Protein AF-0000000080285415 (afdb_homodimer)

Secondary structure (DSSP, 8-state):
----TTS--HHHHHHHHTT-SS--HHHHHHHHHHHHH-TTTHHHHHHHHHHHHHHHHHHHHHS---EEEEES--S--SS-HHHHHHHH-TT-EEEEE---HHHHHHHHHHH--STTEEEE---TT-HHHHHH-HHHHTT--TTS--EEEEES-GGG--S-TTHHHHHHHHHHHHSPTT-EEEEEEEEE-SSTTHHHHHHHHHHHHHSTT-----EEHHHHHHTTTT-EEPTT-SEEGGGSS-SS---S---TGGGSEEEEEEE--/----TTS--HHHHHHHHTT-SS--HHHHHHHHHHHHH-TTTHHHHHHHHHHHHHHHHHHHHHS---EEEEES--S--SS-HHHHHHHH-TT-EEEEE---HHHHHHHHHHH--STTEEEE---TT-HHHHHH-HHHHTT--TTS--EEEEES-GGG--S-TTHHHHHHHHHHHHSPTT-EEEEEEEEE-SSTTHHHHHHHHHHHHHSTT-----EEHHHHHHTTTT-EEPTT-SEEGGGSS-SS---S---TGGGSEEEEEEE--

Organism: Amycolatopsis orientalis (NCBI:txid31958)

Foldseek 3Di:
DDPDLQFAEPLQLLCVLLVHDLHHPNSVVLVVVLCVLPVCLSVLSVLLVQLLLVVLLCCLAPQVAQEEEEEAQRADHDAGSLRRNCVSPVRRAYEYEEQTVSCVVPVQVRQPPDPRTGYDYDDLLPLVCVLPPVVNVVRDPQQDAYEYEAGAPLQFDPDDPCSLLVSLVSVLVSHDASHKYKYKAFEQAPPPLNVVSVSSQVSCCPGSVNTHHYYYQVSQQSSCPPFAWDPPRKDQSCPDPHPDDDPDDDDSSSRGMIMTMGGGD/DDPDLQFAEPLQLLCVLLVHDLHHPNSVVLVVVLCVLPVCLSVLSVLLVQLLLVVLLCCLAPQVAQEEEEEAQRADHDAGSLRRNCVSPVNRAYEYEEQTVSCVVPVQVRQPPDPRTGYDYDDLLPQVCVLPPVVNVVRDPQQDAYEYEAGAPLQFDPDDPCSLLVSLVSVLVSHDASHKYKYKAFEQAPPPLNVVSVSSQVSCCPGSVNTHHYYYQVSQQSSCPPFAWDPPRKDQSCPDPHPDDDPDDDDSSSRGMIMTMGGGD

Nearest PDB structures (foldseek):
  2qe6-assembly1_A  TM=9.494E-01  e=5.166E-32  Thermobifida fusca YX
  3go4-assembly1_A  TM=9.165E-01  e=1.025E-24  Streptomyces avermitilis MA-4680 = NBRC 14893
  7d8u-assembly1_A  TM=6.446E-01  e=5.405E-05  African swine fever virus
  6l8u-assembly1_A  TM=5.842E-01  e=1.942E-05  Homo sapiens
  2vdw-assembly4_G  TM=6.076E-01  e=7.758E-05  Orthopoxvirus vaccinia

Structure (mmCIF, N/CA/C/O backbone):
data_AF-0000000080285415-model_v1
#
loop_
_entity.id
_entity.type
_entity.pdbx_description
1 polymer 'S-adenosyl methyltransferase'
#
loop_
_atom_site.group_PDB
_atom_site.id
_atom_site.type_symbol
_atom_site.label_atom_id
_atom_site.label_alt_id
_atom_site.label_comp_id
_atom_site.label_asym_id
_atom_site.label_entity_id
_atom_site.label_seq_id
_atom_site.pdbx_PDB_ins_code
_atom_site.Cartn_x
_atom_site.Cartn_y
_atom_site.Cartn_z
_atom_site.occupancy
_atom_site.B_iso_or_equiv
_atom_site.auth_seq_id
_atom_site.auth_comp_id
_atom_site.auth_asym_id
_atom_site.auth_atom_id
_atom_site.pdbx_PDB_model_num
ATOM 1 N N . MET A 1 1 ? -9.227 37.438 -5.625 1 41.34 1 MET A N 1
ATOM 2 C CA . MET A 1 1 ? -7.883 38 -5.578 1 41.34 1 MET A CA 1
ATOM 3 C C . MET A 1 1 ? -6.84 37 -6.004 1 41.34 1 MET A C 1
ATOM 5 O O . MET A 1 1 ? -6.953 35.812 -5.68 1 41.34 1 MET A O 1
ATOM 9 N N . GLY A 1 2 ? -6.102 37.219 -7.02 1 50.41 2 GLY A N 1
ATOM 10 C CA . GLY A 1 2 ? -5.238 36.344 -7.797 1 50.41 2 GLY A CA 1
ATOM 11 C C . GLY A 1 2 ? -4.074 35.781 -6.996 1 50.41 2 GLY A C 1
ATOM 12 O O . GLY A 1 2 ? -3.758 36.281 -5.918 1 50.41 2 GLY A O 1
ATOM 13 N N . VAL A 1 3 ? -3.672 34.5 -7.09 1 65.25 3 VAL A N 1
ATOM 14 C CA . VAL A 1 3 ? -2.496 33.906 -6.461 1 65.25 3 VAL A CA 1
ATOM 15 C C . VAL A 1 3 ? -1.273 34.781 -6.73 1 65.25 3 VAL A C 1
ATOM 17 O O . VAL A 1 3 ? -1.042 35.188 -7.863 1 65.25 3 VAL A O 1
ATOM 20 N N . ASP A 1 4 ? -0.679 35.375 -5.629 1 75.25 4 ASP A N 1
ATOM 21 C CA . ASP A 1 4 ? 0.547 36.156 -5.746 1 75.25 4 ASP A CA 1
ATOM 22 C C . ASP A 1 4 ? 1.75 35.25 -6.02 1 75.25 4 ASP A C 1
ATOM 24 O O . ASP A 1 4 ? 2.252 34.594 -5.113 1 75.25 4 ASP A O 1
ATOM 28 N N . PRO A 1 5 ? 2.254 35.188 -7.203 1 77.25 5 PRO A N 1
ATOM 29 C CA . PRO A 1 5 ? 3.35 34.281 -7.551 1 77.25 5 PRO A CA 1
ATOM 30 C C . PRO A 1 5 ? 4.68 34.688 -6.93 1 77.25 5 PRO A C 1
ATOM 32 O O . PRO A 1 5 ? 5.668 33.938 -7.023 1 77.25 5 PRO A O 1
ATOM 35 N N . THR A 1 6 ? 4.719 35.812 -6.266 1 78.19 6 THR A N 1
ATOM 36 C CA . THR A 1 6 ? 5.973 36.312 -5.711 1 78.19 6 THR A CA 1
ATOM 37 C C . THR A 1 6 ? 6.086 35.969 -4.23 1 78.19 6 THR A C 1
ATOM 39 O O . THR A 1 6 ? 7.102 36.25 -3.592 1 78.19 6 THR A O 1
ATOM 42 N N . ARG A 1 7 ? 5.062 35.344 -3.746 1 84.44 7 ARG A N 1
ATOM 43 C CA . ARG A 1 7 ? 5.102 34.844 -2.369 1 84.44 7 ARG A CA 1
ATOM 44 C C . ARG A 1 7 ? 4.957 33.344 -2.312 1 84.44 7 ARG A C 1
ATOM 46 O O . ARG A 1 7 ? 4.074 32.75 -2.959 1 84.44 7 ARG A O 1
ATOM 53 N N . ALA A 1 8 ? 5.832 32.812 -1.496 1 85.25 8 ALA A N 1
ATOM 54 C CA . ALA A 1 8 ? 5.777 31.359 -1.36 1 85.25 8 ALA A CA 1
ATOM 55 C C . ALA A 1 8 ? 4.512 30.922 -0.626 1 85.25 8 ALA A C 1
ATOM 57 O O . ALA A 1 8 ? 3.951 31.688 0.163 1 85.25 8 ALA A O 1
ATOM 58 N N . SER A 1 9 ? 4.043 29.875 -1.012 1 87.31 9 SER A N 1
ATOM 59 C CA . SER A 1 9 ? 2.916 29.234 -0.339 1 87.31 9 SER A CA 1
ATOM 60 C C . SER A 1 9 ? 3.301 27.875 0.209 1 87.31 9 SER A C 1
ATOM 62 O O . SER A 1 9 ? 4.055 27.125 -0.427 1 87.31 9 SER A O 1
ATOM 64 N N . ILE A 1 10 ? 2.746 27.531 1.371 1 87.44 10 ILE A N 1
ATOM 65 C CA . ILE A 1 10 ? 3.051 26.25 2.002 1 87.44 10 ILE A CA 1
ATOM 66 C C . ILE A 1 10 ? 2.629 25.109 1.082 1 87.44 10 ILE A C 1
ATOM 68 O O . ILE A 1 10 ? 3.375 24.141 0.897 1 87.44 10 ILE A O 1
ATOM 72 N N . ALA A 1 11 ? 1.485 25.219 0.466 1 88.12 11 ALA A N 1
ATOM 73 C CA . ALA A 1 11 ? 0.954 24.188 -0.417 1 88.12 11 ALA A CA 1
ATOM 74 C C . ALA A 1 11 ? 1.86 23.969 -1.626 1 88.12 11 ALA A C 1
ATOM 76 O O . ALA A 1 11 ? 2.139 22.828 -2.012 1 88.12 11 ALA A O 1
ATOM 77 N N . ARG A 1 12 ? 2.326 25.047 -2.203 1 89.38 12 ARG A N 1
ATOM 78 C CA . ARG A 1 12 ? 3.176 24.953 -3.385 1 89.38 12 ARG A CA 1
ATOM 79 C C . ARG A 1 12 ? 4.57 24.453 -3.021 1 89.38 12 ARG A C 1
ATOM 81 O O . ARG A 1 12 ? 5.188 23.703 -3.783 1 89.38 12 ARG A O 1
ATOM 88 N N . VAL A 1 13 ? 5.035 24.891 -1.892 1 88.94 13 VAL A N 1
ATOM 89 C CA . VAL A 1 13 ? 6.328 24.406 -1.416 1 88.94 13 VAL A CA 1
ATOM 90 C C . VAL A 1 13 ? 6.254 22.891 -1.186 1 88.94 13 VAL A C 1
ATOM 92 O O . VAL A 1 13 ? 7.156 22.156 -1.586 1 88.94 13 VAL A O 1
ATOM 95 N N . TYR A 1 14 ? 5.199 22.5 -0.526 1 90.06 14 TYR A N 1
ATOM 96 C CA . TYR A 1 14 ? 4.996 21.062 -0.309 1 90.06 14 TYR A CA 1
ATOM 97 C C . TYR A 1 14 ? 4.941 20.312 -1.634 1 90.06 14 TYR A C 1
ATOM 99 O O . TYR A 1 14 ? 5.535 19.25 -1.772 1 90.06 14 TYR A O 1
ATOM 107 N N . ASP A 1 15 ? 4.258 20.844 -2.621 1 89.38 15 ASP A N 1
ATOM 108 C CA . ASP A 1 15 ? 4.211 20.266 -3.965 1 89.38 15 ASP A CA 1
ATOM 109 C C . ASP A 1 15 ? 5.613 20.125 -4.555 1 89.38 15 ASP A C 1
ATOM 111 O O . ASP A 1 15 ? 5.961 19.094 -5.113 1 89.38 15 ASP A O 1
ATOM 115 N N . ALA A 1 16 ? 6.371 21.172 -4.426 1 89.94 16 ALA A N 1
ATOM 116 C CA . ALA A 1 16 ? 7.738 21.156 -4.938 1 89.94 16 ALA A CA 1
ATOM 117 C C . ALA A 1 16 ? 8.57 20.078 -4.242 1 89.94 16 ALA A C 1
ATOM 119 O O . ALA A 1 16 ? 9.336 19.359 -4.891 1 89.94 16 ALA A O 1
ATOM 120 N N . PHE A 1 17 ? 8.367 20 -2.916 1 90.25 17 PHE A N 1
ATOM 121 C CA . PHE A 1 17 ? 9.094 19 -2.139 1 90.25 17 PHE A CA 1
ATOM 122 C C . PHE A 1 17 ? 8.773 17.594 -2.633 1 90.25 17 PHE A C 1
ATOM 124 O O . PHE A 1 17 ? 9.617 16.703 -2.568 1 90.25 17 PHE A O 1
ATOM 131 N N . LEU A 1 18 ? 7.605 17.406 -3.152 1 89.38 18 LEU A N 1
ATOM 132 C CA . LEU A 1 18 ? 7.164 16.094 -3.621 1 89.38 18 LEU A CA 1
ATOM 133 C C . LEU A 1 18 ? 7.352 15.961 -5.129 1 89.38 18 LEU A C 1
ATOM 135 O O . LEU A 1 18 ? 6.812 15.047 -5.75 1 89.38 18 LEU A O 1
ATOM 139 N N . LEU A 1 19 ? 8.055 16.969 -5.77 1 86.25 19 LEU A N 1
ATOM 140 C CA . LEU A 1 19 ? 8.414 16.984 -7.18 1 86.25 19 LEU A CA 1
ATOM 141 C C . LEU A 1 19 ? 7.176 17.141 -8.055 1 86.25 19 LEU A C 1
ATOM 143 O O . LEU A 1 19 ? 7.113 16.594 -9.156 1 86.25 19 LEU A O 1
ATOM 147 N N . GLY A 1 20 ? 6.234 17.812 -7.43 1 86.94 20 GLY A N 1
ATOM 148 C CA . GLY A 1 20 ? 5.055 18.156 -8.211 1 86.94 20 GLY A CA 1
ATOM 149 C C . GLY A 1 20 ? 5.293 19.297 -9.18 1 86.94 20 GLY A C 1
ATOM 150 O O . GLY A 1 20 ? 6.395 19.844 -9.242 1 86.94 20 GLY A O 1
ATOM 151 N N . LYS A 1 21 ? 4.293 19.594 -9.961 1 86.25 21 LYS A N 1
ATOM 152 C CA . LYS A 1 21 ? 4.465 20.578 -11.031 1 86.25 21 LYS A CA 1
ATOM 153 C C . LYS A 1 21 ? 3.643 21.828 -10.758 1 86.25 21 LYS A C 1
ATOM 155 O O . LYS A 1 21 ? 3.719 22.812 -11.508 1 86.25 21 LYS A O 1
ATOM 160 N N . ASP A 1 22 ? 2.844 21.828 -9.789 1 85.69 22 ASP A N 1
ATOM 161 C CA . ASP A 1 22 ? 1.945 22.938 -9.5 1 85.69 22 ASP A CA 1
ATOM 162 C C . ASP A 1 22 ? 2.578 23.922 -8.508 1 85.69 22 ASP A C 1
ATOM 164 O O . ASP A 1 22 ? 2.049 24.125 -7.414 1 85.69 22 ASP A O 1
ATOM 168 N N . ASN A 1 23 ? 3.711 24.469 -8.906 1 89.69 23 ASN A N 1
ATOM 169 C CA . ASN A 1 23 ? 4.461 25.422 -8.102 1 89.69 23 ASN A CA 1
ATOM 170 C C . ASN A 1 23 ? 5.258 26.391 -8.977 1 89.69 23 ASN A C 1
ATOM 172 O O . ASN A 1 23 ? 5.391 26.172 -10.188 1 89.69 23 ASN A O 1
ATOM 176 N N . TYR A 1 24 ? 5.734 27.469 -8.391 1 90.31 24 TYR A N 1
ATOM 177 C CA . TYR A 1 24 ? 6.488 28.5 -9.102 1 90.31 24 TYR A CA 1
ATOM 178 C C . TYR A 1 24 ? 7.938 28.531 -8.625 1 90.31 24 TYR A C 1
ATOM 180 O O . TYR A 1 24 ? 8.305 27.844 -7.672 1 90.31 24 TYR A O 1
ATOM 188 N N . GLU A 1 25 ? 8.688 29.281 -9.289 1 91.62 25 GLU A N 1
ATOM 189 C CA . GLU A 1 25 ? 10.117 29.391 -9.008 1 91.62 25 GLU A CA 1
ATOM 190 C C . GLU A 1 25 ? 10.367 29.812 -7.566 1 91.62 25 GLU A C 1
ATOM 192 O O . GLU A 1 25 ? 11.289 29.312 -6.918 1 91.62 25 GLU A O 1
ATOM 197 N N . ILE A 1 26 ? 9.594 30.672 -7.027 1 89.69 26 ILE A N 1
ATOM 198 C CA . ILE A 1 26 ? 9.789 31.172 -5.672 1 89.69 26 ILE A CA 1
ATOM 199 C C . ILE A 1 26 ? 9.617 30.031 -4.672 1 89.69 26 ILE A C 1
ATOM 201 O O . ILE A 1 26 ? 10.281 30 -3.635 1 89.69 26 ILE A O 1
ATOM 205 N N . ASP A 1 27 ? 8.688 29.125 -4.93 1 91.25 27 ASP A N 1
ATOM 206 C CA . ASP A 1 27 ? 8.484 27.953 -4.07 1 91.25 27 ASP A CA 1
ATOM 207 C C . ASP A 1 27 ? 9.688 27.016 -4.121 1 91.25 27 ASP A C 1
ATOM 209 O O . ASP A 1 27 ? 10.117 26.5 -3.09 1 91.25 27 ASP A O 1
ATOM 213 N N . ARG A 1 28 ? 10.25 26.812 -5.309 1 92.56 28 ARG A N 1
ATOM 214 C CA . ARG A 1 28 ? 11.43 25.969 -5.508 1 92.56 28 ARG A CA 1
ATOM 215 C C . ARG A 1 28 ? 12.656 26.578 -4.84 1 92.56 28 ARG A C 1
ATOM 217 O O . ARG A 1 28 ? 13.531 25.859 -4.359 1 92.56 28 ARG A O 1
ATOM 224 N N . GLU A 1 29 ? 12.672 27.875 -4.812 1 89.5 29 GLU A N 1
ATOM 225 C CA . GLU A 1 29 ? 13.75 28.562 -4.117 1 89.5 29 GLU A CA 1
ATOM 226 C C . GLU A 1 29 ? 13.727 28.266 -2.621 1 89.5 29 GLU A C 1
ATOM 228 O O . GLU A 1 29 ? 14.773 28.094 -1.999 1 89.5 29 GLU A O 1
ATOM 233 N N . VAL A 1 30 ? 12.516 28.281 -2.096 1 86.81 30 VAL A N 1
ATOM 234 C CA . VAL A 1 30 ? 12.383 27.922 -0.687 1 86.81 30 VAL A CA 1
ATOM 235 C C . VAL A 1 30 ? 12.914 26.516 -0.456 1 86.81 30 VAL A C 1
ATOM 237 O O . VAL A 1 30 ? 13.68 26.266 0.487 1 86.81 30 VAL A O 1
ATOM 240 N N . LEU A 1 31 ? 12.555 25.609 -1.288 1 87.5 31 LEU A N 1
ATOM 241 C CA . LEU A 1 31 ? 13.031 24.234 -1.219 1 87.5 31 LEU A CA 1
ATOM 242 C C . LEU A 1 31 ? 14.555 24.172 -1.253 1 87.5 31 LEU A C 1
ATOM 244 O O . LEU A 1 31 ? 15.172 23.516 -0.418 1 87.5 31 LEU A O 1
ATOM 248 N N . ARG A 1 32 ? 15.156 24.859 -2.195 1 88.44 32 ARG A N 1
ATOM 249 C CA . ARG A 1 32 ? 16.609 24.859 -2.344 1 88.44 32 ARG A CA 1
ATOM 250 C C . ARG A 1 32 ? 17.281 25.422 -1.097 1 88.44 32 ARG A C 1
ATOM 252 O O . ARG A 1 32 ? 18.312 24.891 -0.655 1 88.44 32 ARG A O 1
ATOM 259 N N . LYS A 1 33 ? 16.719 26.422 -0.558 1 84.06 33 LYS A N 1
ATOM 260 C CA . LYS A 1 33 ? 17.281 27.031 0.646 1 84.06 33 LYS A CA 1
ATOM 261 C C . LYS A 1 33 ? 17.219 26.062 1.829 1 84.06 33 LYS A C 1
ATOM 263 O O . LYS A 1 33 ? 18.172 25.938 2.594 1 84.06 33 LYS A O 1
ATOM 268 N N . VAL A 1 34 ? 16.078 25.453 1.966 1 81.12 34 VAL A N 1
ATOM 269 C CA . VAL A 1 34 ? 15.906 24.469 3.041 1 81.12 34 VAL A CA 1
ATOM 270 C C . VAL A 1 34 ? 16.906 23.328 2.861 1 81.12 34 VAL A C 1
ATOM 272 O O . VAL A 1 34 ? 17.547 22.891 3.826 1 81.12 34 VAL A O 1
ATOM 275 N N . GLN A 1 35 ? 17.078 22.906 1.637 1 84.81 35 GLN A N 1
ATOM 276 C CA . GLN A 1 35 ? 17.969 21.781 1.336 1 84.81 35 GLN A CA 1
ATOM 277 C C . GLN A 1 35 ? 19.422 22.156 1.586 1 84.81 35 GLN A C 1
ATOM 279 O O . GLN A 1 35 ? 20.234 21.281 1.895 1 84.81 35 GLN A O 1
ATOM 284 N N . GLN A 1 36 ? 19.781 23.422 1.401 1 80.62 36 GLN A N 1
ATOM 285 C CA . GLN A 1 36 ? 21.141 23.875 1.708 1 80.62 36 GLN A CA 1
ATOM 286 C C . GLN A 1 36 ? 21.438 23.719 3.195 1 80.62 36 GLN A C 1
ATOM 288 O O . GLN A 1 36 ? 22.562 23.391 3.57 1 80.62 36 GLN A O 1
ATOM 293 N N . ALA A 1 37 ? 20.453 24 3.971 1 73.75 37 ALA A N 1
ATOM 294 C CA . ALA A 1 37 ? 20.609 23.891 5.418 1 73.75 37 ALA A CA 1
ATOM 295 C C . ALA A 1 37 ? 20.453 22.453 5.887 1 73.75 37 ALA A C 1
ATOM 297 O O . ALA A 1 37 ? 21.156 22 6.793 1 73.75 37 ALA A O 1
ATOM 298 N N . ALA A 1 38 ? 19.5 21.812 5.324 1 79.56 38 ALA A N 1
ATOM 299 C CA . ALA A 1 38 ? 19.203 20.406 5.613 1 79.56 38 ALA A CA 1
ATOM 300 C C . ALA A 1 38 ? 18.984 19.609 4.328 1 79.56 38 ALA A C 1
ATOM 302 O O . ALA A 1 38 ? 17.844 19.484 3.867 1 79.56 38 ALA A O 1
ATOM 303 N N . PRO A 1 39 ? 20.031 19 3.803 1 82.88 39 PRO A N 1
ATOM 304 C CA . PRO A 1 39 ? 20 18.375 2.48 1 82.88 39 PRO A CA 1
ATOM 305 C C . PRO A 1 39 ? 18.906 17.297 2.373 1 82.88 39 PRO A C 1
ATOM 307 O O . PRO A 1 39 ? 18.375 17.062 1.284 1 82.88 39 PRO A O 1
ATOM 310 N N . GLU A 1 40 ? 18.531 16.766 3.555 1 86.62 40 GLU A N 1
ATOM 311 C CA . GLU A 1 40 ? 17.594 15.641 3.516 1 86.62 40 GLU A CA 1
ATOM 312 C C . GLU A 1 40 ? 16.172 16.094 3.846 1 86.62 40 GLU A C 1
ATOM 314 O O . GLU A 1 40 ? 15.266 15.266 3.98 1 86.62 40 GLU A O 1
ATOM 319 N N . ALA A 1 41 ? 15.945 17.375 3.9 1 84.25 41 ALA A N 1
ATOM 320 C CA . ALA A 1 41 ? 14.68 17.938 4.371 1 84.25 41 ALA A CA 1
ATOM 321 C C . ALA A 1 41 ? 13.523 17.5 3.461 1 84.25 41 ALA A C 1
ATOM 323 O O . ALA A 1 41 ? 12.383 17.391 3.91 1 84.25 41 ALA A O 1
ATOM 324 N N . GLN A 1 42 ? 13.859 17.219 2.221 1 88.25 42 GLN A N 1
ATOM 325 C CA . GLN A 1 42 ? 12.836 16.781 1.278 1 88.25 42 GLN A CA 1
ATOM 326 C C . GLN A 1 42 ? 12.219 15.461 1.72 1 88.25 42 GLN A C 1
ATOM 328 O O . GLN A 1 42 ? 11.047 15.195 1.447 1 88.25 42 GLN A O 1
ATOM 333 N N . ASP A 1 43 ? 12.961 14.68 2.465 1 92.56 43 ASP A N 1
ATOM 334 C CA . ASP A 1 43 ? 12.5 13.359 2.879 1 92.56 43 ASP A CA 1
ATOM 335 C C . ASP A 1 43 ? 11.414 13.469 3.951 1 92.56 43 ASP A C 1
ATOM 337 O O . ASP A 1 43 ? 10.656 12.523 4.18 1 92.56 43 ASP A O 1
ATOM 341 N N . LEU A 1 44 ? 11.289 14.664 4.598 1 93 44 LEU A N 1
ATOM 342 C CA . LEU A 1 44 ? 10.164 14.898 5.496 1 93 44 LEU A CA 1
ATOM 343 C C . LEU A 1 44 ? 8.836 14.805 4.746 1 93 44 LEU A C 1
ATOM 345 O O . LEU A 1 44 ? 7.902 14.156 5.211 1 93 44 LEU A O 1
ATOM 349 N N . ALA A 1 45 ? 8.852 15.438 3.582 1 93.38 45 ALA A N 1
ATOM 350 C CA . ALA A 1 45 ? 7.637 15.461 2.77 1 93.38 45 ALA A CA 1
ATOM 351 C C . ALA A 1 45 ? 7.305 14.07 2.244 1 93.38 45 ALA A C 1
ATOM 353 O O . ALA A 1 45 ? 6.145 13.648 2.271 1 93.38 45 ALA A O 1
ATOM 354 N N . THR A 1 46 ? 8.305 13.375 1.853 1 93.31 46 THR A N 1
ATOM 355 C CA . THR A 1 46 ? 8.117 12.031 1.316 1 93.31 46 THR A CA 1
ATOM 356 C C . THR A 1 46 ? 7.574 11.094 2.389 1 93.31 46 THR A C 1
ATOM 358 O O . THR A 1 46 ? 6.672 10.297 2.123 1 93.31 46 THR A O 1
ATOM 361 N N . GLU A 1 47 ? 8.109 11.164 3.572 1 95.75 47 GLU A N 1
ATOM 362 C CA . GLU A 1 47 ? 7.656 10.312 4.664 1 95.75 47 GLU A CA 1
ATOM 363 C C . GLU A 1 47 ? 6.227 10.664 5.074 1 95.75 47 GLU A C 1
ATOM 365 O O . GLU A 1 47 ? 5.426 9.773 5.367 1 95.75 47 GLU A O 1
ATOM 370 N N . ASN A 1 48 ? 5.953 11.945 5.137 1 97.19 48 ASN A N 1
ATOM 371 C CA . ASN A 1 48 ? 4.59 12.375 5.441 1 97.19 48 ASN A CA 1
ATOM 372 C C . ASN A 1 48 ? 3.59 11.82 4.43 1 97.19 48 ASN A C 1
ATOM 374 O O . ASN A 1 48 ? 2.541 11.297 4.812 1 97.19 48 ASN A O 1
ATOM 378 N N . ARG A 1 49 ? 3.984 11.961 3.197 1 96.44 49 ARG A N 1
ATOM 379 C CA . ARG A 1 49 ? 3.113 11.469 2.135 1 96.44 49 ARG A CA 1
ATOM 380 C C . ARG A 1 49 ? 2.934 9.961 2.223 1 96.44 49 ARG A C 1
ATOM 382 O O . ARG A 1 49 ? 1.818 9.453 2.088 1 96.44 49 ARG A O 1
ATOM 389 N N . GLY A 1 50 ? 4.027 9.234 2.43 1 95.75 50 GLY A N 1
ATOM 390 C CA . GLY A 1 50 ? 3.941 7.789 2.611 1 95.75 50 GLY A CA 1
ATOM 391 C C . GLY A 1 50 ? 3.029 7.387 3.754 1 95.75 50 GLY A C 1
ATOM 392 O O . GLY A 1 50 ? 2.244 6.445 3.625 1 95.75 50 GLY A O 1
ATOM 393 N N . PHE A 1 51 ? 3.164 8.086 4.84 1 98.06 51 PHE A N 1
ATOM 394 C CA . PHE A 1 51 ? 2.314 7.82 5.996 1 98.06 51 PHE A CA 1
ATOM 395 C C . PHE A 1 51 ? 0.85 8.078 5.66 1 98.06 51 PHE A C 1
ATOM 397 O O . PHE A 1 51 ? -0.022 7.281 6.016 1 98.06 51 PHE A O 1
ATOM 404 N N . LEU A 1 52 ? 0.564 9.156 4.98 1 98.06 52 LEU A N 1
ATOM 405 C CA . LEU A 1 52 ? -0.795 9.461 4.543 1 98.06 52 LEU A CA 1
ATOM 406 C C . LEU A 1 52 ? -1.366 8.32 3.711 1 98.06 52 LEU A C 1
ATOM 408 O O . LEU A 1 52 ? -2.475 7.848 3.975 1 98.06 52 LEU A O 1
ATOM 412 N N . ILE A 1 53 ? -0.637 7.895 2.797 1 96.5 53 ILE A N 1
ATOM 413 C CA . ILE A 1 53 ? -1.088 6.844 1.889 1 96.5 53 ILE A CA 1
ATOM 414 C C . ILE A 1 53 ? -1.369 5.566 2.676 1 96.5 53 ILE A C 1
ATOM 416 O O . ILE A 1 53 ? -2.436 4.965 2.531 1 96.5 53 ILE A O 1
ATOM 420 N N . ARG A 1 54 ? -0.456 5.176 3.527 1 97.56 54 ARG A N 1
ATOM 421 C CA . ARG A 1 54 ? -0.602 3.928 4.27 1 97.56 54 ARG A CA 1
ATOM 422 C C . ARG A 1 54 ? -1.752 4.016 5.266 1 97.56 54 ARG A C 1
ATOM 424 O O . ARG A 1 54 ? -2.525 3.066 5.414 1 97.56 54 ARG A O 1
ATOM 431 N N . SER A 1 55 ? -1.92 5.148 5.965 1 98.38 55 SER A N 1
ATOM 432 C CA . SER A 1 55 ? -3.012 5.312 6.918 1 98.38 55 SER A CA 1
ATOM 433 C C . SER A 1 55 ? -4.363 5.301 6.215 1 98.38 55 SER A C 1
ATOM 435 O O . SER A 1 55 ? -5.305 4.648 6.676 1 98.38 55 SER A O 1
ATOM 437 N N . CYS A 1 56 ? -4.441 5.961 5.098 1 98.19 56 CYS A N 1
ATOM 438 C CA . CYS A 1 56 ? -5.688 6.012 4.34 1 98.19 56 CYS A CA 1
ATOM 439 C C . CYS A 1 56 ? -6.031 4.645 3.768 1 98.19 56 CYS A C 1
ATOM 441 O O . CYS A 1 56 ? -7.199 4.246 3.754 1 98.19 56 CYS A O 1
ATOM 443 N N . ARG A 1 57 ? -5.039 3.977 3.27 1 96.44 57 ARG A N 1
ATOM 444 C CA . ARG A 1 57 ? -5.254 2.619 2.777 1 96.44 57 ARG A CA 1
ATOM 445 C C . ARG A 1 57 ? -5.816 1.722 3.873 1 96.44 57 ARG A C 1
ATOM 447 O O . ARG A 1 57 ? -6.781 0.987 3.648 1 96.44 57 ARG A O 1
ATOM 454 N N . PHE A 1 58 ? -5.242 1.749 5.051 1 97.62 58 PHE A N 1
ATOM 455 C CA . PHE A 1 58 ? -5.711 0.984 6.199 1 97.62 58 PHE A CA 1
ATOM 456 C C . PHE A 1 58 ? -7.156 1.334 6.527 1 97.62 58 PHE A C 1
ATOM 458 O O . PHE A 1 58 ? -8.008 0.446 6.637 1 97.62 58 PHE A O 1
ATOM 465 N N . LEU A 1 59 ? -7.434 2.621 6.605 1 98.31 59 LEU A N 1
ATOM 466 C CA . LEU A 1 59 ? -8.758 3.076 7.012 1 98.31 59 LEU A CA 1
ATOM 467 C C . LEU A 1 59 ? -9.812 2.666 5.992 1 98.31 59 LEU A C 1
ATOM 469 O O . LEU A 1 59 ? -10.883 2.178 6.359 1 98.31 59 LEU A O 1
ATOM 473 N N . ALA A 1 60 ? -9.477 2.791 4.738 1 97.19 60 ALA A N 1
ATOM 474 C CA . ALA A 1 60 ? -10.438 2.496 3.672 1 97.19 60 ALA A CA 1
ATOM 475 C C . ALA A 1 60 ? -10.68 0.995 3.559 1 97.19 60 ALA A C 1
ATOM 477 O O . ALA A 1 60 ? -11.797 0.565 3.238 1 97.19 60 ALA A O 1
ATOM 478 N N . SER A 1 61 ? -9.672 0.235 3.859 1 93.94 61 SER A N 1
ATOM 479 C CA . SER A 1 61 ? -9.766 -1.194 3.58 1 93.94 61 SER A CA 1
ATOM 480 C C . SER A 1 61 ? -10.32 -1.957 4.777 1 93.94 61 SER A C 1
ATOM 482 O O . SER A 1 61 ? -10.961 -2.998 4.617 1 93.94 61 SER A O 1
ATOM 484 N N . GLN A 1 62 ? -10.133 -1.417 5.961 1 93.62 62 GLN A N 1
ATOM 485 C CA . GLN A 1 62 ? -10.336 -2.312 7.094 1 93.62 62 GLN A CA 1
ATOM 486 C C . GLN A 1 62 ? -11.438 -1.803 8.008 1 93.62 62 GLN A C 1
ATOM 488 O O . GLN A 1 62 ? -12.016 -2.568 8.789 1 93.62 62 GLN A O 1
ATOM 493 N N . THR A 1 63 ? -11.797 -0.547 7.945 1 95.19 63 THR A N 1
ATOM 494 C CA . THR A 1 63 ? -12.594 0.002 9.039 1 95.19 63 THR A CA 1
ATOM 495 C C . THR A 1 63 ? -14.047 0.172 8.609 1 95.19 63 THR A C 1
ATOM 497 O O . THR A 1 63 ? -14.93 0.362 9.453 1 95.19 63 THR A O 1
ATOM 500 N N . GLY A 1 64 ? -14.297 0.187 7.273 1 94.12 64 GLY A N 1
ATOM 501 C CA . GLY A 1 64 ? -15.648 0.388 6.77 1 94.12 64 GLY A CA 1
ATOM 502 C C . GLY A 1 64 ? -16.047 1.85 6.711 1 94.12 64 GLY A C 1
ATOM 503 O O . GLY A 1 64 ? -17.156 2.176 6.285 1 94.12 64 GLY A O 1
ATOM 504 N N . ILE A 1 65 ? -15.18 2.76 7.082 1 97.56 65 ILE A N 1
ATOM 505 C CA . ILE A 1 65 ? -15.469 4.188 7.016 1 97.56 65 ILE A CA 1
ATOM 506 C C . ILE A 1 65 ? -15.602 4.621 5.555 1 97.56 65 ILE A C 1
ATOM 508 O O . ILE A 1 65 ? -14.781 4.238 4.715 1 97.56 65 ILE A O 1
ATOM 512 N N . THR A 1 66 ? -16.641 5.438 5.316 1 98.38 66 THR A N 1
ATOM 513 C CA . THR A 1 66 ? -16.891 5.816 3.928 1 98.38 66 THR A CA 1
ATOM 514 C C . THR A 1 66 ? -16.828 7.332 3.764 1 98.38 66 THR A C 1
ATOM 516 O O . THR A 1 66 ? -17.156 7.859 2.699 1 98.38 66 THR A O 1
ATOM 519 N N . GLN A 1 67 ? -16.531 8.078 4.734 1 98.75 67 GLN A N 1
ATOM 520 C CA . GLN A 1 67 ? -16.391 9.523 4.613 1 98.75 67 GLN A CA 1
ATOM 521 C C . GLN A 1 67 ? -15.125 10.016 5.297 1 98.75 67 GLN A C 1
ATOM 523 O O . GLN A 1 67 ? -14.875 9.703 6.461 1 98.75 67 GLN A O 1
ATOM 528 N N . PHE A 1 68 ? -14.305 10.75 4.582 1 98.88 68 PHE A N 1
ATOM 529 C CA . PHE A 1 68 ? -13.008 11.266 4.992 1 98.88 68 PHE A CA 1
ATOM 530 C C . PHE A 1 68 ? -13.008 12.789 4.992 1 98.88 68 PHE A C 1
ATOM 532 O O . PHE A 1 68 ? -13.414 13.414 4.012 1 98.88 68 PHE A O 1
ATOM 539 N N . LEU A 1 69 ? -12.68 13.367 6.07 1 98.81 69 LEU A N 1
ATOM 540 C CA . LEU A 1 69 ? -12.445 14.805 6.203 1 98.81 69 LEU A CA 1
ATOM 541 C C . LEU A 1 69 ? -10.953 15.102 6.293 1 98.81 69 LEU A C 1
ATOM 543 O O . LEU A 1 69 ? -10.32 14.844 7.324 1 98.81 69 LEU A O 1
ATOM 547 N N . ASP A 1 70 ? -10.359 15.578 5.242 1 98.25 70 ASP A N 1
ATOM 548 C CA . ASP A 1 70 ? -8.93 15.836 5.117 1 98.25 70 ASP A CA 1
ATOM 549 C C . ASP A 1 70 ? -8.617 17.312 5.32 1 98.25 70 ASP A C 1
ATOM 551 O O . ASP A 1 70 ? -8.844 18.125 4.426 1 98.25 70 ASP A O 1
ATOM 555 N N . LEU A 1 71 ? -8.07 17.656 6.477 1 98.31 71 LEU A N 1
ATOM 556 C CA . LEU A 1 71 ? -7.824 19.031 6.879 1 98.31 71 LEU A CA 1
ATOM 557 C C . LEU A 1 71 ? -6.43 19.484 6.465 1 98.31 71 LEU A C 1
ATOM 559 O O . LEU A 1 71 ? -5.434 18.875 6.871 1 98.31 71 LEU A O 1
ATOM 563 N N . GLY A 1 72 ? -6.355 20.516 5.719 1 95.5 72 GLY A N 1
ATOM 564 C CA . GLY A 1 72 ? -5.09 20.984 5.176 1 95.5 72 GLY A CA 1
ATOM 565 C C . GLY A 1 72 ? -4.629 20.188 3.965 1 95.5 72 GLY A C 1
ATOM 566 O O . GLY A 1 72 ? -3.527 19.641 3.961 1 95.5 72 GLY A O 1
ATOM 567 N N . SER A 1 73 ? -5.355 20.203 2.969 1 88.44 73 SER A N 1
ATOM 568 C CA . SER A 1 73 ? -5.172 19.266 1.855 1 88.44 73 SER A CA 1
ATOM 569 C C . SER A 1 73 ? -3.988 19.672 0.987 1 88.44 73 SER A C 1
ATOM 571 O O . SER A 1 73 ? -3.311 18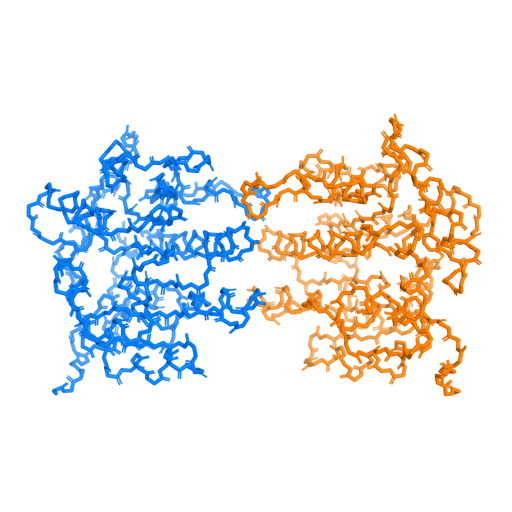.828 0.41 1 88.44 73 SER A O 1
ATOM 573 N N . GLY A 1 74 ? -3.793 21.016 0.875 1 89.44 74 GLY A N 1
ATOM 574 C CA . GLY A 1 74 ? -2.807 21.469 -0.09 1 89.44 74 GLY A CA 1
ATOM 575 C C . GLY A 1 74 ? -3.193 21.172 -1.526 1 89.44 74 GLY A C 1
ATOM 576 O O . GLY A 1 74 ? -4.367 21.281 -1.892 1 89.44 74 GLY A O 1
ATOM 577 N N . LEU A 1 75 ? -2.209 21.047 -2.375 1 86.75 75 LEU A N 1
ATOM 578 C CA . LEU A 1 75 ? -2.414 20.75 -3.789 1 86.75 75 LEU A CA 1
ATOM 579 C C . LEU A 1 75 ? -2.279 19.25 -4.062 1 86.75 75 LEU A C 1
ATOM 581 O O . LEU A 1 75 ? -1.583 18.547 -3.332 1 86.75 75 LEU A O 1
ATOM 585 N N . PRO A 1 76 ? -3.023 18.844 -5.09 1 82.75 76 PRO A N 1
ATOM 586 C CA . PRO A 1 76 ? -2.891 17.422 -5.43 1 82.75 76 PRO A CA 1
ATOM 587 C C . PRO A 1 76 ? -1.492 17.062 -5.926 1 82.75 76 PRO A C 1
ATOM 589 O O . PRO A 1 76 ? -1.002 17.656 -6.887 1 82.75 76 PRO A O 1
ATOM 592 N N . THR A 1 77 ? -0.865 16.188 -5.285 1 82.25 77 THR A N 1
ATOM 593 C CA . THR A 1 77 ? 0.471 15.727 -5.648 1 82.25 77 THR A CA 1
ATOM 594 C C . THR A 1 77 ? 0.734 14.328 -5.09 1 82.25 77 THR A C 1
ATOM 596 O O . THR A 1 77 ? 0.259 13.992 -4.004 1 82.25 77 THR A O 1
ATOM 599 N N . ALA A 1 78 ? 1.449 13.492 -5.906 1 81 78 ALA A N 1
ATOM 600 C CA . ALA A 1 78 ? 1.988 12.211 -5.461 1 81 78 ALA A CA 1
ATOM 601 C C . ALA A 1 78 ? 0.905 11.359 -4.805 1 81 78 ALA A C 1
ATOM 603 O O . ALA A 1 78 ? 1.101 10.836 -3.703 1 81 78 ALA A O 1
ATOM 604 N N . GLU A 1 79 ? -0.365 11.172 -5.402 1 86.44 79 GLU A N 1
ATOM 605 C CA . GLU A 1 79 ? -1.504 10.352 -4.996 1 86.44 79 GLU A CA 1
ATOM 606 C C . GLU A 1 79 ? -2.197 10.945 -3.771 1 86.44 79 GLU A C 1
ATOM 608 O O . GLU A 1 79 ? -1.797 10.68 -2.635 1 86.44 79 GLU A O 1
ATOM 613 N N . ASN A 1 80 ? -3.322 11.531 -3.941 1 91.88 80 ASN A N 1
ATOM 614 C CA . ASN A 1 80 ? -4.066 12.219 -2.889 1 91.88 80 ASN A CA 1
ATOM 615 C C . ASN A 1 80 ? -5 11.266 -2.15 1 91.88 80 ASN A C 1
ATOM 617 O O . ASN A 1 80 ? -5.215 10.133 -2.594 1 91.88 80 ASN A O 1
ATOM 621 N N . THR A 1 81 ? -5.484 11.773 -1.058 1 97.12 81 THR A N 1
ATOM 622 C CA . THR A 1 81 ? -6.359 11.008 -0.182 1 97.12 81 THR A CA 1
ATOM 623 C C . THR A 1 81 ? -7.469 10.328 -0.982 1 97.12 81 THR A C 1
ATOM 625 O O . THR A 1 81 ? -7.664 9.117 -0.886 1 97.12 81 THR A O 1
ATOM 628 N N . HIS A 1 82 ? -8.188 11.055 -1.911 1 96.69 82 HIS A N 1
ATOM 629 C CA . HIS A 1 82 ? -9.328 10.477 -2.613 1 96.69 82 HIS A CA 1
ATOM 630 C C . HIS A 1 82 ? -8.891 9.391 -3.588 1 96.69 82 HIS A C 1
ATOM 632 O O . HIS A 1 82 ? -9.586 8.391 -3.771 1 96.69 82 HIS A O 1
ATOM 638 N N . GLN A 1 83 ? -7.695 9.625 -4.152 1 93.75 83 GLN A N 1
ATOM 639 C CA . GLN A 1 83 ? -7.176 8.617 -5.074 1 93.75 83 GLN A CA 1
ATOM 640 C C . GLN A 1 83 ? -6.871 7.309 -4.348 1 93.75 83 GLN A C 1
ATOM 642 O O . GLN A 1 83 ? -7.188 6.227 -4.848 1 93.75 83 GLN A O 1
ATOM 647 N N . VAL A 1 84 ? -6.312 7.426 -3.18 1 94.5 84 VAL A N 1
ATOM 648 C CA . VAL A 1 84 ? -5.969 6.25 -2.387 1 94.5 84 VAL A CA 1
ATOM 649 C C . VAL A 1 84 ? -7.238 5.523 -1.959 1 94.5 84 VAL A C 1
ATOM 651 O O . VAL A 1 84 ? -7.395 4.328 -2.219 1 94.5 84 VAL A O 1
ATOM 654 N N . VAL A 1 85 ? -8.203 6.238 -1.385 1 97.62 85 VAL A N 1
ATOM 655 C CA . VAL A 1 85 ? -9.305 5.574 -0.697 1 97.62 85 VAL A CA 1
ATOM 656 C C . VAL A 1 85 ? -10.352 5.129 -1.713 1 97.62 85 VAL A C 1
ATOM 658 O O . VAL A 1 85 ? -10.977 4.078 -1.548 1 97.62 85 VAL A O 1
ATOM 661 N N . GLN A 1 86 ? -10.492 5.844 -2.824 1 95.75 86 GLN A N 1
ATOM 662 C CA . GLN A 1 86 ? -11.531 5.512 -3.795 1 95.75 86 GLN A CA 1
ATOM 663 C C . GLN A 1 86 ? -11.078 4.387 -4.719 1 95.75 86 GLN A C 1
ATOM 665 O O . GLN A 1 86 ? -11.898 3.76 -5.398 1 95.75 86 GLN A O 1
ATOM 670 N N . ARG A 1 87 ? -9.789 4.156 -4.797 1 89.38 87 ARG A N 1
ATOM 671 C CA . ARG A 1 87 ? -9.312 2.953 -5.473 1 89.38 87 ARG A CA 1
ATOM 672 C C . ARG A 1 87 ? -9.797 1.697 -4.75 1 89.38 87 ARG A C 1
ATOM 674 O O . ARG A 1 87 ? -10.039 0.667 -5.383 1 89.38 87 ARG A O 1
ATOM 681 N N . ILE A 1 88 ? -9.984 1.781 -3.502 1 91.44 88 ILE A N 1
ATOM 682 C CA . ILE A 1 88 ? -10.43 0.671 -2.668 1 91.44 88 ILE A CA 1
ATOM 683 C C . ILE A 1 88 ? -11.953 0.604 -2.67 1 91.44 88 ILE A C 1
ATOM 685 O O . ILE A 1 88 ? -12.531 -0.468 -2.854 1 91.44 88 ILE A O 1
ATOM 689 N N . ASN A 1 89 ? -12.617 1.667 -2.494 1 94.81 89 ASN A N 1
ATOM 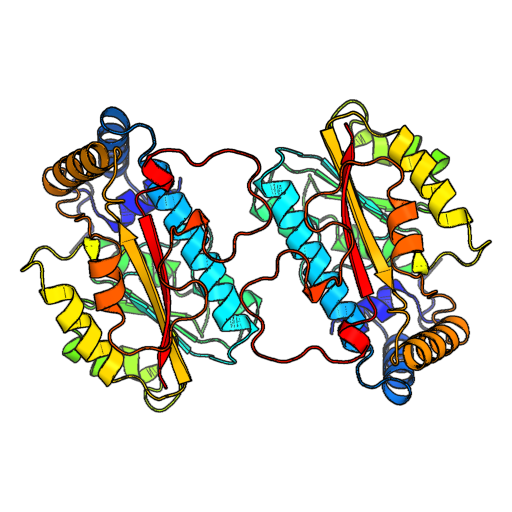690 C CA . ASN A 1 89 ? -14.07 1.837 -2.518 1 94.81 89 ASN A CA 1
ATOM 691 C C . ASN A 1 89 ? -14.469 3.158 -3.168 1 94.81 89 ASN A C 1
ATOM 693 O O . ASN A 1 89 ? -14.359 4.219 -2.551 1 94.81 89 ASN A O 1
ATOM 697 N N . PRO A 1 90 ? -14.914 3.076 -4.383 1 94.38 90 PRO A N 1
ATOM 698 C CA . PRO A 1 90 ? -15.203 4.297 -5.137 1 94.38 90 PRO A CA 1
ATOM 699 C C . PRO A 1 90 ? -16.312 5.133 -4.512 1 94.38 90 PRO A C 1
ATOM 701 O O . PRO A 1 90 ? -16.484 6.301 -4.875 1 94.38 90 PRO A O 1
ATOM 704 N N . GLU A 1 91 ? -17.016 4.59 -3.598 1 96.38 91 GLU A N 1
ATOM 705 C CA . GLU A 1 91 ? -18.141 5.289 -2.996 1 96.38 91 GLU A CA 1
ATOM 706 C C . GLU A 1 91 ? -17.688 6.168 -1.833 1 96.38 91 GLU A C 1
ATOM 708 O O . GLU A 1 91 ? -18.469 6.973 -1.318 1 96.38 91 GLU A O 1
ATOM 713 N N . ILE A 1 92 ? -16.469 6.047 -1.466 1 98.25 92 ILE A N 1
ATOM 714 C CA . ILE A 1 92 ? -15.969 6.832 -0.341 1 98.25 92 ILE A CA 1
ATOM 715 C C . ILE A 1 92 ? -15.984 8.312 -0.699 1 98.25 92 ILE A C 1
ATOM 717 O O . ILE A 1 92 ? -15.531 8.703 -1.779 1 98.25 92 ILE A O 1
ATOM 721 N N . LYS A 1 93 ? -16.531 9.117 0.249 1 98.38 93 LYS A N 1
ATOM 722 C CA . LYS A 1 93 ? -16.562 10.57 0.108 1 98.38 93 LYS A CA 1
ATOM 723 C C . LYS A 1 93 ? -15.352 11.211 0.787 1 98.38 93 LYS A C 1
ATOM 725 O O . LYS A 1 93 ? -14.977 10.82 1.896 1 98.38 93 LYS A O 1
ATOM 730 N N . VAL A 1 94 ? -14.719 12.133 0.088 1 98.19 94 VAL A N 1
ATOM 731 C CA . VAL A 1 94 ? -13.594 12.883 0.64 1 98.19 94 VAL A CA 1
ATOM 732 C C . VAL A 1 94 ? -13.883 14.383 0.565 1 98.19 94 VAL A C 1
ATOM 734 O O . VAL A 1 94 ? -14.227 14.906 -0.5 1 98.19 94 VAL A O 1
ATOM 737 N N . VAL A 1 95 ? -13.828 15.047 1.628 1 97.62 95 VAL A N 1
ATOM 738 C CA . VAL A 1 95 ? -13.891 16.5 1.672 1 97.62 95 VAL A CA 1
ATOM 739 C C . VAL A 1 95 ? -12.539 17.062 2.102 1 97.62 95 VAL A C 1
ATOM 741 O O . VAL A 1 95 ? -12.062 16.781 3.201 1 97.62 95 VAL A O 1
ATOM 744 N N . TYR A 1 96 ? -11.984 17.844 1.235 1 96.94 96 TYR A N 1
ATOM 745 C CA . TYR A 1 96 ? -10.75 18.578 1.514 1 96.94 96 TYR A CA 1
ATOM 746 C C . TYR A 1 96 ? -11.062 19.953 2.08 1 96.94 96 TYR A C 1
ATOM 748 O O . TYR A 1 96 ? -11.992 20.625 1.629 1 96.94 96 TYR A O 1
ATOM 756 N N . VAL A 1 97 ? -10.273 20.359 3.057 1 96.75 97 VAL A N 1
ATOM 757 C CA . VAL A 1 97 ? -10.391 21.719 3.596 1 96.75 97 VAL A CA 1
ATOM 758 C C . VAL A 1 97 ? -9.031 22.391 3.58 1 96.75 97 VAL A C 1
ATOM 760 O O . VAL A 1 97 ? -8.031 21.828 4.027 1 96.75 97 VAL A O 1
ATOM 763 N N . ASP A 1 98 ? -8.977 23.516 3.062 1 95.38 98 ASP A N 1
ATOM 764 C CA . ASP A 1 98 ? -7.77 24.328 3.037 1 95.38 98 ASP A CA 1
ATOM 765 C C . ASP A 1 98 ? -8.109 25.812 2.875 1 95.38 98 ASP A C 1
ATOM 767 O O . ASP A 1 98 ? -9.07 26.156 2.186 1 95.38 98 ASP A O 1
ATOM 771 N N . ASN A 1 99 ? -7.312 26.688 3.488 1 92.94 99 ASN A N 1
ATOM 772 C CA . ASN A 1 99 ? -7.609 28.109 3.352 1 92.94 99 ASN A CA 1
ATOM 773 C C . ASN A 1 99 ? -6.523 28.828 2.564 1 92.94 99 ASN A C 1
ATOM 775 O O . ASN A 1 99 ? -6.527 30.062 2.479 1 92.94 99 ASN A O 1
ATOM 779 N N . ASP A 1 100 ? -5.547 28.047 2.115 1 88.06 100 ASP A N 1
ATOM 780 C CA . ASP A 1 100 ? -4.527 28.656 1.268 1 88.06 100 ASP A CA 1
ATOM 781 C C . ASP A 1 100 ? -5.137 29.172 -0.032 1 88.06 100 ASP A C 1
ATOM 783 O O . ASP A 1 100 ? -5.781 28.438 -0.769 1 88.06 100 ASP A O 1
ATOM 787 N N . PRO A 1 101 ? -4.875 30.422 -0.326 1 85.56 101 PRO A N 1
ATOM 788 C CA . PRO A 1 101 ? -5.461 31.016 -1.527 1 85.56 101 PRO A CA 1
ATOM 789 C C . PRO A 1 101 ? -5.074 30.281 -2.805 1 85.56 101 PRO A C 1
ATOM 791 O O . PRO A 1 101 ? -5.859 30.219 -3.754 1 85.56 101 PRO A O 1
ATOM 794 N N . VAL A 1 102 ? -3.932 29.766 -2.785 1 82.38 102 VAL A N 1
ATOM 795 C CA . VAL A 1 102 ? -3.467 29.016 -3.949 1 82.38 102 VAL A CA 1
ATOM 796 C C . VAL A 1 102 ? -4.328 27.766 -4.137 1 82.38 102 VAL A C 1
ATOM 798 O O . VAL A 1 102 ? -4.656 27.406 -5.266 1 82.38 102 VAL A O 1
ATOM 801 N N . VAL A 1 103 ? -4.582 27.141 -3.049 1 85.69 103 VAL A N 1
ATOM 802 C CA . VAL A 1 103 ? -5.398 25.938 -3.09 1 85.69 103 VAL A CA 1
ATOM 803 C C . VAL A 1 103 ? -6.82 26.281 -3.529 1 85.69 103 VAL A C 1
ATOM 805 O O . VAL A 1 103 ? -7.426 25.562 -4.324 1 85.69 103 VAL A O 1
ATOM 808 N N . LEU A 1 104 ? -7.297 27.375 -3.062 1 82.69 104 LEU A N 1
ATOM 809 C CA . LEU A 1 104 ? -8.625 27.844 -3.443 1 82.69 104 LEU A CA 1
ATOM 810 C C . LEU A 1 104 ? -8.711 28.062 -4.949 1 82.69 104 LEU A C 1
ATOM 812 O O . LEU A 1 104 ? -9.688 27.672 -5.586 1 82.69 104 LEU A O 1
ATOM 816 N N . ALA A 1 105 ? -7.727 28.641 -5.5 1 80.38 105 ALA A N 1
ATOM 817 C CA . ALA A 1 105 ? -7.727 29.016 -6.91 1 80.38 105 ALA A CA 1
ATOM 818 C C . ALA A 1 105 ? -7.594 27.797 -7.812 1 80.38 105 ALA A C 1
ATOM 820 O O . ALA A 1 105 ? -8.227 27.719 -8.867 1 80.38 105 ALA A O 1
ATOM 821 N N . HIS A 1 106 ? -6.852 26.812 -7.301 1 77.25 106 HIS A N 1
ATOM 822 C CA . HIS A 1 106 ? -6.508 25.688 -8.164 1 77.25 106 HIS A CA 1
ATOM 823 C C . HIS A 1 106 ? -7.074 24.375 -7.621 1 77.25 106 HIS A C 1
ATOM 825 O O . HIS A 1 106 ? -7.254 23.406 -8.367 1 77.25 106 HIS A O 1
ATOM 831 N N . GLY A 1 107 ? -7.207 24.438 -6.406 1 70 107 GLY A N 1
ATOM 832 C CA . GLY A 1 107 ? -7.453 23.188 -5.699 1 70 107 GLY A CA 1
ATOM 833 C C . GLY A 1 107 ? -8.805 22.578 -6.031 1 70 107 GLY A C 1
ATOM 834 O O . GLY A 1 107 ? -8.906 21.359 -6.246 1 70 107 GLY A O 1
ATOM 835 N N . ARG A 1 108 ? -9.758 23.5 -6.211 1 76.69 108 ARG A N 1
ATOM 836 C CA . ARG A 1 108 ? -11.086 22.969 -6.496 1 76.69 108 ARG A CA 1
ATOM 837 C C . ARG A 1 108 ? -11.094 22.188 -7.809 1 76.69 108 ARG A C 1
ATOM 839 O O . ARG A 1 108 ? -11.539 21.031 -7.852 1 76.69 108 ARG A O 1
ATOM 846 N N . ALA A 1 109 ? -10.562 22.766 -8.797 1 79.19 109 ALA A N 1
ATOM 847 C CA . ALA A 1 109 ? -10.555 22.141 -10.117 1 79.19 109 ALA A CA 1
ATOM 848 C C . ALA A 1 109 ? -9.664 20.891 -10.125 1 79.19 109 ALA A C 1
ATOM 850 O O . ALA A 1 109 ? -10 19.891 -10.758 1 79.19 109 ALA A O 1
ATOM 851 N N . LEU A 1 110 ? -8.672 20.953 -9.305 1 79.81 110 LEU A N 1
ATOM 852 C CA . LEU A 1 110 ? -7.691 19.875 -9.336 1 79.81 110 LEU A CA 1
ATOM 853 C C . LEU A 1 110 ? -8.125 18.719 -8.438 1 79.81 110 LEU A C 1
ATOM 855 O O . LEU A 1 110 ? -7.871 17.562 -8.75 1 79.81 110 LEU A O 1
ATOM 859 N N . LEU A 1 111 ? -8.82 19.031 -7.426 1 80.19 111 LEU A N 1
ATOM 860 C CA . LEU A 1 111 ? -9.148 18.016 -6.422 1 80.19 111 LEU A CA 1
ATOM 861 C C . LEU A 1 111 ? -10.508 17.391 -6.703 1 80.19 111 LEU A C 1
ATOM 863 O O . LEU A 1 111 ? -10.695 16.188 -6.496 1 80.19 111 LEU A O 1
ATOM 867 N N . GLU A 1 112 ? -11.406 18.188 -7.227 1 86.19 112 GLU A N 1
ATOM 868 C CA . GLU A 1 112 ? -12.758 17.672 -7.438 1 86.19 112 GLU A CA 1
ATOM 869 C C . GLU A 1 112 ? -12.859 16.922 -8.766 1 86.19 112 GLU A C 1
ATOM 871 O O . GLU A 1 112 ? -13.586 17.344 -9.664 1 86.19 112 GLU A O 1
ATOM 876 N N . GLU A 1 113 ? -12.273 15.781 -8.742 1 86.31 113 GLU A N 1
ATOM 877 C CA . GLU A 1 113 ? -12.141 14.984 -9.961 1 86.31 113 GLU A CA 1
ATOM 878 C C . GLU A 1 113 ? -13.375 14.125 -10.195 1 86.31 113 GLU A C 1
ATOM 880 O O . GLU A 1 113 ? -13.523 13.531 -11.266 1 86.31 113 GLU A O 1
ATOM 885 N N . ASN A 1 114 ? -14.203 14 -9.242 1 92.81 114 ASN A N 1
ATOM 886 C CA . ASN A 1 114 ? -15.398 13.172 -9.328 1 92.81 114 ASN A CA 1
ATOM 887 C C . ASN A 1 114 ? -16.469 13.617 -8.344 1 92.81 114 ASN A C 1
ATOM 889 O O . ASN A 1 114 ? -16.266 14.57 -7.582 1 92.81 114 ASN A O 1
ATOM 893 N N . GLU A 1 115 ? -17.625 12.969 -8.289 1 94.69 115 GLU A N 1
ATOM 894 C CA . GLU A 1 115 ? -18.781 13.422 -7.539 1 94.69 115 GLU A CA 1
ATOM 895 C C . GLU A 1 115 ? -18.609 13.164 -6.043 1 94.69 115 GLU A C 1
ATOM 897 O O . GLU A 1 115 ? -19.344 13.711 -5.223 1 94.69 115 GLU A O 1
ATOM 902 N N . ASN A 1 116 ? -17.578 12.398 -5.68 1 97.19 116 ASN A N 1
ATOM 903 C CA . ASN A 1 116 ? -17.391 12.031 -4.281 1 97.19 116 ASN A CA 1
ATOM 904 C C . ASN A 1 116 ? -16.219 12.773 -3.658 1 97.19 116 ASN A C 1
ATOM 906 O O . ASN A 1 116 ? -15.812 12.484 -2.527 1 97.19 116 ASN A O 1
ATOM 910 N N . THR A 1 117 ? -15.625 13.688 -4.375 1 96.5 117 THR A N 1
ATOM 911 C CA . THR A 1 117 ? -14.508 14.492 -3.896 1 96.5 117 THR A CA 1
ATOM 912 C C . THR A 1 117 ? -14.867 15.977 -3.9 1 96.5 117 THR A C 1
ATOM 914 O O . THR A 1 117 ? -15.234 16.531 -4.941 1 96.5 117 THR A O 1
ATOM 917 N N . HIS A 1 118 ? -14.773 16.594 -2.764 1 95.25 118 HIS A N 1
ATOM 918 C CA . HIS A 1 118 ? -15.188 17.984 -2.611 1 95.25 118 HIS A CA 1
ATOM 919 C C . HIS A 1 118 ? -14.117 18.812 -1.907 1 95.25 118 HIS A C 1
ATOM 921 O O . HIS A 1 118 ? -13.305 18.266 -1.159 1 95.25 118 HIS A O 1
ATOM 927 N N . PHE A 1 119 ? -14.148 20.094 -2.18 1 94.88 119 PHE A N 1
ATOM 928 C CA . PHE A 1 119 ? -13.227 21.047 -1.568 1 94.88 119 PHE A CA 1
ATOM 929 C C . PHE A 1 119 ? -13.984 22.188 -0.901 1 94.88 119 PHE A C 1
ATOM 931 O O . PHE A 1 119 ? -14.945 22.719 -1.466 1 94.88 119 PHE A O 1
ATOM 938 N N . VAL A 1 120 ? -13.586 22.516 0.275 1 95.12 120 VAL A N 1
ATOM 939 C CA . VAL A 1 120 ? -14.133 23.641 1.023 1 95.12 120 VAL A CA 1
ATOM 940 C C . VAL A 1 120 ? -13.008 24.531 1.519 1 95.12 120 VAL A C 1
ATOM 942 O O . VAL A 1 120 ? -12 24.047 2.041 1 95.12 120 VAL A O 1
ATOM 945 N N . SER A 1 121 ? -13.188 25.812 1.308 1 93.88 121 SER A N 1
ATOM 946 C CA . SER A 1 121 ? -12.211 26.781 1.814 1 93.88 121 SER A CA 1
ATOM 947 C C . SER A 1 121 ? -12.555 27.219 3.23 1 93.88 121 SER A C 1
ATOM 949 O O . SER A 1 121 ? -13.586 27.859 3.447 1 93.88 121 SER A O 1
ATOM 951 N N . ASP A 1 122 ? -11.672 26.859 4.145 1 96.06 122 ASP A N 1
ATOM 952 C CA . ASP A 1 122 ? -11.867 27.281 5.531 1 96.06 122 ASP A CA 1
ATOM 953 C C . ASP A 1 122 ? -10.602 27.062 6.355 1 96.06 122 ASP A C 1
ATOM 955 O O . ASP A 1 122 ? -9.625 26.484 5.863 1 96.06 122 ASP A O 1
ATOM 959 N N . ASP A 1 123 ? -10.539 27.641 7.543 1 97 123 ASP A N 1
ATOM 960 C CA . ASP A 1 123 ? -9.383 27.562 8.43 1 97 123 ASP A CA 1
ATOM 961 C C . ASP A 1 123 ? -9.469 26.344 9.344 1 97 123 ASP A C 1
ATOM 963 O O . ASP A 1 123 ? -10.297 26.297 10.25 1 97 123 ASP A O 1
ATOM 967 N N . ILE A 1 124 ? -8.523 25.406 9.203 1 98.12 124 ILE A N 1
ATOM 968 C CA . ILE A 1 124 ? -8.594 24.125 9.898 1 98.12 124 ILE A CA 1
ATOM 969 C C . ILE A 1 124 ? -8.25 24.328 11.367 1 98.12 124 ILE A C 1
ATOM 971 O O . ILE A 1 124 ? -8.461 23.422 12.188 1 98.12 124 ILE A O 1
ATOM 975 N N . PHE A 1 125 ? -7.773 25.5 11.758 1 98.38 125 PHE A N 1
ATOM 976 C CA . PHE A 1 125 ? -7.422 25.781 13.141 1 98.38 125 PHE A CA 1
ATOM 977 C C . PHE A 1 125 ? -8.594 26.406 13.883 1 98.38 125 PHE A C 1
ATOM 979 O O . PHE A 1 125 ? -8.453 26.844 15.023 1 98.38 125 PHE A O 1
ATOM 986 N N . GLU A 1 126 ? -9.711 26.484 13.227 1 98.12 126 GLU A N 1
ATOM 987 C CA . GLU A 1 126 ? -10.984 26.906 13.812 1 98.12 126 GLU A CA 1
ATOM 988 C C . GLU A 1 126 ? -12.016 25.781 13.766 1 98.12 126 GLU A C 1
ATOM 990 O O . GLU A 1 126 ? -12.945 25.812 12.969 1 98.12 126 GLU A O 1
ATOM 995 N N . PRO A 1 127 ? -11.922 24.812 14.695 1 98.25 127 PRO A N 1
ATOM 996 C CA . PRO A 1 127 ? -12.727 23.594 14.617 1 98.25 127 PRO A CA 1
ATOM 997 C C . PRO A 1 127 ? -14.227 23.875 14.648 1 98.25 127 PRO A C 1
ATOM 999 O O . PRO A 1 127 ? -14.992 23.203 13.953 1 98.25 127 PRO A O 1
ATOM 1002 N N . GLU A 1 128 ? -14.68 24.844 15.398 1 97.62 128 GLU A N 1
ATOM 1003 C CA . GLU A 1 128 ? -16.109 25.141 15.461 1 97.62 128 GLU A CA 1
ATOM 1004 C C . GLU A 1 128 ? -16.641 25.562 14.102 1 97.62 128 GLU A C 1
ATOM 1006 O O . GLU A 1 128 ? -17.734 25.141 13.688 1 97.62 128 GLU A O 1
ATOM 1011 N N . ARG A 1 129 ? -15.836 26.344 13.453 1 97.31 129 ARG A N 1
ATOM 1012 C CA . ARG A 1 129 ? -16.203 26.797 12.117 1 97.31 129 ARG A CA 1
ATOM 1013 C C . ARG A 1 129 ? -16.266 25.625 11.141 1 97.31 129 ARG A C 1
ATOM 1015 O O . ARG A 1 129 ? -17.172 25.547 10.312 1 97.31 129 ARG A O 1
ATOM 1022 N N . ILE A 1 130 ? -15.305 24.781 11.219 1 98.06 130 ILE A N 1
ATOM 1023 C CA . ILE A 1 130 ? -15.242 23.625 10.336 1 98.06 130 ILE A CA 1
ATOM 1024 C C . ILE A 1 130 ? -16.453 22.719 10.586 1 98.06 130 ILE A C 1
ATOM 1026 O O . ILE A 1 130 ? -17.125 22.312 9.648 1 98.06 130 ILE A O 1
ATOM 1030 N N . LEU A 1 131 ? -16.781 22.438 11.836 1 97.81 131 LEU A N 1
ATOM 1031 C CA . LEU A 1 131 ? -17.812 21.484 12.242 1 97.81 131 LEU A CA 1
ATOM 1032 C C . LEU A 1 131 ? -19.203 22.016 11.906 1 97.81 131 LEU A C 1
ATOM 1034 O O . LEU A 1 131 ? -20.125 21.234 11.672 1 97.81 131 LEU A O 1
ATOM 1038 N N . GLU A 1 132 ? -19.312 23.344 11.797 1 97.12 132 GLU A N 1
ATOM 1039 C CA . GLU A 1 132 ? -20.609 23.953 11.523 1 97.12 132 GLU A CA 1
ATOM 1040 C C . GLU A 1 132 ? -20.719 24.422 10.078 1 97.12 132 GLU A C 1
ATOM 1042 O O . GLU A 1 132 ? -21.734 24.953 9.664 1 97.12 132 GLU A O 1
ATOM 1047 N N . ASN A 1 133 ? -19.688 24.188 9.32 1 98.06 133 ASN A N 1
ATOM 1048 C CA . ASN A 1 133 ? -19.672 24.656 7.941 1 98.06 133 ASN A CA 1
ATOM 1049 C C . ASN A 1 133 ? -20.703 23.906 7.098 1 98.06 133 ASN A C 1
ATOM 1051 O O . ASN A 1 133 ? -20.625 22.688 6.945 1 98.06 133 ASN A O 1
ATOM 1055 N N . PRO A 1 134 ? -21.672 24.625 6.48 1 97.5 134 PRO A N 1
ATOM 1056 C CA . PRO A 1 134 ? -22.734 23.938 5.746 1 97.5 134 PRO A CA 1
ATOM 1057 C C . PRO A 1 134 ? -22.219 23.188 4.523 1 97.5 134 PRO A C 1
ATOM 1059 O O . PRO A 1 134 ? -22.781 22.141 4.156 1 97.5 134 PRO A O 1
ATOM 1062 N N . ASP A 1 135 ? -21.172 23.672 3.93 1 95.81 135 ASP A N 1
ATOM 1063 C CA . ASP A 1 135 ? -20.609 23 2.758 1 95.81 135 ASP A CA 1
ATOM 1064 C C . ASP A 1 135 ? -19.984 21.656 3.139 1 95.81 135 ASP A C 1
ATOM 1066 O O . ASP A 1 135 ? -20.016 20.703 2.359 1 95.81 135 ASP A O 1
ATOM 1070 N N . ILE A 1 136 ? -19.406 21.578 4.328 1 97.88 136 ILE A N 1
ATOM 1071 C CA . ILE A 1 136 ? -18.844 20.328 4.82 1 97.88 136 ILE A CA 1
ATOM 1072 C C . ILE A 1 136 ? -19.969 19.375 5.234 1 97.88 136 ILE A C 1
ATOM 1074 O O . ILE A 1 136 ? -19.969 18.203 4.859 1 97.88 136 ILE A O 1
ATOM 1078 N N . GLN A 1 137 ? -20.984 19.906 5.855 1 97.75 137 GLN A N 1
ATOM 1079 C CA . GLN A 1 137 ? -22.094 19.109 6.367 1 97.75 137 GLN A CA 1
ATOM 1080 C C . GLN A 1 137 ? -22.938 18.547 5.23 1 97.75 137 GLN A C 1
ATOM 1082 O O . GLN A 1 137 ? -23.672 17.578 5.426 1 97.75 137 GLN A O 1
ATOM 1087 N N . ARG A 1 138 ? -22.844 19.156 4.098 1 97.06 138 ARG A N 1
ATOM 1088 C CA . ARG A 1 138 ? -23.531 18.656 2.92 1 97.06 138 ARG A CA 1
ATOM 1089 C C . ARG A 1 138 ? -22.984 17.297 2.492 1 97.06 138 ARG A C 1
ATOM 1091 O O . ARG A 1 138 ? -23.703 16.469 1.931 1 97.06 138 ARG A O 1
ATOM 1098 N N . HIS A 1 139 ? -21.703 17.094 2.842 1 96.75 139 HIS A N 1
ATOM 1099 C CA . HIS A 1 139 ? -21.031 15.914 2.287 1 96.75 139 HIS A CA 1
ATOM 1100 C C . HIS A 1 139 ? -20.578 14.969 3.393 1 96.75 139 HIS A C 1
ATOM 1102 O O . HIS A 1 139 ? -20.312 13.789 3.139 1 96.75 139 HIS A O 1
ATOM 1108 N N . ILE A 1 140 ? -20.469 15.453 4.57 1 98.19 140 ILE A N 1
ATOM 1109 C CA . ILE A 1 140 ? -20.031 14.656 5.715 1 98.19 140 ILE A CA 1
ATOM 1110 C C . ILE A 1 140 ? -21.172 14.539 6.723 1 98.19 140 ILE A C 1
ATOM 1112 O O . ILE A 1 140 ? -21.734 15.555 7.16 1 98.19 140 ILE A O 1
ATOM 1116 N N . ASP A 1 141 ? -21.547 13.336 6.988 1 98.19 141 ASP A N 1
ATOM 1117 C CA . ASP A 1 141 ? -22.547 13.055 8.023 1 98.19 141 ASP A CA 1
ATOM 1118 C C . ASP A 1 141 ? -21.875 12.852 9.383 1 98.19 141 ASP A C 1
ATOM 1120 O O . ASP A 1 141 ? -21.344 11.773 9.664 1 98.19 141 ASP A O 1
ATOM 1124 N N . PHE A 1 142 ? -21.969 13.828 10.281 1 97.75 142 PHE A N 1
ATOM 1125 C CA . PHE A 1 142 ? -21.25 13.812 11.555 1 97.75 142 PHE A CA 1
ATOM 1126 C C . PHE A 1 142 ? -21.938 12.891 12.547 1 97.75 142 PHE A C 1
ATOM 1128 O O . PHE A 1 142 ? -21.484 12.734 13.68 1 97.75 142 PHE A O 1
ATOM 1135 N N . THR A 1 143 ? -22.969 12.219 12.133 1 97.62 143 THR A N 1
ATOM 1136 C CA . THR A 1 143 ? -23.625 11.227 12.984 1 97.62 143 THR A CA 1
ATOM 1137 C C . THR A 1 143 ? -23.078 9.828 12.695 1 97.62 143 THR A C 1
ATOM 1139 O O . THR A 1 143 ? -23.422 8.875 13.398 1 97.62 143 THR A O 1
ATOM 1142 N N . GLN A 1 144 ? -22.328 9.68 11.664 1 98.38 144 GLN A N 1
ATOM 1143 C CA . GLN A 1 144 ? -21.688 8.438 11.281 1 98.38 144 GLN A CA 1
ATOM 1144 C C . GLN A 1 144 ? -20.156 8.539 11.406 1 98.38 144 GLN A C 1
ATOM 1146 O O . GLN A 1 144 ? -19.609 9.641 11.32 1 98.38 144 GLN A O 1
ATOM 1151 N N . PRO A 1 145 ? -19.469 7.449 11.586 1 98.69 145 PRO A N 1
ATOM 1152 C CA . PRO A 1 145 ? -18.016 7.484 11.781 1 98.69 145 PRO A CA 1
ATOM 1153 C C . PRO A 1 145 ? -17.281 8.18 10.633 1 98.69 145 PRO A C 1
ATOM 1155 O O . PRO A 1 145 ? -17.641 8.008 9.469 1 98.69 145 PRO A O 1
ATOM 1158 N N . ILE A 1 146 ? -16.281 8.914 11 1 98.81 146 ILE A N 1
ATOM 1159 C CA . ILE A 1 146 ? -15.492 9.742 10.086 1 98.81 146 ILE A CA 1
ATOM 1160 C C . ILE A 1 146 ? -14.008 9.422 10.25 1 98.81 146 ILE A C 1
ATOM 1162 O O . ILE A 1 146 ? -13.539 9.156 11.359 1 98.81 146 ILE A O 1
ATOM 1166 N N . ALA A 1 147 ? -13.305 9.359 9.141 1 98.88 147 ALA A N 1
ATOM 1167 C CA . ALA A 1 147 ? -11.852 9.461 9.203 1 98.88 147 ALA A CA 1
ATOM 1168 C C . ALA A 1 147 ? -11.398 10.914 9.125 1 98.88 147 ALA A C 1
ATOM 1170 O O . ALA A 1 147 ? -11.516 11.555 8.078 1 98.88 147 ALA A O 1
ATOM 1171 N N . LEU A 1 148 ? -10.969 11.461 10.18 1 98.94 148 LEU A N 1
ATOM 1172 C CA . LEU A 1 148 ? -10.453 12.828 10.242 1 98.94 148 LEU A CA 1
ATOM 1173 C C . LEU A 1 148 ? -8.938 12.852 10.109 1 98.94 148 LEU A C 1
ATOM 1175 O O . LEU A 1 148 ? -8.234 12.203 10.891 1 98.94 148 LEU A O 1
ATOM 1179 N N . LEU A 1 149 ? -8.43 13.609 9.164 1 98.88 149 LEU A N 1
ATOM 1180 C CA . LEU A 1 149 ? -7.004 13.586 8.859 1 98.88 149 LEU A CA 1
ATOM 1181 C C . LEU A 1 149 ? -6.371 14.953 9.109 1 98.88 149 LEU A C 1
ATOM 1183 O O . LEU A 1 149 ? -6.855 15.969 8.602 1 98.88 149 LEU A O 1
ATOM 1187 N N . GLN A 1 150 ? -5.414 15.031 9.914 1 98.69 150 GLN A N 1
ATOM 1188 C CA . GLN A 1 150 ? -4.5 16.156 10.109 1 98.69 150 GLN A CA 1
ATOM 1189 C C . GLN A 1 150 ? -3.057 15.742 9.844 1 98.69 150 GLN A C 1
ATOM 1191 O O . GLN A 1 150 ? -2.264 15.609 10.781 1 98.69 150 GLN A O 1
ATOM 1196 N N . LEU A 1 151 ? -2.684 15.594 8.602 1 98.38 151 LEU A N 1
ATOM 1197 C CA . LEU A 1 151 ? -1.396 15.039 8.203 1 98.38 151 LEU A CA 1
ATOM 1198 C C . LEU A 1 151 ? -0.442 16.141 7.758 1 98.38 151 LEU A C 1
ATOM 1200 O O . LEU A 1 151 ? -0.554 16.656 6.641 1 98.38 151 LEU A O 1
ATOM 1204 N N . GLY A 1 152 ? 0.47 16.438 8.609 1 97.31 152 GLY A N 1
ATOM 1205 C CA . GLY A 1 152 ? 1.421 17.5 8.312 1 97.31 152 GLY A CA 1
ATOM 1206 C C . GLY A 1 152 ? 0.8 18.875 8.344 1 97.31 152 GLY A C 1
ATOM 1207 O O . GLY A 1 152 ? 1.148 19.734 7.531 1 97.31 152 GLY A O 1
ATOM 1208 N N . THR A 1 153 ? -0.115 19.078 9.188 1 97.94 153 THR A N 1
ATOM 1209 C CA . THR A 1 153 ? -0.87 20.328 9.148 1 97.94 153 THR A CA 1
ATOM 1210 C C . THR A 1 153 ? -0.674 21.109 10.445 1 97.94 153 THR A C 1
ATOM 1212 O O . THR A 1 153 ? -0.466 22.328 10.406 1 97.94 153 THR A O 1
ATOM 1215 N N . LEU A 1 154 ? -0.66 20.453 11.586 1 98.38 154 LEU A N 1
ATOM 1216 C CA . LEU A 1 154 ? -0.714 21.109 12.883 1 98.38 154 LEU A CA 1
ATOM 1217 C C . LEU A 1 154 ? 0.6 21.828 13.18 1 98.38 154 LEU A C 1
ATOM 1219 O O . LEU A 1 154 ? 0.624 22.797 13.938 1 98.38 154 LEU A O 1
ATOM 1223 N N . HIS A 1 155 ? 1.664 21.359 12.539 1 97.38 155 HIS A N 1
ATOM 1224 C CA . HIS A 1 155 ? 2.938 22.031 12.797 1 97.38 155 HIS A CA 1
ATOM 1225 C C . HIS A 1 155 ? 3.02 23.359 12.062 1 97.38 155 HIS A C 1
ATOM 1227 O O . HIS A 1 155 ? 4 24.094 12.203 1 97.38 155 HIS A O 1
ATOM 1233 N N . HIS A 1 156 ? 1.97 23.766 11.398 1 95.94 156 HIS A N 1
ATOM 1234 C CA . HIS A 1 156 ? 1.91 25.062 10.75 1 95.94 156 HIS A CA 1
ATOM 1235 C C . HIS A 1 156 ? 1.091 26.047 11.57 1 95.94 156 HIS A C 1
ATOM 1237 O O . HIS A 1 156 ? 0.842 27.172 11.133 1 95.94 156 HIS A O 1
ATOM 1243 N N . TYR A 1 157 ? 0.64 25.703 12.695 1 96.5 157 TYR A N 1
ATOM 1244 C CA . TYR A 1 157 ? -0.013 26.625 13.617 1 96.5 157 TYR A CA 1
ATOM 1245 C C . TYR A 1 157 ? 1.007 27.547 14.281 1 96.5 157 TYR A C 1
ATOM 1247 O O . TYR A 1 157 ? 1.934 27.062 14.945 1 96.5 157 TYR A O 1
ATOM 1255 N N . ASN A 1 158 ? 0.894 28.828 14.164 1 91.69 158 ASN A N 1
ATOM 1256 C CA . ASN A 1 158 ? 1.825 29.797 14.727 1 91.69 158 ASN A CA 1
ATOM 1257 C C . ASN A 1 158 ? 1.293 30.406 16.031 1 91.69 158 ASN A C 1
ATOM 1259 O O . ASN A 1 158 ? 1.993 31.172 16.688 1 91.69 158 ASN A O 1
ATOM 1263 N N . GLY A 1 159 ? 0.574 29.906 16.766 1 93.88 159 GLY A N 1
ATOM 1264 C CA . GLY A 1 159 ? 0.052 30.406 18.031 1 93.88 159 GLY A CA 1
ATOM 1265 C C . GLY A 1 159 ? 0.658 29.703 19.234 1 93.88 159 GLY A C 1
ATOM 1266 O O . GLY A 1 159 ? 1.768 29.172 19.156 1 93.88 159 GLY A O 1
ATOM 1267 N N . PRO A 1 160 ? 0 29.828 20.312 1 96.81 160 PRO A N 1
ATOM 1268 C CA . PRO A 1 160 ? 0.507 29.188 21.531 1 96.81 160 PRO A CA 1
ATOM 1269 C C . PRO A 1 160 ? 0.763 27.688 21.344 1 96.81 160 PRO A C 1
ATOM 1271 O O . PRO A 1 160 ? -0.021 27 20.688 1 96.81 160 PRO A O 1
ATOM 1274 N N . HIS A 1 161 ? 1.836 27.203 21.922 1 95.56 161 HIS A N 1
ATOM 1275 C CA . HIS A 1 161 ? 2.33 25.844 21.75 1 95.56 161 HIS A CA 1
ATOM 1276 C C . HIS A 1 161 ? 1.27 24.828 22.156 1 95.56 161 HIS A C 1
ATOM 1278 O O . HIS A 1 161 ? 1.192 23.75 21.562 1 95.56 161 HIS A O 1
ATOM 1284 N N . GLU A 1 162 ? 0.379 25.172 23.078 1 96.38 162 GLU A N 1
ATOM 1285 C CA . GLU A 1 162 ? -0.598 24.219 23.609 1 96.38 162 GLU A CA 1
ATOM 1286 C C . GLU A 1 162 ? -1.865 24.203 22.766 1 96.38 162 GLU A C 1
ATOM 1288 O O . GLU A 1 162 ? -2.695 23.297 22.906 1 96.38 162 GLU A O 1
ATOM 1293 N N . ALA A 1 163 ? -2.012 25.094 21.844 1 97.69 163 ALA A N 1
ATOM 1294 C CA . ALA A 1 163 ? -3.273 25.312 21.141 1 97.69 163 ALA A CA 1
ATOM 1295 C C . ALA A 1 163 ? -3.617 24.141 20.234 1 97.69 163 ALA A C 1
ATOM 1297 O O . ALA A 1 163 ? -4.777 23.719 20.156 1 97.69 163 ALA A O 1
ATOM 1298 N N . PRO A 1 164 ? -2.635 23.547 19.594 1 98.44 164 PRO A N 1
ATOM 1299 C CA . PRO A 1 164 ? -2.996 22.438 18.703 1 98.44 164 PRO A CA 1
ATOM 1300 C C . PRO A 1 164 ? -3.697 21.297 19.438 1 98.44 164 PRO A C 1
ATOM 1302 O O . PRO A 1 164 ? -4.637 20.703 18.906 1 98.44 164 PRO A O 1
ATOM 1305 N N . ALA A 1 165 ? -3.289 20.969 20.641 1 98.62 165 ALA A N 1
ATOM 1306 C CA . ALA A 1 165 ? -3.967 19.938 21.406 1 98.62 165 ALA A CA 1
ATOM 1307 C C . ALA A 1 165 ? -5.402 20.344 21.734 1 98.62 165 ALA A C 1
ATOM 1309 O O . ALA A 1 165 ? -6.312 19.516 21.688 1 98.62 165 ALA A O 1
ATOM 1310 N N . GLN A 1 166 ? -5.59 21.609 22.047 1 98.38 166 GLN A N 1
ATOM 1311 C CA . GLN A 1 166 ? -6.93 22.109 22.328 1 98.38 166 GLN A CA 1
ATOM 1312 C C . GLN A 1 166 ? -7.801 22.094 21.078 1 98.38 166 GLN A C 1
ATOM 1314 O O . GLN A 1 166 ? -8.984 21.766 21.141 1 98.38 166 GLN A O 1
ATOM 1319 N N . ILE A 1 167 ? -7.215 22.453 20 1 98.69 167 ILE A N 1
ATOM 1320 C CA . ILE A 1 167 ? -7.902 22.406 18.719 1 98.69 167 ILE A CA 1
ATOM 1321 C C . ILE A 1 167 ? -8.352 20.984 18.422 1 98.69 167 ILE A C 1
ATOM 1323 O O . ILE A 1 167 ? -9.516 20.734 18.094 1 98.69 167 ILE A O 1
ATOM 1327 N N . MET A 1 168 ? -7.457 20 18.641 1 98.88 168 MET A N 1
ATOM 1328 C CA . MET A 1 168 ? -7.777 18.594 18.344 1 98.88 168 MET A CA 1
ATOM 1329 C C . MET A 1 168 ? -8.836 18.062 19.297 1 98.88 168 MET A C 1
ATOM 1331 O O . MET A 1 168 ? -9.664 17.25 18.922 1 98.88 168 MET A O 1
ATOM 1335 N N . LYS A 1 169 ? -8.836 18.578 20.5 1 98.75 169 LYS A N 1
ATOM 1336 C CA . LYS A 1 169 ? -9.867 18.172 21.453 1 98.75 169 LYS A CA 1
ATOM 1337 C C . LYS A 1 169 ? -11.258 18.484 20.906 1 98.75 169 LYS A C 1
ATOM 1339 O O . LYS A 1 169 ? -12.164 17.656 21 1 98.75 169 LYS A O 1
ATOM 1344 N N . LYS A 1 170 ? -11.391 19.641 20.391 1 98.69 170 LYS A N 1
ATOM 1345 C CA . LYS A 1 170 ? -12.68 20.062 19.844 1 98.69 170 LYS A CA 1
ATOM 1346 C C . LYS A 1 170 ? -13.086 19.172 18.672 1 98.69 170 LYS A C 1
ATOM 1348 O O . LYS A 1 170 ? -14.242 18.75 18.578 1 98.69 170 LYS A O 1
ATOM 1353 N N . TYR A 1 171 ? -12.156 18.844 17.75 1 98.81 171 TYR A N 1
ATOM 1354 C CA . TYR A 1 171 ? -12.445 17.938 16.641 1 98.81 171 TYR A CA 1
ATOM 1355 C C . TYR A 1 171 ? -12.844 16.562 17.156 1 98.81 171 TYR A C 1
ATOM 1357 O O . TYR A 1 171 ? -13.867 16.016 16.734 1 98.81 171 TYR A O 1
ATOM 1365 N N . ILE A 1 172 ? -12.031 16.016 18.094 1 98.81 172 ILE A N 1
ATOM 1366 C CA . ILE A 1 172 ? -12.219 14.656 18.578 1 98.81 172 ILE A CA 1
ATOM 1367 C C . ILE A 1 172 ? -13.531 14.547 19.328 1 98.81 172 ILE A C 1
ATOM 1369 O O . ILE A 1 172 ? -14.273 13.57 19.172 1 98.81 172 ILE A O 1
ATOM 1373 N N . ASP A 1 173 ? -13.852 15.578 20.094 1 98.38 173 ASP A N 1
ATOM 1374 C CA . ASP A 1 173 ? -15.102 15.578 20.859 1 98.38 173 ASP A CA 1
ATOM 1375 C C . ASP A 1 173 ? -16.312 15.516 19.938 1 98.38 173 ASP A C 1
ATOM 1377 O O . ASP A 1 173 ? -17.344 14.945 20.281 1 98.38 173 ASP A O 1
ATOM 1381 N N . ALA A 1 174 ? -16.219 16.047 18.812 1 98.31 174 ALA A N 1
ATOM 1382 C CA . ALA A 1 174 ? -17.344 16.156 17.875 1 98.31 174 ALA A CA 1
ATOM 1383 C C . ALA A 1 174 ? -17.516 14.867 17.078 1 98.31 174 ALA A C 1
ATOM 1385 O O . ALA A 1 174 ? -18.547 14.672 16.422 1 98.31 174 ALA A O 1
ATOM 1386 N N . LEU A 1 175 ? -16.547 13.961 17.062 1 98.5 175 LEU A N 1
ATOM 1387 C CA . LEU A 1 175 ? -16.594 12.742 16.266 1 98.5 175 LEU A CA 1
ATOM 1388 C C . LEU A 1 175 ? -17.453 11.688 16.938 1 98.5 175 LEU A C 1
ATOM 1390 O O . LEU A 1 175 ? -17.375 11.5 18.156 1 98.5 175 LEU A O 1
ATOM 1394 N N . PRO A 1 176 ? -18.297 11 16.156 1 98.25 176 PRO A N 1
ATOM 1395 C CA . PRO A 1 176 ? -18.984 9.844 16.719 1 98.25 176 PRO A CA 1
ATOM 1396 C C . PRO A 1 176 ? -18.047 8.672 17.016 1 98.25 176 PRO A C 1
ATOM 1398 O O . PRO A 1 176 ? -16.969 8.594 16.422 1 98.25 176 PRO A O 1
ATOM 1401 N N . SER A 1 177 ? -18.516 7.812 17.922 1 98.25 177 SER A N 1
ATOM 1402 C CA . SER A 1 177 ? -17.781 6.57 18.156 1 98.25 177 SER A CA 1
ATOM 1403 C C . SER A 1 177 ? -17.578 5.789 16.875 1 98.25 177 SER A C 1
ATOM 1405 O O . SER A 1 177 ? -18.469 5.719 16.031 1 98.25 177 SER A O 1
ATOM 1407 N N . GLY A 1 178 ? -16.391 5.184 16.766 1 98.19 178 GLY A N 1
ATOM 1408 C CA . GLY A 1 178 ? -16.062 4.426 15.57 1 98.19 178 GLY A CA 1
ATOM 1409 C C . GLY A 1 178 ? -15.242 5.219 14.57 1 98.19 178 GLY A C 1
ATOM 1410 O O . GLY A 1 178 ? -14.719 4.656 13.609 1 98.19 178 GLY A O 1
ATOM 1411 N N . SER A 1 179 ? -15.102 6.496 14.836 1 98.88 179 SER A N 1
ATOM 1412 C CA . SER A 1 179 ? -14.297 7.355 13.977 1 98.88 179 SER A CA 1
ATOM 1413 C C . SER A 1 179 ? -12.805 7.109 14.195 1 98.88 179 SER A C 1
ATOM 1415 O O . SER A 1 179 ? -12.406 6.48 15.18 1 98.88 179 SER A O 1
ATOM 1417 N N . TYR A 1 180 ? -12.047 7.523 13.242 1 98.88 180 TYR A N 1
ATOM 1418 C CA . TYR A 1 180 ? -10.594 7.449 13.312 1 98.88 180 TYR A CA 1
ATOM 1419 C C . TYR A 1 180 ? -9.961 8.812 13.055 1 98.88 180 TYR A C 1
ATOM 1421 O O . TYR A 1 180 ? -10.5 9.617 12.289 1 98.88 180 TYR A O 1
ATOM 1429 N N . VAL A 1 181 ? -8.852 9.062 13.703 1 98.94 181 VAL A N 1
ATOM 1430 C CA . VAL A 1 181 ? -8.062 10.273 13.508 1 98.94 181 VAL A CA 1
ATOM 1431 C C . VAL A 1 181 ? -6.625 9.906 13.148 1 98.94 181 VAL A C 1
ATOM 1433 O O . VAL A 1 181 ? -5.992 9.102 13.836 1 98.94 181 VAL A O 1
ATOM 1436 N N . ALA A 1 182 ? -6.148 10.391 12.078 1 98.94 182 ALA A N 1
ATOM 1437 C CA . ALA A 1 182 ? -4.746 10.25 11.695 1 98.94 182 ALA A CA 1
ATOM 1438 C C . ALA A 1 182 ? -4.023 11.594 11.773 1 98.94 182 ALA A C 1
ATOM 1440 O O . ALA A 1 182 ? -4.508 12.594 11.234 1 98.94 182 ALA A O 1
ATOM 1441 N N . ILE A 1 183 ? -2.869 11.641 12.422 1 98.94 183 ILE A N 1
ATOM 1442 C CA . ILE A 1 183 ? -2.074 12.859 12.578 1 98.94 183 ILE A CA 1
ATOM 1443 C C . ILE A 1 183 ? -0.608 12.555 12.273 1 98.94 183 ILE A C 1
ATOM 1445 O O . ILE A 1 183 ? -0.08 11.523 12.695 1 98.94 183 ILE A O 1
ATOM 1449 N N . SER A 1 184 ? 0.01 13.305 11.492 1 98.81 184 SER A N 1
ATOM 1450 C CA . SER A 1 184 ? 1.465 13.352 11.391 1 98.81 184 SER A CA 1
ATOM 14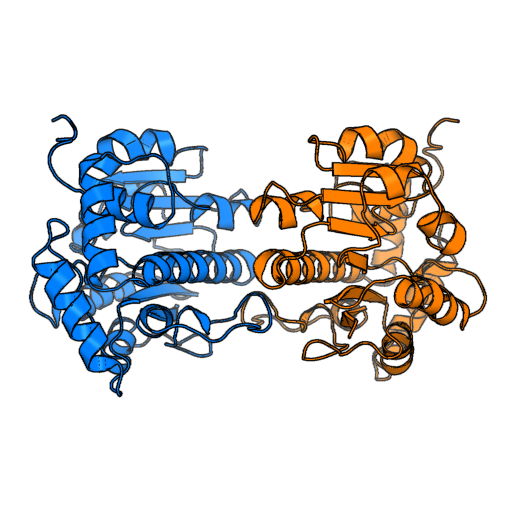51 C C . SER A 1 184 ? 1.996 14.742 11.719 1 98.81 184 SER A C 1
ATOM 1453 O O . SER A 1 184 ? 1.306 15.742 11.5 1 98.81 184 SER A O 1
ATOM 1455 N N . HIS A 1 185 ? 3.166 14.852 12.211 1 98.75 185 HIS A N 1
ATOM 1456 C CA . HIS A 1 185 ? 3.752 16.078 12.742 1 98.75 185 HIS A CA 1
ATOM 1457 C C . HIS A 1 185 ? 5.277 16 12.742 1 98.75 185 HIS A C 1
ATOM 1459 O O . HIS A 1 185 ? 5.848 14.945 13 1 98.75 185 HIS A O 1
ATOM 1465 N N . PHE A 1 186 ? 5.941 17.109 12.398 1 97.69 186 PHE A N 1
ATOM 1466 C CA . PHE A 1 186 ? 7.379 17.172 12.633 1 97.69 186 PHE A CA 1
ATOM 1467 C C . PHE A 1 186 ? 7.699 16.812 14.078 1 97.69 186 PHE A C 1
ATOM 1469 O O . PHE A 1 186 ? 6.988 17.234 15 1 97.69 186 PHE A O 1
ATOM 1476 N N . SER A 1 187 ? 8.781 16.031 14.242 1 98 187 SER A N 1
ATOM 1477 C CA . SER A 1 187 ? 9.016 15.516 15.594 1 98 187 SER A CA 1
ATOM 1478 C C . SER A 1 187 ? 10.477 15.688 16 1 98 187 SER A C 1
ATOM 1480 O O . SER A 1 187 ? 11.383 15.516 15.172 1 98 187 SER A O 1
ATOM 1482 N N . ASP A 1 188 ? 10.617 16.109 17.172 1 96.88 188 ASP A N 1
ATOM 1483 C CA . ASP A 1 188 ? 11.906 16.062 17.859 1 96.88 188 ASP A CA 1
ATOM 1484 C C . ASP A 1 188 ? 12.148 14.703 18.5 1 96.88 188 ASP A C 1
ATOM 1486 O O . ASP A 1 188 ? 11.445 14.32 19.438 1 96.88 188 ASP A O 1
ATOM 1490 N N . PRO A 1 189 ? 13.148 14 18.016 1 94.94 189 PRO A N 1
ATOM 1491 C CA . PRO A 1 189 ? 13.375 12.648 18.531 1 94.94 189 PRO A CA 1
ATOM 1492 C C . PRO A 1 189 ? 13.961 12.648 19.953 1 94.94 189 PRO A C 1
ATOM 1494 O O . PRO A 1 189 ? 14.031 11.602 20.594 1 94.94 189 PRO A O 1
ATOM 1497 N N . GLN A 1 190 ? 14.344 13.773 20.469 1 95.75 190 GLN A N 1
ATOM 1498 C CA . GLN A 1 190 ? 14.898 13.961 21.797 1 95.75 190 GLN A CA 1
ATOM 1499 C C . GLN A 1 190 ? 16.156 13.133 21.984 1 95.75 190 GLN A C 1
ATOM 1501 O O . GLN A 1 190 ? 16.297 12.43 23 1 95.75 190 GLN A O 1
ATOM 1506 N N . ASP A 1 191 ? 16.969 13.078 21.031 1 95.31 191 ASP A N 1
ATOM 1507 C CA . ASP A 1 191 ? 18.281 12.461 21.047 1 95.31 191 ASP A CA 1
ATOM 1508 C C . ASP A 1 191 ? 19.297 13.328 20.312 1 95.31 191 ASP A C 1
ATOM 1510 O O . ASP A 1 191 ? 19.234 14.562 20.359 1 95.31 191 ASP A O 1
ATOM 1514 N N . GLU A 1 192 ? 20.359 12.75 19.75 1 92.94 192 GLU A N 1
ATOM 1515 C CA . GLU A 1 192 ? 21.422 13.508 19.109 1 92.94 192 GLU A CA 1
ATOM 1516 C C . GLU A 1 192 ? 20.891 14.297 17.906 1 92.94 192 GLU A C 1
ATOM 1518 O O . GLU A 1 192 ? 21.531 15.242 17.453 1 92.94 192 GLU A O 1
ATOM 1523 N N . LEU A 1 193 ? 19.734 13.953 17.469 1 91.69 193 LEU A N 1
ATOM 1524 C CA . LEU A 1 193 ? 19.188 14.594 16.281 1 91.69 193 LEU A CA 1
ATOM 1525 C C . LEU A 1 193 ? 18.328 15.797 16.672 1 91.69 193 LEU A C 1
ATOM 1527 O O . LEU A 1 193 ? 17.844 16.531 15.805 1 91.69 193 LEU A O 1
ATOM 1531 N N . SER A 1 194 ? 18.188 16.125 17.906 1 94.19 194 SER A N 1
ATOM 1532 C CA . SER A 1 194 ? 17.406 17.25 18.375 1 94.19 194 SER A CA 1
ATOM 1533 C C . SER A 1 194 ? 17.953 18.578 17.844 1 94.19 194 SER A C 1
ATOM 1535 O O . SER A 1 194 ? 17.203 19.5 17.547 1 94.19 194 SER A O 1
ATOM 1537 N N . GLU A 1 195 ? 19.219 18.594 17.734 1 90.81 195 GLU A N 1
ATOM 1538 C CA . GLU A 1 195 ? 19.844 19.812 17.219 1 90.81 195 GLU A CA 1
ATOM 1539 C C . GLU A 1 195 ? 19.438 20.078 15.781 1 90.81 195 GLU A C 1
ATOM 1541 O O . GLU A 1 195 ? 19.172 21.219 15.398 1 90.81 195 GLU A O 1
ATOM 1546 N N . ILE A 1 196 ? 19.391 19.031 15.055 1 87.06 196 ILE A N 1
ATOM 1547 C CA . ILE A 1 196 ? 19 19.156 13.648 1 87.06 196 ILE A CA 1
ATOM 1548 C C . ILE A 1 196 ? 17.531 19.562 13.562 1 87.06 196 ILE A C 1
ATOM 1550 O O . ILE A 1 196 ? 17.172 20.406 12.742 1 87.06 196 ILE A O 1
ATOM 1554 N N . ALA A 1 197 ? 16.672 19.016 14.375 1 91.31 197 ALA A N 1
ATOM 1555 C CA . ALA A 1 197 ? 15.258 19.375 14.422 1 91.31 197 ALA A CA 1
ATOM 1556 C C . ALA A 1 197 ? 15.086 20.859 14.719 1 91.31 197 ALA A C 1
ATOM 1558 O O . ALA A 1 197 ? 14.281 21.547 14.07 1 91.31 197 ALA A O 1
ATOM 1559 N N . ARG A 1 198 ? 15.859 21.359 15.602 1 91.25 198 ARG A N 1
ATOM 1560 C CA . ARG A 1 198 ? 15.789 22.766 15.977 1 91.25 198 ARG A CA 1
ATOM 1561 C C . ARG A 1 198 ? 16.266 23.656 14.836 1 91.25 198 ARG A C 1
ATOM 1563 O O . ARG A 1 198 ? 15.695 24.719 14.602 1 91.25 198 ARG A O 1
ATOM 1570 N N . LYS A 1 199 ? 17.297 23.234 14.219 1 87.94 199 LYS A N 1
ATOM 1571 C CA . LYS A 1 199 ? 17.812 24 13.086 1 87.94 199 LYS A CA 1
ATOM 1572 C C . LYS A 1 199 ? 16.781 24.047 11.961 1 87.94 199 LYS A C 1
ATOM 1574 O O . LYS A 1 199 ? 16.562 25.109 11.352 1 87.94 199 LYS A O 1
ATOM 1579 N N . MET A 1 200 ? 16.156 22.938 11.688 1 88.56 200 MET A N 1
ATOM 1580 C CA . MET A 1 200 ? 15.117 22.906 10.672 1 88.56 200 MET A CA 1
ATOM 1581 C C . MET A 1 200 ? 13.945 23.812 11.07 1 88.56 200 MET A C 1
ATOM 1583 O O . MET A 1 200 ? 13.438 24.562 10.242 1 88.56 200 MET A O 1
ATOM 1587 N N . GLU A 1 201 ? 13.547 23.734 12.281 1 91.25 201 GLU A N 1
ATOM 1588 C CA . GLU A 1 201 ? 12.461 24.578 12.773 1 91.25 201 GLU A CA 1
ATOM 1589 C C . GLU A 1 201 ? 12.789 26.062 12.594 1 91.25 201 GLU A C 1
ATOM 1591 O O . GLU A 1 201 ? 11.953 26.828 12.117 1 91.25 201 GLU A O 1
ATOM 1596 N N . ASP A 1 202 ? 14.016 26.375 13 1 89.94 202 ASP A N 1
ATOM 1597 C CA . ASP A 1 202 ? 14.461 27.766 12.867 1 89.94 202 ASP A CA 1
ATOM 1598 C C . ASP A 1 202 ? 14.406 28.219 11.406 1 89.94 202 ASP A C 1
ATOM 1600 O O . ASP A 1 202 ? 13.961 29.328 11.117 1 89.94 202 ASP A O 1
ATOM 1604 N N . PHE A 1 203 ? 14.789 27.328 10.586 1 84.38 203 PHE A N 1
ATOM 1605 C CA . PHE A 1 203 ? 14.766 27.641 9.156 1 84.38 203 PHE A CA 1
ATOM 1606 C C . PHE A 1 203 ? 13.328 27.797 8.664 1 84.38 203 PHE A C 1
ATOM 1608 O O . PHE A 1 203 ? 13.008 28.75 7.953 1 84.38 203 PHE A O 1
ATOM 1615 N N . PHE A 1 204 ? 12.438 26.875 9.008 1 88.19 204 PHE A N 1
ATOM 1616 C CA . PHE A 1 204 ? 11.047 26.922 8.562 1 88.19 204 PHE A CA 1
ATOM 1617 C C . PHE A 1 204 ? 10.367 28.203 9.047 1 88.19 204 PHE A C 1
ATOM 1619 O O . PHE A 1 204 ? 9.672 28.875 8.281 1 88.19 204 PHE A O 1
ATOM 1626 N N . LEU A 1 205 ? 10.625 28.594 10.25 1 88.38 205 LEU A N 1
ATOM 1627 C CA . LEU A 1 205 ? 9.969 29.734 10.875 1 88.38 205 LEU A CA 1
ATOM 1628 C C . LEU A 1 205 ? 10.453 31.031 10.266 1 88.38 205 LEU A C 1
ATOM 1630 O O . LEU A 1 205 ? 9.68 32 10.148 1 88.38 205 LEU A O 1
ATOM 1634 N N . HIS A 1 206 ? 11.648 31.047 9.781 1 86.56 206 HIS A N 1
ATOM 1635 C CA . HIS A 1 206 ? 12.227 32.312 9.336 1 86.56 206 HIS A CA 1
ATOM 1636 C C . HIS A 1 206 ? 12.383 32.344 7.816 1 86.56 206 HIS A C 1
ATOM 1638 O O . HIS A 1 206 ? 12.961 33.281 7.266 1 86.56 206 HIS A O 1
ATOM 1644 N N . SER A 1 207 ? 11.945 31.281 7.234 1 81.69 207 SER A N 1
ATOM 1645 C CA . SER A 1 207 ? 11.844 31.266 5.777 1 81.69 207 SER A CA 1
ATOM 1646 C C . SER A 1 207 ? 10.484 31.781 5.316 1 81.69 207 SER A C 1
ATOM 1648 O O . SER A 1 207 ? 9.617 32.062 6.137 1 81.69 207 SER A O 1
ATOM 1650 N N . PRO A 1 208 ? 10.359 31.891 4 1 80.94 208 PRO A N 1
ATOM 1651 C CA . PRO A 1 208 ? 9.055 32.312 3.494 1 80.94 208 PRO A CA 1
ATOM 1652 C C . PRO A 1 208 ? 7.938 31.344 3.822 1 80.94 208 PRO A C 1
ATOM 1654 O O . PRO A 1 208 ? 6.758 31.672 3.691 1 80.94 208 PRO A O 1
ATOM 1657 N N . MET A 1 209 ? 8.172 30.172 4.297 1 80.25 209 MET A N 1
ATOM 1658 C CA . MET A 1 209 ? 7.148 29.234 4.773 1 80.25 209 MET A CA 1
ATOM 1659 C C . MET A 1 209 ? 6.422 29.812 5.988 1 80.25 209 MET A C 1
ATOM 1661 O O . MET A 1 209 ? 5.191 29.75 6.07 1 80.25 209 MET A O 1
ATOM 1665 N N . GLY A 1 210 ? 7.234 30.344 6.961 1 87.31 210 GLY A N 1
ATOM 1666 C CA . GLY A 1 210 ? 6.73 31.109 8.094 1 87.31 210 GLY A CA 1
ATOM 1667 C C . GLY A 1 210 ? 6.152 30.234 9.188 1 87.31 210 GLY A C 1
ATOM 1668 O O . GLY A 1 210 ? 5.582 30.734 10.156 1 87.31 210 GLY A O 1
ATOM 1669 N N . SER A 1 211 ? 6.207 28.906 8.969 1 91.69 211 SER A N 1
ATOM 1670 C CA . SER A 1 211 ? 5.691 27.969 9.953 1 91.69 211 SER A CA 1
ATOM 1671 C C . SER A 1 211 ? 6.367 26.609 9.828 1 91.69 211 SER A C 1
ATOM 1673 O O . SER A 1 211 ? 6.996 26.312 8.812 1 91.69 211 SER A O 1
ATOM 1675 N N . GLY A 1 212 ? 6.305 25.828 10.922 1 93.88 212 GLY A N 1
ATOM 1676 C CA . GLY A 1 212 ? 6.91 24.516 10.961 1 93.88 212 GLY A CA 1
ATOM 1677 C C . GLY A 1 212 ? 7.539 24.172 12.305 1 93.88 212 GLY A C 1
ATOM 1678 O O . GLY A 1 212 ? 8.766 24.109 12.422 1 93.88 212 GLY A O 1
ATOM 1679 N N . THR A 1 213 ? 6.723 23.953 13.211 1 96.12 213 THR A N 1
ATOM 1680 C CA . THR A 1 213 ? 7.227 23.672 14.555 1 96.12 213 THR A CA 1
ATOM 1681 C C . THR A 1 213 ? 7.441 22.172 14.75 1 96.12 213 THR A C 1
ATOM 1683 O O . THR A 1 213 ? 6.855 21.359 14.031 1 96.12 213 THR A O 1
ATOM 1686 N N . PHE A 1 214 ? 8.289 21.844 15.633 1 96.5 214 PHE A N 1
ATOM 1687 C CA . PHE A 1 214 ? 8.547 20.453 15.992 1 96.5 214 PHE A CA 1
ATOM 1688 C C . PHE A 1 214 ? 7.992 20.141 17.375 1 96.5 214 PHE A C 1
ATOM 1690 O O . PHE A 1 214 ? 7.957 21.016 18.25 1 96.5 214 PHE A O 1
ATOM 1697 N N . ARG A 1 215 ? 7.535 18.953 17.562 1 98.06 215 ARG A N 1
ATOM 1698 C CA . ARG A 1 215 ? 7.035 18.469 18.844 1 98.06 215 ARG A CA 1
ATOM 1699 C C . ARG A 1 215 ? 7.73 17.172 19.25 1 98.06 215 ARG A C 1
ATOM 1701 O O . ARG A 1 215 ? 8.195 16.422 18.391 1 98.06 215 ARG A O 1
ATOM 1708 N N . THR A 1 216 ? 7.809 16.906 20.562 1 97.81 216 THR A N 1
ATOM 1709 C CA . THR A 1 216 ? 8.273 15.609 21.047 1 97.81 216 THR A CA 1
ATOM 1710 C C . THR A 1 216 ? 7.211 14.539 20.812 1 97.81 216 THR A C 1
ATOM 1712 O O . THR A 1 216 ? 6.051 14.852 20.547 1 97.81 216 THR A O 1
ATOM 1715 N N . LYS A 1 217 ? 7.633 13.297 20.922 1 98.06 217 LYS A N 1
ATOM 1716 C CA . LYS A 1 217 ? 6.68 12.203 20.797 1 98.06 217 LYS A CA 1
ATOM 1717 C C . LYS A 1 217 ? 5.539 12.344 21.812 1 98.06 217 LYS A C 1
ATOM 1719 O O . LYS A 1 217 ? 4.371 12.172 21.453 1 98.06 217 LYS A O 1
ATOM 1724 N N . ALA A 1 218 ? 5.883 12.664 23.031 1 98.12 218 ALA A N 1
ATOM 1725 C CA . ALA A 1 218 ? 4.879 12.828 24.078 1 98.12 218 ALA A CA 1
ATOM 1726 C C . ALA A 1 218 ? 3.887 13.93 23.719 1 98.12 218 ALA A C 1
ATOM 1728 O O . ALA A 1 218 ? 2.682 13.789 23.938 1 98.12 218 ALA A O 1
ATOM 1729 N N . GLU A 1 219 ? 4.387 15 23.188 1 98.38 219 GLU A N 1
ATOM 1730 C CA . GLU A 1 219 ? 3.537 16.125 22.797 1 98.38 219 GLU A CA 1
ATOM 1731 C C . GLU A 1 219 ? 2.641 15.75 21.625 1 98.38 219 GLU A C 1
ATOM 1733 O O . GLU A 1 219 ? 1.502 16.219 21.531 1 98.38 219 GLU A O 1
ATOM 1738 N N . ILE A 1 220 ? 3.164 14.977 20.688 1 98.81 220 ILE A N 1
ATOM 1739 C CA . ILE A 1 220 ? 2.346 14.516 19.562 1 98.81 220 ILE A CA 1
ATOM 1740 C C . ILE A 1 220 ? 1.255 13.578 20.094 1 98.81 220 ILE A C 1
ATOM 1742 O O . ILE A 1 220 ? 0.11 13.641 19.625 1 98.81 220 ILE A O 1
ATOM 1746 N N . GLU A 1 221 ? 1.568 12.695 21.062 1 98.81 221 GLU A N 1
ATOM 1747 C CA . GLU A 1 221 ? 0.59 11.805 21.656 1 98.81 221 GLU A CA 1
ATOM 1748 C C . GLU A 1 221 ? -0.55 12.586 22.312 1 98.81 221 GLU A C 1
ATOM 1750 O O . GLU A 1 221 ? -1.7 12.141 22.297 1 98.81 221 GLU A O 1
ATOM 1755 N N . GLU A 1 222 ? -0.25 13.766 22.812 1 98.69 222 GLU A N 1
ATOM 1756 C CA . GLU A 1 222 ? -1.264 14.609 23.422 1 98.69 222 GLU A CA 1
ATOM 1757 C C . GLU A 1 222 ? -2.316 15.047 22.422 1 98.69 222 GLU A C 1
ATOM 1759 O O . GLU A 1 222 ? -3.459 15.336 22.781 1 98.69 222 GLU A O 1
ATOM 1764 N N . LEU A 1 223 ? -1.94 15.125 21.188 1 98.88 223 LEU A N 1
ATOM 1765 C CA . LEU A 1 223 ? -2.859 15.57 20.156 1 98.88 223 LEU A CA 1
ATOM 1766 C C . LEU A 1 223 ? -3.992 14.57 19.969 1 98.88 223 LEU A C 1
ATOM 1768 O O . LEU A 1 223 ? -5.039 14.906 19.406 1 98.88 223 LEU A O 1
ATOM 1772 N N . PHE A 1 224 ? -3.783 13.336 20.406 1 98.88 224 PHE A N 1
ATOM 1773 C CA . PHE A 1 224 ? -4.754 12.273 20.188 1 98.88 224 PHE A CA 1
ATOM 1774 C C . PHE A 1 224 ? -5.703 12.148 21.375 1 98.88 224 PHE A C 1
ATOM 1776 O O . PHE A 1 224 ? -6.719 11.453 21.297 1 98.88 224 PHE A O 1
ATOM 1783 N N . HIS A 1 225 ? -5.359 12.805 22.5 1 98.44 225 HIS A N 1
ATOM 1784 C CA . HIS A 1 225 ? -6.176 12.773 23.719 1 98.44 225 HIS A CA 1
ATOM 1785 C C . HIS A 1 225 ? -6.496 11.336 24.125 1 98.44 225 HIS A C 1
ATOM 1787 O O . HIS A 1 225 ? -5.59 10.539 24.359 1 98.44 225 HIS A O 1
ATOM 1793 N N . ASP A 1 226 ? -7.746 10.945 24.219 1 97.62 226 ASP A N 1
ATOM 1794 C CA . ASP A 1 226 ? -8.102 9.664 24.812 1 97.62 226 ASP A CA 1
ATOM 1795 C C . ASP A 1 226 ? -8.469 8.641 23.734 1 97.62 226 ASP A C 1
ATOM 1797 O O . ASP A 1 226 ? -9.125 7.641 24.016 1 97.62 226 ASP A O 1
ATOM 1801 N N . LEU A 1 227 ? -8.078 8.875 22.531 1 98.81 227 LEU A N 1
ATOM 1802 C CA . LEU A 1 227 ? -8.336 7.902 21.469 1 98.81 227 LEU A CA 1
ATOM 1803 C C . LEU A 1 227 ? -7.602 6.598 21.75 1 98.81 227 LEU A C 1
ATOM 1805 O O . LEU A 1 227 ? -6.52 6.602 22.328 1 98.81 227 LEU A O 1
ATOM 1809 N N . GLU A 1 228 ? -8.234 5.473 21.375 1 98.5 228 GLU A N 1
ATOM 1810 C CA . GLU A 1 228 ? -7.539 4.188 21.359 1 98.5 228 GLU A CA 1
ATOM 1811 C C . GLU A 1 228 ? -6.57 4.09 20.188 1 98.5 228 GLU A C 1
ATOM 1813 O O . GLU A 1 228 ? -6.992 3.979 19.031 1 98.5 228 GLU A O 1
ATOM 1818 N N . MET A 1 229 ? -5.312 4.078 20.516 1 98.62 229 MET A N 1
ATOM 1819 C CA . MET A 1 229 ? -4.312 4.16 19.469 1 98.62 229 MET A CA 1
ATOM 1820 C C . MET A 1 229 ? -4.199 2.832 18.719 1 98.62 229 MET A C 1
ATOM 1822 O O . MET A 1 229 ? -4.176 1.769 19.344 1 98.62 229 MET A O 1
ATOM 1826 N N . VAL A 1 230 ? -4.25 2.934 17.469 1 97.81 230 VAL A N 1
ATOM 1827 C CA . VAL A 1 230 ? -3.893 1.782 16.641 1 97.81 230 VAL A CA 1
ATOM 1828 C C . VAL A 1 230 ? -2.408 1.463 16.812 1 97.81 230 VAL A C 1
ATOM 1830 O O . VAL A 1 230 ? -1.566 2.363 16.797 1 97.81 230 VAL A O 1
ATOM 1833 N N . GLU A 1 231 ? -2.156 0.2 17.047 1 96.44 231 GLU A N 1
ATOM 1834 C CA . GLU A 1 231 ? -0.749 -0.176 17.156 1 96.44 231 GLU A CA 1
ATOM 1835 C C . GLU A 1 231 ? 0.026 0.257 15.914 1 96.44 231 GLU A C 1
ATOM 1837 O O . GLU A 1 231 ? -0.477 0.15 14.789 1 96.44 231 GLU A O 1
ATOM 1842 N N . PRO A 1 232 ? 1.277 0.795 16.141 1 97.62 232 PRO A N 1
ATOM 1843 C CA . PRO A 1 232 ? 2.121 0.865 17.344 1 97.62 232 PRO A CA 1
ATOM 1844 C C . PRO A 1 232 ? 1.956 2.178 18.109 1 97.62 232 PRO A C 1
ATOM 1846 O O . PRO A 1 232 ? 2.775 2.5 18.969 1 97.62 232 PRO A O 1
ATOM 1849 N N . GLY A 1 233 ? 0.902 2.891 17.828 1 98.38 233 GLY A N 1
ATOM 1850 C CA . GLY A 1 233 ? 0.759 4.223 18.391 1 98.38 233 GLY A CA 1
ATOM 1851 C C . GLY A 1 233 ? 1.529 5.285 17.641 1 98.38 233 GLY A C 1
ATOM 1852 O O . GLY A 1 233 ? 1.681 5.191 16.422 1 98.38 233 GLY A O 1
ATOM 1853 N N . VAL A 1 234 ? 1.897 6.316 18.312 1 98.75 234 VAL A N 1
ATOM 1854 C CA . VAL A 1 234 ? 2.709 7.352 17.688 1 98.75 234 VAL A CA 1
ATOM 1855 C C . VAL A 1 234 ? 4.133 6.84 17.469 1 98.75 234 VAL A C 1
ATOM 1857 O O . VAL A 1 234 ? 4.781 6.391 18.422 1 98.75 234 VAL A O 1
ATOM 1860 N N . THR A 1 235 ? 4.578 6.836 16.281 1 98.62 235 THR A N 1
ATOM 1861 C CA . THR A 1 235 ? 5.91 6.379 15.898 1 98.62 235 THR A CA 1
ATOM 1862 C C . THR A 1 235 ? 6.418 7.148 14.68 1 98.62 235 THR A C 1
ATOM 1864 O O . THR A 1 235 ? 5.707 7.988 14.133 1 98.62 235 THR A O 1
ATOM 1867 N N . LEU A 1 236 ? 7.699 6.949 14.328 1 98.19 236 LEU A N 1
ATOM 1868 C CA . LEU A 1 236 ? 8.164 7.527 13.07 1 98.19 236 LEU A CA 1
ATOM 1869 C C . LEU A 1 236 ? 7.238 7.156 11.922 1 98.19 236 LEU A C 1
ATOM 1871 O O . LEU A 1 236 ? 6.785 6.012 11.828 1 98.19 236 LEU A O 1
ATOM 1875 N N . CYS A 1 237 ? 6.938 8.133 11.086 1 98.25 237 CYS A N 1
ATOM 1876 C CA . CYS A 1 237 ? 6.094 7.855 9.93 1 98.25 237 CYS A CA 1
ATOM 1877 C C . CYS A 1 237 ? 6.633 6.676 9.133 1 98.25 237 CYS A C 1
ATOM 1879 O O . CYS A 1 237 ? 5.867 5.82 8.68 1 98.25 237 CYS A O 1
ATOM 1881 N N . ALA A 1 238 ? 7.953 6.562 9.016 1 96.62 238 ALA A N 1
ATOM 1882 C CA . ALA A 1 238 ? 8.594 5.488 8.266 1 96.62 238 ALA A CA 1
ATOM 1883 C C . ALA A 1 238 ? 8.32 4.133 8.914 1 96.62 238 ALA A C 1
ATOM 1885 O O . ALA A 1 238 ? 8.359 3.098 8.242 1 96.62 238 ALA A O 1
ATOM 1886 N N . ASP A 1 239 ? 7.938 4.141 10.195 1 97.06 239 ASP A N 1
ATOM 1887 C CA . ASP A 1 239 ? 7.836 2.895 10.945 1 97.06 239 ASP A CA 1
ATOM 1888 C C . ASP A 1 239 ? 6.379 2.467 11.102 1 97.06 239 ASP A C 1
ATOM 1890 O O . ASP A 1 239 ? 6.098 1.334 11.5 1 97.06 239 ASP A O 1
ATOM 1894 N N . TRP A 1 240 ? 5.492 3.338 10.828 1 97.88 240 TRP A N 1
ATOM 1895 C CA . TRP A 1 240 ? 4.086 2.979 10.961 1 97.88 240 TRP A CA 1
ATOM 1896 C C . TRP A 1 240 ? 3.635 2.107 9.797 1 97.88 240 TRP A C 1
ATOM 1898 O O . TRP A 1 240 ? 3.402 2.607 8.688 1 97.88 240 TRP A O 1
ATOM 1908 N N . TRP A 1 241 ? 3.521 0.781 10.031 1 96.25 241 TRP A N 1
ATOM 1909 C CA . TRP A 1 241 ? 3.09 -0.234 9.07 1 96.25 241 TRP A CA 1
ATOM 1910 C C . TRP A 1 241 ? 3.695 0.022 7.695 1 96.25 241 TRP A C 1
ATOM 1912 O O . TRP A 1 241 ? 2.973 0.296 6.734 1 96.25 241 TRP A O 1
ATOM 1922 N N . PRO A 1 242 ? 5.043 -0.139 7.539 1 95.06 242 PRO A N 1
ATOM 1923 C CA . PRO A 1 242 ? 5.766 0.139 6.293 1 95.06 242 PRO A CA 1
ATOM 1924 C C . PRO A 1 242 ? 5.422 -0.847 5.18 1 95.06 242 PRO A C 1
ATOM 1926 O O . PRO A 1 242 ? 4.914 -1.938 5.449 1 95.06 242 PRO A O 1
ATOM 1929 N N . ASP A 1 243 ? 5.68 -0.468 3.902 1 90.75 243 ASP A N 1
ATOM 1930 C CA . ASP A 1 243 ? 5.426 -1.271 2.711 1 90.75 243 ASP A CA 1
ATOM 1931 C C . ASP A 1 243 ? 6.551 -2.277 2.477 1 90.75 243 ASP A C 1
ATOM 1933 O O . ASP A 1 243 ? 7.129 -2.326 1.391 1 90.75 243 ASP A O 1
ATOM 1937 N N . GLY A 1 244 ? 6.832 -3.135 3.479 1 90.69 244 GLY A N 1
ATOM 1938 C CA . GLY A 1 244 ? 7.898 -4.121 3.412 1 90.69 244 GLY A CA 1
ATOM 1939 C C . GLY A 1 244 ? 9.094 -3.77 4.277 1 90.69 244 GLY A C 1
ATOM 1940 O O . GLY A 1 244 ? 9.102 -2.725 4.93 1 90.69 244 GLY A O 1
ATOM 1941 N N . PRO A 1 245 ? 10.016 -4.633 4.312 1 91.44 245 PRO A N 1
ATOM 1942 C CA . PRO A 1 245 ? 11.203 -4.359 5.129 1 91.44 245 PRO A CA 1
ATOM 1943 C C . PRO A 1 245 ? 12.016 -3.182 4.609 1 91.44 245 PRO A C 1
ATOM 1945 O O . PRO A 1 245 ? 12.031 -2.92 3.402 1 91.44 245 PRO A O 1
ATOM 1948 N N . ARG A 1 246 ? 12.602 -2.553 5.52 1 90.75 246 ARG A N 1
ATOM 1949 C CA . ARG A 1 246 ? 13.492 -1.459 5.145 1 90.75 246 ARG A CA 1
ATOM 1950 C C . ARG A 1 246 ? 14.859 -1.988 4.707 1 90.75 246 ARG A C 1
ATOM 1952 O O . ARG A 1 246 ? 15.531 -2.682 5.473 1 90.75 246 ARG A O 1
ATOM 1959 N N . ILE A 1 247 ? 15.258 -1.66 3.525 1 87.5 247 ILE A N 1
ATOM 1960 C CA . ILE A 1 247 ? 16.547 -2.115 3.018 1 87.5 247 ILE A CA 1
ATOM 1961 C C . ILE A 1 247 ? 17.625 -1.091 3.357 1 87.5 247 ILE A C 1
ATOM 1963 O O . ILE A 1 247 ? 18.734 -1.457 3.768 1 87.5 247 ILE A O 1
ATOM 1967 N N . LYS A 1 248 ? 17.312 0.236 3.271 1 87.62 248 LYS A N 1
ATOM 1968 C CA . LYS A 1 248 ? 18.25 1.314 3.58 1 87.62 248 LYS A CA 1
ATOM 1969 C C . LYS A 1 248 ? 17.938 1.945 4.934 1 87.62 248 LYS A C 1
ATOM 1971 O O . LYS A 1 248 ? 16.766 2.105 5.293 1 87.62 248 LYS A O 1
ATOM 1976 N N . ASP A 1 249 ? 18.906 2.404 5.586 1 92.38 249 ASP A N 1
ATOM 1977 C CA . ASP A 1 249 ? 18.734 3.094 6.863 1 92.38 249 ASP A CA 1
ATOM 1978 C C . ASP A 1 249 ? 18 4.418 6.672 1 92.38 249 ASP A C 1
ATOM 1980 O O . ASP A 1 249 ? 18.109 5.051 5.621 1 92.38 249 ASP A O 1
ATOM 1984 N N . LEU A 1 250 ? 17.344 4.785 7.703 1 94.5 250 LEU A N 1
ATOM 1985 C CA . LEU A 1 250 ? 16.703 6.094 7.684 1 94.5 250 LEU A CA 1
ATOM 1986 C C . LEU A 1 250 ? 17.734 7.211 7.785 1 94.5 250 LEU A C 1
ATOM 1988 O O . LEU A 1 250 ? 18.688 7.113 8.555 1 94.5 250 LEU A O 1
ATOM 1992 N N . ASN A 1 251 ? 17.562 8.188 7.012 1 92.56 251 ASN A N 1
ATOM 1993 C CA . ASN A 1 251 ? 18.391 9.383 7.188 1 92.56 251 ASN A CA 1
ATOM 1994 C C . ASN A 1 251 ? 17.859 10.273 8.297 1 92.56 251 ASN A C 1
ATOM 1996 O O . ASN A 1 251 ? 16.891 9.93 8.969 1 92.56 251 ASN A O 1
ATOM 2000 N N . THR A 1 252 ? 18.469 11.367 8.562 1 90.25 252 THR A N 1
ATOM 2001 C CA . THR A 1 252 ? 18.156 12.234 9.688 1 90.25 252 THR A CA 1
ATOM 2002 C C . THR A 1 252 ? 16.75 12.805 9.555 1 90.25 252 THR A C 1
ATOM 2004 O O . THR A 1 252 ? 15.961 12.758 10.508 1 90.25 252 THR A O 1
ATOM 2007 N N . ALA A 1 253 ? 16.391 13.375 8.422 1 91.62 253 ALA A N 1
ATOM 2008 C CA . ALA A 1 253 ? 15.094 14 8.203 1 91.62 253 ALA A CA 1
ATOM 2009 C C . ALA A 1 253 ? 13.969 12.992 8.391 1 91.62 253 ALA A C 1
ATOM 2011 O O . ALA A 1 253 ? 12.93 13.32 8.977 1 91.62 253 ALA A O 1
ATOM 2012 N N . GLN A 1 254 ? 14.219 11.766 7.992 1 94.88 254 GLN A N 1
ATOM 2013 C CA . GLN A 1 254 ? 13.219 10.711 8.109 1 94.88 254 GLN A CA 1
ATOM 2014 C C . GLN A 1 254 ? 12.961 10.359 9.57 1 94.88 254 GLN A C 1
ATOM 2016 O O . GLN A 1 254 ? 11.914 9.789 9.898 1 94.88 254 GLN A O 1
ATOM 2021 N N . ARG A 1 255 ? 13.852 10.75 10.414 1 96.06 255 ARG A N 1
ATOM 2022 C CA . ARG A 1 255 ? 13.742 10.438 11.836 1 96.06 255 ARG A CA 1
ATOM 2023 C C . ARG A 1 255 ? 13.117 11.594 12.602 1 96.06 255 ARG A C 1
ATOM 2025 O O . ARG A 1 255 ? 13.062 11.57 13.836 1 96.06 255 ARG A O 1
ATOM 2032 N N . THR A 1 256 ? 12.633 12.609 11.867 1 96.19 256 THR A N 1
ATOM 2033 C CA . THR A 1 256 ? 12.125 13.797 12.555 1 96.19 256 THR A CA 1
ATOM 2034 C C . THR A 1 256 ? 10.68 14.078 12.148 1 96.19 256 THR A C 1
ATOM 2036 O O . THR A 1 256 ? 10.234 15.227 12.172 1 96.19 256 THR A O 1
ATOM 2039 N N . ILE A 1 257 ? 9.977 13.102 11.758 1 97.88 257 ILE A N 1
ATOM 2040 C CA . ILE A 1 257 ? 8.539 13.195 11.516 1 97.88 257 ILE A CA 1
ATOM 2041 C C . ILE A 1 257 ? 7.852 11.922 12 1 97.88 257 ILE A C 1
ATOM 2043 O O . ILE A 1 257 ? 8.336 10.812 11.758 1 97.88 257 ILE A O 1
ATOM 2047 N N . SER A 1 258 ? 6.801 12.133 12.773 1 98.75 258 SER A N 1
ATOM 2048 C CA . SER A 1 258 ? 6.082 11.031 13.406 1 98.75 258 SER A CA 1
ATOM 2049 C C . SER A 1 258 ? 4.578 11.141 13.18 1 98.75 258 SER A C 1
ATOM 2051 O O . SER A 1 258 ? 4.086 12.195 12.773 1 98.75 258 SER A O 1
ATOM 2053 N N . GLY A 1 259 ? 3.893 10.062 13.344 1 98.69 259 GLY A N 1
ATOM 2054 C CA . GLY A 1 259 ? 2.445 10.039 13.195 1 98.69 259 GLY A CA 1
ATOM 2055 C C . GLY A 1 259 ? 1.802 8.828 13.852 1 98.69 259 GLY A C 1
ATOM 2056 O O . GLY A 1 259 ? 2.496 7.973 14.398 1 98.69 259 GLY A O 1
ATOM 2057 N N . GLY A 1 260 ? 0.571 8.852 13.922 1 98.81 260 GLY A N 1
ATOM 2058 C CA . GLY A 1 260 ? -0.249 7.777 14.461 1 98.81 260 GLY A CA 1
ATOM 2059 C C . GLY A 1 260 ? -1.7 7.863 14.031 1 98.81 260 GLY A C 1
ATOM 2060 O O . GLY A 1 260 ? -2.111 8.844 13.406 1 98.81 260 GLY A O 1
ATOM 2061 N N . VAL A 1 261 ? -2.41 6.766 14.305 1 98.88 261 VAL A N 1
ATOM 2062 C CA . VAL A 1 261 ? -3.844 6.668 14.055 1 98.88 261 VAL A CA 1
ATOM 2063 C C . VAL A 1 261 ? -4.566 6.246 15.328 1 98.88 261 VAL A C 1
ATOM 2065 O O . VAL A 1 261 ? -4.113 5.34 16.031 1 98.88 261 VAL A O 1
ATOM 2068 N N . GLY A 1 262 ? -5.559 6.988 15.672 1 98.81 262 GLY A N 1
ATOM 2069 C CA . GLY A 1 262 ? -6.363 6.664 16.844 1 98.81 262 GLY A CA 1
ATOM 2070 C C . GLY A 1 262 ? -7.832 6.469 16.531 1 98.81 262 GLY A C 1
ATOM 2071 O O . GLY A 1 262 ? -8.367 7.113 15.617 1 98.81 262 GLY A O 1
ATOM 2072 N N . ARG A 1 263 ? -8.492 5.625 17.234 1 98.69 263 ARG A N 1
ATOM 2073 C CA . ARG A 1 263 ? -9.914 5.328 17.078 1 98.69 263 ARG A CA 1
ATOM 2074 C C . ARG A 1 263 ? -10.727 5.926 18.234 1 98.69 263 ARG A C 1
ATOM 2076 O O . ARG A 1 263 ? -10.305 5.863 19.391 1 98.69 263 ARG A O 1
ATOM 2083 N N . LYS A 1 264 ? -11.797 6.516 17.859 1 98.44 264 LYS A N 1
ATOM 2084 C CA . LYS A 1 264 ? -12.75 7.012 18.844 1 98.44 264 LYS A CA 1
ATOM 2085 C C . LYS A 1 264 ? -13.641 5.883 19.375 1 98.44 264 LYS A C 1
ATOM 2087 O O . LYS A 1 264 ? -14.328 5.223 18.594 1 98.44 264 LYS A O 1
ATOM 2092 N N . LYS A 1 265 ? -13.617 5.688 20.656 1 94.75 265 LYS A N 1
ATOM 2093 C CA . LYS A 1 265 ? -14.438 4.652 21.281 1 94.75 265 LYS A CA 1
ATOM 2094 C C . LYS A 1 265 ? -15.867 5.141 21.484 1 94.75 265 LYS A C 1
ATOM 2096 O O . LYS A 1 265 ? -16.094 6.332 21.703 1 94.75 265 LYS A O 1
ATOM 2101 N N . MET B 1 1 ? -7.414 -19.625 -33.312 1 41.44 1 MET B N 1
ATOM 2102 C CA . MET B 1 1 ? -8.508 -20.453 -32.781 1 41.44 1 MET B CA 1
ATOM 2103 C C . MET B 1 1 ? -9.211 -19.766 -31.625 1 41.44 1 MET B C 1
ATOM 2105 O O . MET B 1 1 ? -8.57 -19.125 -30.797 1 41.44 1 MET B O 1
ATOM 2109 N N . GLY B 1 2 ? -10.461 -19.453 -31.734 1 50.84 2 GLY B N 1
ATOM 2110 C CA . GLY B 1 2 ? -11.297 -18.578 -30.922 1 50.84 2 GLY B CA 1
ATOM 2111 C C . GLY B 1 2 ? -11.469 -19.078 -29.5 1 50.84 2 GLY B C 1
ATOM 2112 O O . GLY B 1 2 ? -11.18 -20.234 -29.203 1 50.84 2 GLY B O 1
ATOM 2113 N N . VAL B 1 3 ? -11.469 -18.234 -28.453 1 65.69 3 VAL B N 1
ATOM 2114 C CA . VAL B 1 3 ? -11.766 -18.594 -27.078 1 65.69 3 VAL B CA 1
ATOM 2115 C C . VAL B 1 3 ? -13.078 -19.375 -27.016 1 65.69 3 VAL B C 1
ATOM 2117 O O . VAL B 1 3 ? -14.07 -18.984 -27.625 1 65.69 3 VAL B O 1
ATOM 2120 N N . ASP B 1 4 ? -12.992 -20.688 -26.578 1 75.31 4 ASP B N 1
ATOM 2121 C CA . ASP B 1 4 ? -14.18 -21.5 -26.391 1 75.31 4 ASP B CA 1
ATOM 2122 C C . ASP B 1 4 ? -14.969 -21.062 -25.156 1 75.31 4 ASP B C 1
ATOM 2124 O O . ASP B 1 4 ? -14.586 -21.359 -24.016 1 75.31 4 ASP B O 1
ATOM 2128 N N . PRO B 1 5 ? -16.047 -20.359 -25.297 1 77.5 5 PRO B N 1
ATOM 2129 C CA . PRO B 1 5 ? -16.797 -19.828 -24.156 1 77.5 5 PRO B CA 1
ATOM 2130 C C . PRO B 1 5 ? -17.5 -20.922 -23.359 1 77.5 5 PRO B C 1
ATOM 2132 O O . PRO B 1 5 ? -18.062 -20.641 -22.297 1 77.5 5 PRO B O 1
ATOM 2135 N N . THR B 1 6 ? -17.438 -22.156 -23.812 1 78.38 6 THR B N 1
ATOM 2136 C CA . THR B 1 6 ? -18.156 -23.234 -23.125 1 78.38 6 THR B CA 1
ATOM 2137 C C . THR B 1 6 ? -17.219 -24.016 -22.219 1 78.38 6 THR B C 1
ATOM 2139 O O . THR B 1 6 ? -17.641 -24.922 -21.516 1 78.38 6 THR B O 1
ATOM 2142 N N . ARG B 1 7 ? -15.992 -23.594 -22.219 1 84.56 7 ARG B N 1
ATOM 2143 C CA . ARG B 1 7 ? -15.023 -24.203 -21.312 1 84.56 7 ARG B CA 1
ATOM 2144 C C . ARG B 1 7 ? -14.445 -23.156 -20.359 1 84.56 7 ARG B C 1
ATOM 2146 O O . ARG B 1 7 ? -14.039 -22.062 -20.797 1 84.56 7 ARG B O 1
ATOM 2153 N N . ALA B 1 8 ? -14.414 -23.594 -19.141 1 85.31 8 ALA B N 1
ATOM 2154 C CA . ALA B 1 8 ? -13.859 -22.672 -18.141 1 85.31 8 ALA B CA 1
ATOM 2155 C C . ALA B 1 8 ? -12.359 -22.484 -18.344 1 85.31 8 ALA B C 1
ATOM 2157 O O . ALA B 1 8 ? -11.688 -23.375 -18.875 1 85.31 8 ALA B O 1
ATOM 2158 N N . SER B 1 9 ? -11.953 -21.375 -18.109 1 87.44 9 SER B N 1
ATOM 2159 C CA . SER B 1 9 ? -10.531 -21.062 -18.109 1 87.44 9 SER B CA 1
ATOM 2160 C C . SER B 1 9 ? -10.07 -20.594 -16.719 1 87.44 9 SER B C 1
ATOM 2162 O O . SER B 1 9 ? -10.805 -19.875 -16.031 1 87.44 9 SER B O 1
ATOM 2164 N N . ILE B 1 10 ? -8.852 -20.969 -16.359 1 87.69 10 ILE B N 1
ATOM 2165 C CA . ILE B 1 10 ? -8.312 -20.594 -15.055 1 87.69 10 ILE B CA 1
ATOM 2166 C C . ILE B 1 10 ? -8.242 -19.078 -14.938 1 87.69 10 ILE B C 1
ATOM 2168 O O . ILE B 1 10 ? -8.617 -18.516 -13.914 1 87.69 10 ILE B O 1
ATOM 2172 N N . ALA B 1 11 ? -7.828 -18.406 -15.984 1 88.25 11 ALA B N 1
ATOM 2173 C CA . ALA B 1 11 ? -7.688 -16.953 -15.992 1 88.25 11 ALA B CA 1
ATOM 2174 C C . ALA B 1 11 ? -9.039 -16.281 -15.789 1 88.25 11 ALA B C 1
ATOM 2176 O O . ALA B 1 11 ? -9.148 -15.32 -15.016 1 88.25 11 ALA B O 1
ATOM 2177 N N . ARG B 1 12 ? -10.047 -16.766 -16.453 1 89.62 12 ARG B N 1
ATOM 2178 C CA . ARG B 1 12 ? -11.375 -16.172 -16.359 1 89.62 12 ARG B CA 1
ATOM 2179 C C . ARG B 1 12 ? -12.016 -16.484 -15.008 1 89.62 12 ARG B C 1
ATOM 2181 O O . ARG B 1 12 ? -12.719 -15.641 -14.438 1 89.62 12 ARG B O 1
ATOM 2188 N N . VAL B 1 13 ? -11.781 -17.656 -14.531 1 89.25 13 VAL B N 1
ATOM 2189 C CA . VAL B 1 13 ? -12.281 -18.031 -13.211 1 89.25 13 VAL B CA 1
ATOM 2190 C C . VAL B 1 13 ? -11.648 -17.125 -12.156 1 89.25 13 VAL B C 1
ATOM 2192 O O . VAL B 1 13 ? -12.344 -16.609 -11.273 1 89.25 13 VAL B O 1
ATOM 2195 N N . TYR B 1 14 ? -10.352 -16.969 -12.266 1 90.31 14 TYR B N 1
ATOM 2196 C CA . TYR B 1 14 ? -9.656 -16.078 -11.352 1 90.31 14 TYR B CA 1
ATOM 2197 C C . TYR B 1 14 ? -10.219 -14.664 -11.438 1 90.31 14 TYR B C 1
ATOM 2199 O O . TYR B 1 14 ? -10.43 -14.008 -10.414 1 90.31 14 TYR B O 1
ATOM 2207 N N . ASP B 1 15 ? -10.492 -14.156 -12.609 1 89.56 15 ASP B N 1
ATOM 2208 C CA . ASP B 1 15 ? -11.125 -12.859 -12.82 1 89.56 15 ASP B CA 1
ATOM 2209 C C . ASP B 1 15 ? -12.469 -12.789 -12.102 1 89.56 15 ASP B C 1
ATOM 2211 O O . ASP B 1 15 ? -12.766 -11.797 -11.43 1 89.56 15 ASP B O 1
ATOM 2215 N N . ALA B 1 16 ? -13.242 -13.805 -12.273 1 90.12 16 ALA B N 1
ATOM 2216 C CA . ALA B 1 16 ? -14.555 -13.859 -11.625 1 90.12 16 ALA B CA 1
ATOM 2217 C C . ALA B 1 16 ? -14.414 -13.828 -10.102 1 90.12 16 ALA B C 1
ATOM 2219 O O . ALA B 1 16 ? -15.156 -13.125 -9.414 1 90.12 16 ALA B O 1
ATOM 2220 N N . PHE B 1 17 ? -13.414 -14.594 -9.633 1 90.5 17 PHE B N 1
ATOM 2221 C CA . PHE B 1 17 ? -13.164 -14.633 -8.195 1 90.5 17 PHE B CA 1
ATOM 2222 C C . PHE B 1 17 ? -12.828 -13.25 -7.66 1 90.5 17 PHE B C 1
ATOM 2224 O O . PHE B 1 17 ? -13.141 -12.93 -6.512 1 90.5 17 PHE B O 1
ATOM 2231 N N . LEU B 1 18 ? -12.242 -12.43 -8.469 1 89.62 18 LEU B N 1
ATOM 2232 C CA . LEU B 1 18 ? -11.828 -11.086 -8.07 1 89.62 18 LEU B CA 1
ATOM 2233 C C . LEU B 1 18 ? -12.867 -10.047 -8.484 1 89.62 18 LEU B C 1
ATOM 2235 O O . LEU B 1 18 ? -12.594 -8.844 -8.469 1 89.62 18 LEU B O 1
ATOM 2239 N N . LEU B 1 19 ? -14.07 -10.516 -8.977 1 86.44 19 LEU B N 1
ATOM 2240 C CA . LEU B 1 19 ? -15.219 -9.695 -9.352 1 86.44 19 LEU B CA 1
ATOM 2241 C C . LEU B 1 19 ? -14.898 -8.859 -10.586 1 86.44 19 LEU B C 1
ATOM 2243 O O . LEU B 1 19 ? -15.375 -7.727 -10.711 1 86.44 19 LEU B O 1
ATOM 2247 N N . GLY B 1 20 ? -14.023 -9.461 -11.367 1 87.31 20 GLY B N 1
ATOM 2248 C CA . GLY B 1 20 ? -13.742 -8.836 -12.648 1 87.31 20 GLY B CA 1
ATOM 2249 C C . GLY B 1 20 ? -14.852 -9.039 -13.664 1 87.31 20 GLY B C 1
ATOM 2250 O O . GLY B 1 20 ? -15.859 -9.695 -13.367 1 87.31 20 GLY B O 1
ATOM 2251 N N . LYS B 1 21 ? -14.703 -8.43 -14.812 1 86.5 21 LYS B N 1
ATOM 2252 C CA . LYS B 1 21 ? -15.773 -8.445 -15.797 1 86.5 21 LYS B CA 1
ATOM 2253 C C . LYS B 1 21 ? -15.375 -9.25 -17.031 1 86.5 21 LYS B C 1
ATOM 2255 O O . LYS B 1 21 ? -16.172 -9.438 -17.953 1 86.5 21 LYS B O 1
ATOM 2260 N N . ASP B 1 22 ? -14.195 -9.656 -17.125 1 86 22 ASP B N 1
ATOM 2261 C CA . ASP B 1 22 ? -13.688 -10.352 -18.312 1 86 22 ASP B CA 1
ATOM 2262 C C . ASP B 1 22 ? -13.812 -11.859 -18.156 1 86 22 ASP B C 1
ATOM 2264 O O . ASP B 1 22 ? -12.812 -12.578 -18.172 1 86 22 ASP B O 1
ATOM 2268 N N . ASN B 1 23 ? -15.047 -12.312 -17.984 1 90 23 ASN B N 1
ATOM 2269 C CA . ASN B 1 23 ? -15.375 -13.727 -17.812 1 90 23 ASN B CA 1
ATOM 2270 C C . ASN B 1 23 ? -16.781 -14.039 -18.312 1 90 23 ASN B C 1
ATOM 2272 O O . ASN B 1 23 ? -17.562 -13.133 -18.594 1 90 23 ASN B O 1
ATOM 2276 N N . TYR B 1 24 ? -17.078 -15.312 -18.5 1 90.56 24 TYR B N 1
ATOM 2277 C CA . TYR B 1 24 ? -18.359 -15.766 -19.016 1 90.56 24 TYR B CA 1
ATOM 2278 C C . TYR B 1 24 ? -19.141 -16.531 -17.938 1 90.56 24 TYR B C 1
ATOM 2280 O O . TYR B 1 24 ? -18.609 -16.797 -16.859 1 90.56 24 TYR B O 1
ATOM 2288 N N . GLU B 1 25 ? -20.312 -16.828 -18.25 1 91.75 25 GLU B N 1
ATOM 2289 C CA . GLU B 1 25 ? -21.203 -17.5 -17.312 1 91.75 25 GLU B CA 1
ATOM 2290 C C . GLU B 1 25 ? -20.609 -18.828 -16.844 1 91.75 25 GLU B C 1
ATOM 2292 O O . GLU B 1 25 ? -20.734 -19.188 -15.672 1 91.75 25 GLU B O 1
ATOM 2297 N N . ILE B 1 26 ? -19.969 -19.547 -17.672 1 89.81 26 ILE B N 1
ATOM 2298 C CA . ILE B 1 26 ? -19.406 -20.844 -17.328 1 89.81 26 ILE B CA 1
ATOM 2299 C C . ILE B 1 26 ? -18.328 -20.672 -16.25 1 89.81 26 ILE B C 1
ATOM 2301 O O . ILE B 1 26 ? -18.156 -21.531 -15.391 1 89.81 26 ILE B O 1
ATOM 2305 N N . ASP B 1 27 ? -17.547 -19.609 -16.328 1 91.38 27 ASP B N 1
ATOM 2306 C CA . ASP B 1 27 ? -16.531 -19.328 -15.328 1 91.38 27 ASP B CA 1
ATOM 2307 C C . ASP B 1 27 ? -17.156 -19 -13.984 1 91.38 27 ASP B C 1
ATOM 2309 O O . ASP B 1 27 ? -16.688 -19.453 -12.938 1 91.38 27 ASP B O 1
ATOM 2313 N N . ARG B 1 28 ? -18.25 -18.234 -13.977 1 92.62 28 ARG B N 1
ATOM 2314 C CA . ARG B 1 28 ? -18.984 -17.875 -12.773 1 92.62 28 ARG B CA 1
ATOM 2315 C C . ARG B 1 28 ? -19.641 -19.094 -12.141 1 92.62 28 ARG B C 1
ATOM 2317 O O . ARG B 1 28 ? -19.781 -19.172 -10.914 1 92.62 28 ARG B O 1
ATOM 2324 N N . GLU B 1 29 ? -20.016 -20 -12.977 1 89.69 29 GLU B N 1
ATOM 2325 C CA . GLU B 1 29 ? -20.562 -21.25 -12.469 1 89.69 29 GLU B CA 1
ATOM 2326 C C . GLU B 1 29 ? -19.531 -22.031 -11.664 1 89.69 29 GLU B C 1
ATOM 2328 O O . GLU B 1 29 ? -19.859 -22.641 -10.641 1 89.69 29 GLU B O 1
ATOM 2333 N N . VAL B 1 30 ? -18.328 -22.031 -12.203 1 87.06 30 VAL B N 1
ATOM 2334 C CA . VAL B 1 30 ? -17.25 -22.688 -11.461 1 87.06 30 VAL B CA 1
ATOM 2335 C C . VAL B 1 30 ? -17.078 -22.031 -10.102 1 87.06 30 VAL B C 1
ATOM 2337 O O . VAL B 1 30 ? -16.984 -22.703 -9.078 1 87.06 30 VAL B O 1
ATOM 2340 N N . LEU B 1 31 ? -17.078 -20.75 -10.062 1 87.62 31 LEU B N 1
ATOM 2341 C CA . LEU B 1 31 ? -16.984 -20 -8.828 1 87.62 31 LEU B CA 1
ATOM 2342 C C . LEU B 1 31 ? -18.094 -20.375 -7.859 1 87.62 31 LEU B C 1
ATOM 2344 O O . LEU B 1 31 ? -17.844 -20.672 -6.688 1 87.62 31 LEU B O 1
ATOM 2348 N N . ARG B 1 32 ? -19.312 -20.406 -8.336 1 88.62 32 ARG B N 1
ATOM 2349 C CA . ARG B 1 32 ? -20.469 -20.719 -7.5 1 88.62 32 ARG B CA 1
ATOM 2350 C C . ARG B 1 32 ? -20.344 -22.141 -6.934 1 88.62 32 ARG B C 1
ATOM 2352 O O . ARG B 1 32 ? -20.672 -22.375 -5.766 1 88.62 32 ARG B O 1
ATOM 2359 N N . LYS B 1 33 ? -19.906 -23.016 -7.73 1 84.31 33 LYS B N 1
ATOM 2360 C CA . LYS B 1 33 ? -19.734 -24.391 -7.285 1 84.31 33 LYS B CA 1
ATOM 2361 C C . LYS B 1 33 ? -18.672 -24.5 -6.195 1 84.31 33 LYS B C 1
ATOM 2363 O O . LYS B 1 33 ? -18.859 -25.219 -5.207 1 84.31 33 LYS B O 1
ATOM 2368 N N . VAL B 1 34 ? -17.578 -23.844 -6.434 1 81.44 34 VAL B N 1
ATOM 2369 C CA . VAL B 1 34 ? -16.516 -23.844 -5.445 1 81.44 34 VAL B CA 1
ATOM 2370 C C . VAL B 1 34 ? -17.016 -23.234 -4.137 1 81.44 34 VAL B C 1
ATOM 2372 O O . VAL B 1 34 ? -16.75 -23.766 -3.057 1 81.44 34 VAL B O 1
ATOM 2375 N N . GLN B 1 35 ? -17.766 -22.172 -4.25 1 84.88 35 GLN B N 1
ATOM 2376 C CA . GLN B 1 35 ? -18.281 -21.453 -3.078 1 84.88 35 GLN B CA 1
ATOM 2377 C C . GLN B 1 35 ? -19.281 -22.297 -2.312 1 84.88 35 GLN B C 1
ATOM 2379 O O . GLN B 1 35 ? -19.438 -22.141 -1.099 1 84.88 35 GLN B O 1
ATOM 2384 N N . GLN B 1 36 ? -20.031 -23.141 -3.018 1 80.81 36 GLN B N 1
ATOM 2385 C CA . GLN B 1 36 ? -20.953 -24.062 -2.359 1 80.81 36 GLN B CA 1
ATOM 2386 C C . GLN B 1 36 ? -20.203 -25.031 -1.448 1 80.81 36 GLN B C 1
ATOM 2388 O O . GLN B 1 36 ? -20.703 -25.391 -0.374 1 80.81 36 GLN B O 1
ATOM 2393 N N . ALA B 1 37 ? -19.094 -25.438 -1.907 1 73.62 37 ALA B N 1
ATOM 2394 C CA . ALA B 1 37 ? -18.281 -26.375 -1.136 1 73.62 37 ALA B CA 1
ATOM 2395 C C . ALA B 1 37 ? -17.453 -25.641 -0.082 1 73.62 37 ALA B C 1
ATOM 2397 O O . ALA B 1 37 ? -17.266 -26.141 1.031 1 73.62 37 ALA B O 1
ATOM 2398 N N . ALA B 1 38 ? -16.922 -24.562 -0.471 1 79.75 38 ALA B N 1
ATOM 2399 C CA . ALA B 1 38 ? -16.125 -23.703 0.397 1 79.75 38 ALA B CA 1
ATOM 2400 C C . ALA B 1 38 ? -16.516 -22.234 0.242 1 79.75 38 ALA B C 1
ATOM 2402 O O . ALA B 1 38 ? -15.945 -21.516 -0.57 1 79.75 38 ALA B O 1
ATOM 2403 N N . PRO B 1 39 ? -17.438 -21.766 1.089 1 83.19 39 PRO B N 1
ATOM 2404 C CA . PRO B 1 39 ? -18.047 -20.453 0.924 1 83.19 39 PRO B CA 1
ATOM 2405 C C . PRO B 1 39 ? -17.016 -19.328 0.916 1 83.19 39 PRO B C 1
ATOM 2407 O O . PRO B 1 39 ? -17.25 -18.281 0.293 1 83.19 39 PRO B O 1
ATOM 2410 N N . GLU B 1 40 ? -15.844 -19.609 1.523 1 86.88 40 GLU B N 1
ATOM 2411 C CA . GLU B 1 40 ? -14.867 -18.547 1.668 1 86.88 40 GLU B CA 1
ATOM 2412 C C . GLU B 1 40 ? -13.758 -18.656 0.623 1 86.88 40 GLU B C 1
ATOM 2414 O O . GLU B 1 40 ? -12.773 -17.922 0.667 1 86.88 40 GLU B O 1
ATOM 2419 N N . ALA B 1 41 ? -13.945 -19.516 -0.349 1 84.44 41 ALA B N 1
ATOM 2420 C CA . ALA B 1 41 ? -12.891 -19.844 -1.307 1 84.44 41 ALA B CA 1
ATOM 2421 C C . ALA B 1 41 ? -12.492 -18.609 -2.117 1 84.44 41 ALA B C 1
ATOM 2423 O O . ALA B 1 41 ? -11.352 -18.5 -2.568 1 84.44 41 ALA B O 1
ATOM 2424 N N . GLN B 1 42 ? -13.414 -17.688 -2.23 1 88.44 42 GLN B N 1
ATOM 2425 C CA . GLN B 1 42 ? -13.125 -16.469 -2.969 1 88.44 42 GLN B CA 1
ATOM 2426 C C . GLN B 1 42 ? -12.008 -15.672 -2.297 1 88.44 42 GLN B C 1
ATOM 2428 O O . GLN B 1 42 ? -11.242 -14.977 -2.969 1 88.44 42 GLN B O 1
ATOM 2433 N N . ASP B 1 43 ? -11.859 -15.852 -1.008 1 92.62 43 ASP B N 1
ATOM 2434 C CA . ASP B 1 43 ? -10.875 -15.086 -0.252 1 92.62 43 ASP B CA 1
ATOM 2435 C C . ASP B 1 43 ? -9.453 -15.562 -0.553 1 92.62 43 ASP B C 1
ATOM 2437 O O . ASP B 1 43 ? -8.484 -14.852 -0.296 1 92.62 43 ASP B O 1
ATOM 2441 N N . LEU B 1 44 ? -9.312 -16.766 -1.169 1 93.12 44 LEU B N 1
ATOM 2442 C CA . LEU B 1 44 ? -8.008 -17.203 -1.655 1 93.12 44 LEU B CA 1
ATOM 2443 C C . LEU B 1 44 ? -7.484 -16.266 -2.727 1 93.12 44 LEU B C 1
ATOM 2445 O O . LEU B 1 44 ? -6.32 -15.852 -2.682 1 93.12 44 LEU B O 1
ATOM 2449 N N . ALA B 1 45 ? -8.406 -15.914 -3.623 1 93.5 45 ALA B N 1
ATOM 2450 C CA . ALA B 1 45 ? -8.031 -15.039 -4.727 1 93.5 45 ALA B CA 1
ATOM 2451 C C . ALA B 1 45 ? -7.703 -13.633 -4.223 1 93.5 45 ALA B C 1
ATOM 2453 O O . ALA B 1 45 ? -6.719 -13.023 -4.648 1 93.5 45 ALA B O 1
ATOM 2454 N N . THR B 1 46 ? -8.469 -13.195 -3.299 1 93.44 46 THR B N 1
ATOM 2455 C CA . THR B 1 46 ? -8.273 -11.859 -2.74 1 93.44 46 THR B CA 1
ATOM 2456 C C . THR B 1 46 ? -6.941 -11.773 -2.008 1 93.44 46 THR B C 1
ATOM 2458 O O . THR B 1 46 ? -6.215 -10.781 -2.146 1 93.44 46 THR B O 1
ATOM 2461 N N . GLU B 1 47 ? -6.621 -12.773 -1.24 1 95.81 47 GLU B N 1
ATOM 2462 C CA . GLU B 1 47 ? -5.363 -12.781 -0.505 1 95.81 47 GLU B CA 1
ATOM 2463 C C . GLU B 1 47 ? -4.172 -12.867 -1.454 1 95.81 47 GLU B C 1
ATOM 2465 O O . GLU B 1 47 ? -3.146 -12.219 -1.238 1 95.81 47 GLU B O 1
ATOM 2470 N N . ASN B 1 48 ? -4.301 -13.711 -2.451 1 97.25 48 ASN B N 1
ATOM 2471 C CA . ASN B 1 48 ? -3.244 -13.805 -3.451 1 97.25 48 ASN B CA 1
ATOM 2472 C C . ASN B 1 48 ? -2.982 -12.461 -4.121 1 97.25 48 ASN B C 1
ATOM 2474 O O . ASN B 1 48 ? -1.83 -12.047 -4.266 1 97.25 48 ASN B O 1
ATOM 2478 N N . ARG B 1 49 ? -4.074 -11.852 -4.48 1 96.5 49 ARG B N 1
ATOM 2479 C CA . ARG B 1 49 ? -3.959 -10.547 -5.137 1 96.5 49 ARG B CA 1
ATOM 2480 C C . ARG B 1 49 ? -3.332 -9.516 -4.203 1 96.5 49 ARG B C 1
ATOM 2482 O O . ARG B 1 49 ? -2.459 -8.75 -4.613 1 96.5 49 ARG B O 1
ATOM 2489 N N . GLY B 1 50 ? -3.787 -9.477 -2.951 1 95.81 50 GLY B N 1
ATOM 2490 C CA . GLY B 1 50 ? -3.191 -8.586 -1.967 1 95.81 50 GLY B CA 1
ATOM 2491 C C . GLY B 1 50 ? -1.701 -8.805 -1.792 1 95.81 50 GLY B C 1
ATOM 2492 O O . GLY B 1 50 ? -0.935 -7.844 -1.701 1 95.81 50 GLY B O 1
ATOM 2493 N N . PHE B 1 51 ? -1.332 -10.047 -1.732 1 98.12 51 PHE B N 1
ATOM 2494 C CA . PHE B 1 51 ? 0.081 -10.391 -1.604 1 98.12 51 PHE B CA 1
ATOM 2495 C C . PHE B 1 51 ? 0.864 -9.906 -2.822 1 98.12 51 PHE B C 1
ATOM 2497 O O . PHE B 1 51 ? 1.949 -9.344 -2.684 1 98.12 51 PHE B O 1
ATOM 2504 N N . LEU B 1 52 ? 0.344 -10.109 -4.004 1 98.06 52 LEU B N 1
ATOM 2505 C CA . LEU B 1 52 ? 0.975 -9.625 -5.23 1 98.06 52 LEU B CA 1
ATOM 2506 C C . LEU B 1 52 ? 1.207 -8.117 -5.164 1 98.06 52 LEU B C 1
ATOM 2508 O O . LEU B 1 52 ? 2.314 -7.645 -5.434 1 98.06 52 LEU B O 1
ATOM 2512 N N . ILE B 1 53 ? 0.228 -7.434 -4.801 1 96.56 53 ILE B N 1
ATOM 2513 C CA . ILE B 1 53 ? 0.299 -5.977 -4.754 1 96.56 53 ILE B CA 1
ATOM 2514 C C . ILE B 1 53 ? 1.364 -5.543 -3.75 1 96.56 53 ILE B C 1
ATOM 2516 O O . ILE B 1 53 ? 2.225 -4.719 -4.066 1 96.56 53 ILE B O 1
ATOM 2520 N N . ARG B 1 54 ? 1.346 -6.113 -2.574 1 97.56 54 ARG B N 1
ATOM 2521 C CA . ARG B 1 54 ? 2.277 -5.711 -1.526 1 97.56 54 ARG B CA 1
ATOM 2522 C C . ARG B 1 54 ? 3.707 -6.098 -1.887 1 97.56 54 ARG B C 1
ATOM 2524 O O . ARG B 1 54 ? 4.641 -5.32 -1.673 1 97.56 54 ARG B O 1
ATOM 2531 N N . SER B 1 55 ? 3.928 -7.285 -2.455 1 98.38 55 SER B N 1
ATOM 2532 C CA . SER B 1 55 ? 5.266 -7.715 -2.848 1 98.38 55 SER B CA 1
ATOM 2533 C C . SER B 1 55 ? 5.82 -6.848 -3.973 1 98.38 55 SER B C 1
ATOM 2535 O O . SER B 1 55 ? 6.977 -6.43 -3.93 1 98.38 55 SER B O 1
ATOM 2537 N N . CYS B 1 56 ? 4.988 -6.527 -4.926 1 98.19 56 CYS B N 1
ATOM 2538 C CA . CYS B 1 56 ? 5.41 -5.695 -6.047 1 98.19 56 CYS B CA 1
ATOM 2539 C C . CYS B 1 56 ? 5.707 -4.273 -5.59 1 98.19 56 CYS B C 1
ATOM 2541 O O . CYS B 1 56 ? 6.66 -3.65 -6.055 1 98.19 56 CYS B O 1
ATOM 2543 N N . ARG B 1 57 ? 4.867 -3.779 -4.73 1 96.38 57 ARG B N 1
ATOM 2544 C CA . ARG B 1 57 ? 5.109 -2.457 -4.164 1 96.38 57 ARG B CA 1
ATOM 2545 C C . ARG B 1 57 ? 6.461 -2.406 -3.461 1 96.38 57 ARG B C 1
ATOM 2547 O O . ARG B 1 57 ? 7.238 -1.467 -3.658 1 96.38 57 ARG B O 1
ATOM 2554 N N . PHE B 1 58 ? 6.77 -3.375 -2.643 1 97.62 58 PHE B N 1
ATOM 2555 C CA . PHE B 1 58 ? 8.047 -3.479 -1.949 1 97.62 58 PHE B CA 1
ATOM 2556 C C . PHE B 1 58 ? 9.203 -3.514 -2.943 1 97.62 58 PHE B C 1
ATOM 2558 O O . PHE B 1 58 ? 10.148 -2.732 -2.832 1 97.62 58 PHE B O 1
ATOM 2565 N N . LEU B 1 59 ? 9.078 -4.363 -3.943 1 98.31 59 LEU B N 1
ATOM 2566 C CA . LEU B 1 59 ? 10.156 -4.559 -4.898 1 98.31 59 LEU B CA 1
ATOM 2567 C C . LEU B 1 59 ? 10.414 -3.287 -5.703 1 98.31 59 LEU B C 1
ATOM 2569 O O . LEU B 1 59 ? 11.562 -2.885 -5.891 1 98.31 59 LEU B O 1
ATOM 2573 N N . ALA B 1 60 ? 9.352 -2.637 -6.086 1 97.19 60 ALA B N 1
ATOM 2574 C CA . ALA B 1 60 ? 9.477 -1.443 -6.918 1 97.19 60 ALA B CA 1
ATOM 2575 C C . ALA B 1 60 ? 10.023 -0.268 -6.117 1 97.19 60 ALA B C 1
ATOM 2577 O O . ALA B 1 60 ? 10.766 0.565 -6.648 1 97.19 60 ALA B O 1
ATOM 2578 N N . SER B 1 61 ? 9.695 -0.246 -4.867 1 93.88 61 SER B N 1
ATOM 2579 C CA . SER B 1 61 ? 10.008 0.947 -4.086 1 93.88 61 SER B CA 1
ATOM 2580 C C . SER B 1 61 ? 11.375 0.833 -3.426 1 93.88 61 SER B C 1
ATOM 2582 O O . SER B 1 61 ? 12.039 1.843 -3.195 1 93.88 61 SER B O 1
ATOM 2584 N N . GLN B 1 62 ? 11.812 -0.377 -3.184 1 93.5 62 GLN B N 1
ATOM 2585 C CA . GLN B 1 62 ? 12.922 -0.469 -2.238 1 93.5 62 GLN B CA 1
ATOM 2586 C C . GLN B 1 62 ? 14.148 -1.098 -2.891 1 93.5 62 GLN B C 1
ATOM 2588 O O . GLN B 1 62 ? 15.266 -0.922 -2.41 1 93.5 62 GLN B O 1
ATOM 2593 N N . THR B 1 63 ? 14 -1.803 -3.986 1 95.06 63 THR B N 1
ATOM 2594 C CA . THR B 1 63 ? 15.094 -2.672 -4.398 1 95.06 63 THR B CA 1
ATOM 2595 C C . THR B 1 63 ? 15.836 -2.074 -5.59 1 95.06 63 THR B C 1
ATOM 2597 O O . THR B 1 63 ? 16.953 -2.5 -5.91 1 95.06 63 THR B O 1
ATOM 2600 N N . GLY B 1 64 ? 15.195 -1.124 -6.301 1 94.12 64 GLY B N 1
ATOM 2601 C CA . GLY B 1 64 ? 15.805 -0.532 -7.48 1 94.12 64 GLY B CA 1
ATOM 2602 C C . GLY B 1 64 ? 15.641 -1.376 -8.727 1 94.12 64 GLY B C 1
ATOM 2603 O O . GLY B 1 64 ? 16.094 -0.993 -9.812 1 94.12 64 GLY B O 1
ATOM 2604 N N . ILE B 1 65 ? 14.977 -2.51 -8.641 1 97.56 65 ILE B N 1
ATOM 2605 C CA . ILE B 1 65 ? 14.727 -3.361 -9.797 1 97.56 65 ILE B CA 1
ATOM 2606 C C . ILE B 1 65 ? 13.789 -2.65 -10.766 1 97.56 65 ILE B C 1
ATOM 2608 O O . ILE B 1 65 ? 12.781 -2.066 -10.359 1 97.56 65 ILE B O 1
ATOM 2612 N N . THR B 1 66 ? 14.172 -2.744 -12.062 1 98.38 66 THR B N 1
ATOM 2613 C CA . THR B 1 66 ? 13.375 -2.01 -13.039 1 98.38 66 THR B CA 1
ATOM 2614 C C . THR B 1 66 ? 12.789 -2.957 -14.078 1 98.38 66 THR B C 1
ATOM 2616 O O . THR B 1 66 ? 12.211 -2.512 -15.078 1 98.38 66 THR B O 1
ATOM 2619 N N . GLN B 1 67 ? 12.945 -4.207 -13.984 1 98.75 67 GLN B N 1
ATOM 2620 C CA . GLN B 1 67 ? 12.352 -5.156 -14.922 1 98.75 67 GLN B CA 1
ATOM 2621 C C . GLN B 1 67 ? 11.703 -6.32 -14.18 1 98.75 67 GLN B C 1
ATOM 2623 O O . GLN B 1 67 ? 12.336 -6.949 -13.328 1 98.75 67 GLN B O 1
ATOM 2628 N N . PHE B 1 68 ? 10.445 -6.586 -14.453 1 98.88 68 PHE B N 1
ATOM 2629 C CA . PHE B 1 68 ? 9.602 -7.598 -13.82 1 98.88 68 PHE B CA 1
ATOM 2630 C C . PHE B 1 68 ? 9.156 -8.641 -14.836 1 98.88 68 PHE B C 1
ATOM 2632 O O . PHE B 1 68 ? 8.664 -8.297 -15.914 1 98.88 68 PHE B O 1
ATOM 2639 N N . LEU B 1 69 ? 9.422 -9.852 -14.57 1 98.81 69 LEU B N 1
ATOM 2640 C CA . LEU B 1 69 ? 8.914 -10.992 -15.32 1 98.81 69 LEU B CA 1
ATOM 2641 C C . LEU B 1 69 ? 7.797 -11.695 -14.555 1 98.81 69 LEU B C 1
ATOM 2643 O O . LEU B 1 69 ? 8.055 -12.383 -13.562 1 98.81 69 LEU B O 1
ATOM 2647 N N . ASP B 1 70 ? 6.566 -11.492 -14.945 1 98.31 70 ASP B N 1
ATOM 2648 C CA . ASP B 1 70 ? 5.375 -12.008 -14.281 1 98.31 70 ASP B CA 1
ATOM 2649 C C . ASP B 1 70 ? 4.844 -13.25 -14.992 1 98.31 70 ASP B C 1
ATOM 2651 O O . ASP B 1 70 ? 4.215 -13.148 -16.047 1 98.31 70 ASP B O 1
ATOM 2655 N N . LEU B 1 71 ? 5.062 -14.414 -14.398 1 98.31 71 LEU B N 1
ATOM 2656 C CA . LEU B 1 71 ? 4.73 -15.695 -15 1 98.31 71 LEU B CA 1
ATOM 2657 C C . LEU B 1 71 ? 3.326 -16.141 -14.602 1 98.31 71 LEU B C 1
ATOM 2659 O O . LEU B 1 71 ? 3.027 -16.281 -13.414 1 98.31 71 LEU B O 1
ATOM 2663 N N . GLY B 1 72 ? 2.516 -16.391 -15.555 1 95.62 72 GLY B N 1
ATOM 2664 C CA . GLY B 1 72 ? 1.123 -16.719 -15.305 1 95.62 72 GLY B CA 1
ATOM 2665 C C . GLY B 1 72 ? 0.264 -15.508 -14.992 1 95.62 72 GLY B C 1
ATOM 2666 O O . GLY B 1 72 ? -0.379 -15.453 -13.945 1 95.62 72 GLY B O 1
ATOM 2667 N N . SER B 1 73 ? 0.174 -14.641 -15.859 1 88.69 73 SER B N 1
ATOM 2668 C CA . SER B 1 73 ? -0.378 -13.32 -15.586 1 88.69 73 SER B CA 1
ATOM 2669 C C . SER B 1 73 ? -1.898 -13.367 -15.477 1 88.69 73 SER B C 1
ATOM 2671 O O . SER B 1 73 ? -2.496 -12.594 -14.727 1 88.69 73 SER B O 1
ATOM 2673 N N . GLY B 1 74 ? -2.504 -14.25 -16.281 1 89.56 74 GLY B N 1
ATOM 2674 C CA . GLY B 1 74 ? -3.955 -14.219 -16.375 1 89.56 74 GLY B CA 1
ATOM 2675 C C . GLY B 1 74 ? -4.48 -12.945 -17.016 1 89.56 74 GLY B C 1
ATOM 2676 O O . GLY B 1 74 ? -3.883 -12.422 -17.953 1 89.56 74 GLY B O 1
ATOM 2677 N N . LEU B 1 75 ? -5.691 -12.578 -16.672 1 87 75 LEU B N 1
ATOM 2678 C CA . LEU B 1 75 ? -6.34 -11.375 -17.188 1 87 75 LEU B CA 1
ATOM 2679 C C . LEU B 1 75 ? -6.164 -10.211 -16.219 1 87 75 LEU B C 1
ATOM 2681 O O . LEU B 1 75 ? -6.012 -10.414 -15.008 1 87 75 LEU B O 1
ATOM 2685 N N . PRO B 1 76 ? -6.125 -9.016 -16.828 1 83.19 76 PRO B N 1
ATOM 2686 C CA . PRO B 1 76 ? -6.016 -7.855 -15.93 1 83.19 76 PRO B CA 1
ATOM 2687 C C . PRO B 1 76 ? -7.234 -7.684 -15.031 1 83.19 76 PRO B C 1
ATOM 2689 O O . PRO B 1 76 ? -8.367 -7.605 -15.531 1 83.19 76 PRO B O 1
ATOM 2692 N N . THR B 1 77 ? -7.039 -7.672 -13.797 1 82.5 77 THR B N 1
ATOM 2693 C CA . THR B 1 77 ? -8.102 -7.504 -12.82 1 82.5 77 THR B CA 1
ATOM 2694 C C . THR B 1 77 ? -7.543 -6.996 -11.492 1 82.5 77 THR B C 1
ATOM 2696 O O . THR B 1 77 ? -6.43 -7.352 -11.109 1 82.5 77 THR B O 1
ATOM 2699 N N . ALA B 1 78 ? -8.32 -6.102 -10.828 1 81.62 78 ALA B N 1
ATOM 2700 C CA . ALA B 1 78 ? -8.062 -5.676 -9.461 1 81.62 78 ALA B CA 1
ATOM 2701 C C . ALA B 1 78 ? -6.617 -5.219 -9.289 1 81.62 78 ALA B C 1
ATOM 2703 O O . ALA B 1 78 ? -5.926 -5.656 -8.367 1 81.62 78 ALA B O 1
ATOM 2704 N N . GLU B 1 79 ? -6.012 -4.312 -10.195 1 86.62 79 GLU B N 1
ATOM 2705 C CA . GLU B 1 79 ? -4.695 -3.686 -10.195 1 86.62 79 GLU B CA 1
ATOM 2706 C C . GLU B 1 79 ? -3.6 -4.699 -10.516 1 86.62 79 GLU B C 1
ATOM 2708 O O . GLU B 1 79 ? -3.09 -5.379 -9.625 1 86.62 79 GLU B O 1
ATOM 2713 N N . ASN B 1 80 ? -3.066 -4.652 -11.688 1 92.19 80 ASN B N 1
ATOM 2714 C CA . ASN B 1 80 ? -2.072 -5.605 -12.172 1 92.19 80 ASN B CA 1
ATOM 2715 C C . ASN B 1 80 ? -0.657 -5.172 -11.805 1 92.19 80 ASN B C 1
ATOM 2717 O O . ASN B 1 80 ? -0.444 -4.043 -11.359 1 92.19 80 ASN B O 1
ATOM 2721 N N . THR B 1 81 ? 0.224 -6.113 -12 1 97.19 81 THR B N 1
ATOM 2722 C CA . THR B 1 81 ? 1.629 -5.914 -11.664 1 97.19 81 THR B CA 1
ATOM 2723 C C . THR B 1 81 ? 2.139 -4.594 -12.234 1 97.19 81 THR B C 1
ATOM 2725 O O . THR B 1 81 ? 2.695 -3.771 -11.508 1 97.19 81 THR B O 1
ATOM 2728 N N . HIS B 1 82 ? 1.876 -4.25 -13.539 1 96.75 82 HIS B N 1
ATOM 2729 C CA . HIS B 1 82 ? 2.439 -3.053 -14.156 1 96.75 82 HIS B CA 1
ATOM 2730 C C . HIS B 1 82 ? 1.829 -1.789 -13.562 1 96.75 82 HIS B C 1
ATOM 2732 O O . HIS B 1 82 ? 2.518 -0.777 -13.398 1 96.75 82 HIS B O 1
ATOM 2738 N N . GLN B 1 83 ? 0.541 -1.93 -13.211 1 93.81 83 GLN B N 1
ATOM 2739 C CA . GLN B 1 83 ? -0.113 -0.778 -12.594 1 93.81 83 GLN B CA 1
ATOM 2740 C C . GLN B 1 83 ? 0.497 -0.46 -11.234 1 93.81 83 GLN B C 1
ATOM 2742 O O . GLN B 1 83 ? 0.729 0.707 -10.906 1 93.81 83 GLN B O 1
ATOM 2747 N N . VAL B 1 84 ? 0.784 -1.482 -10.484 1 94.56 84 VAL B N 1
ATOM 2748 C CA . VAL B 1 84 ? 1.37 -1.31 -9.164 1 94.56 84 VAL B CA 1
ATOM 2749 C C . VAL B 1 84 ? 2.775 -0.723 -9.289 1 94.56 84 VAL B C 1
ATOM 2751 O O . VAL B 1 84 ? 3.078 0.314 -8.695 1 94.56 84 VAL B O 1
ATOM 2754 N N . VAL B 1 85 ? 3.623 -1.305 -10.133 1 97.62 85 VAL B N 1
ATOM 2755 C CA . VAL B 1 85 ? 5.047 -0.985 -10.086 1 97.62 85 VAL B CA 1
ATOM 2756 C C . VAL B 1 85 ? 5.312 0.305 -10.859 1 97.62 85 VAL B C 1
ATOM 2758 O O . VAL B 1 85 ? 6.176 1.097 -10.477 1 97.62 85 VAL B O 1
ATOM 2761 N N . GLN B 1 86 ? 4.512 0.6 -11.883 1 95.75 86 GLN B N 1
ATOM 2762 C CA . GLN B 1 86 ? 4.758 1.779 -12.703 1 95.75 86 GLN B CA 1
ATOM 2763 C C . GLN B 1 86 ? 4.188 3.035 -12.055 1 95.75 86 GLN B C 1
ATOM 2765 O O . GLN B 1 86 ? 4.547 4.152 -12.422 1 95.75 86 GLN B O 1
ATOM 2770 N N . ARG B 1 87 ? 3.275 2.865 -11.133 1 89.31 87 ARG B N 1
ATOM 2771 C CA . ARG B 1 87 ? 2.863 4 -10.312 1 89.31 87 ARG B CA 1
ATOM 2772 C C . ARG B 1 87 ? 4.027 4.52 -9.469 1 89.31 87 ARG B C 1
ATOM 2774 O O . ARG B 1 87 ? 4.113 5.719 -9.195 1 89.31 87 ARG B O 1
ATOM 2781 N N . ILE B 1 88 ? 4.906 3.684 -9.141 1 91.44 88 ILE B N 1
ATOM 2782 C CA . ILE B 1 88 ? 6.074 4.016 -8.328 1 91.44 88 ILE B CA 1
ATOM 2783 C C . ILE B 1 88 ? 7.199 4.512 -9.234 1 91.44 88 ILE B C 1
ATOM 2785 O O . ILE B 1 88 ? 7.824 5.539 -8.953 1 91.44 88 ILE B O 1
ATOM 2789 N N . ASN B 1 89 ? 7.484 3.863 -10.281 1 94.81 89 ASN B N 1
ATOM 2790 C CA . ASN B 1 89 ? 8.477 4.191 -11.305 1 94.81 89 ASN B CA 1
ATOM 2791 C C . ASN B 1 89 ? 7.973 3.83 -12.703 1 94.81 89 ASN B C 1
ATOM 2793 O O . ASN B 1 89 ? 7.969 2.658 -13.078 1 94.81 89 ASN B O 1
ATOM 2797 N N . PRO B 1 90 ? 7.566 4.824 -13.422 1 94.44 90 PRO B N 1
ATOM 2798 C CA . PRO B 1 90 ? 6.945 4.57 -14.727 1 94.44 90 PRO B CA 1
ATOM 2799 C C . PRO B 1 90 ? 7.902 3.906 -15.719 1 94.44 90 PRO B C 1
ATOM 2801 O O . PRO B 1 90 ? 7.465 3.395 -16.75 1 94.44 90 PRO B O 1
ATOM 2804 N N . GLU B 1 91 ? 9.141 3.881 -15.414 1 96.38 91 GLU B N 1
ATOM 2805 C CA . GLU B 1 91 ? 10.133 3.332 -16.328 1 96.38 91 GLU B CA 1
ATOM 2806 C C . GLU B 1 91 ? 10.266 1.823 -16.156 1 96.38 91 GLU B C 1
ATOM 2808 O O . GLU B 1 91 ? 10.922 1.158 -16.969 1 96.38 91 GLU B O 1
ATOM 2813 N N . ILE B 1 92 ? 9.641 1.301 -15.156 1 98.25 92 ILE B N 1
ATOM 2814 C CA . ILE B 1 92 ? 9.742 -0.132 -14.906 1 98.25 92 ILE B CA 1
ATOM 2815 C C . ILE B 1 92 ? 9.102 -0.906 -16.062 1 98.25 92 ILE B C 1
ATOM 2817 O O . ILE B 1 92 ? 7.992 -0.585 -16.484 1 98.25 92 ILE B O 1
ATOM 2821 N N . LYS B 1 93 ? 9.859 -1.929 -16.547 1 98.38 93 LYS B N 1
ATOM 2822 C CA . LYS B 1 93 ? 9.367 -2.824 -17.594 1 98.38 93 LYS B CA 1
ATOM 2823 C C . LYS B 1 93 ? 8.727 -4.066 -16.984 1 98.38 93 LYS B C 1
ATOM 2825 O O . LYS B 1 93 ? 9.258 -4.652 -16.031 1 98.38 93 LYS B O 1
ATOM 2830 N N . VAL B 1 94 ? 7.547 -4.418 -17.5 1 98.25 94 VAL B N 1
ATOM 2831 C CA . VAL B 1 94 ? 6.852 -5.625 -17.062 1 98.25 94 VAL B CA 1
ATOM 2832 C C . VAL B 1 94 ? 6.574 -6.52 -18.281 1 98.25 94 VAL B C 1
ATOM 2834 O O . VAL B 1 94 ? 6.008 -6.07 -19.266 1 98.25 94 VAL B O 1
ATOM 2837 N N . VAL B 1 95 ? 7 -7.703 -18.234 1 97.62 95 VAL B N 1
ATOM 2838 C CA . VAL B 1 95 ? 6.648 -8.711 -19.234 1 97.62 95 VAL B CA 1
ATOM 2839 C C . VAL B 1 95 ? 5.766 -9.781 -18.594 1 97.62 95 VAL B C 1
ATOM 2841 O O . VAL B 1 95 ? 6.184 -10.461 -17.641 1 97.62 95 VAL B O 1
ATOM 2844 N N . TYR B 1 96 ? 4.59 -9.906 -19.125 1 96.94 96 TYR B N 1
ATOM 2845 C CA . TYR B 1 96 ? 3.652 -10.953 -18.734 1 96.94 96 TYR B CA 1
ATOM 2846 C C . TYR B 1 96 ? 3.82 -12.188 -19.609 1 96.94 96 TYR B C 1
ATOM 2848 O O . TYR B 1 96 ? 4.023 -12.078 -20.828 1 96.94 96 TYR B O 1
ATOM 2856 N N . VAL B 1 97 ? 3.742 -13.344 -18.984 1 96.81 97 VAL B N 1
ATOM 2857 C CA . VAL B 1 97 ? 3.77 -14.594 -19.734 1 96.81 97 VAL B CA 1
ATOM 2858 C C . VAL B 1 97 ? 2.568 -15.461 -19.344 1 96.81 97 VAL B C 1
ATOM 2860 O O . VAL B 1 97 ? 2.291 -15.648 -18.156 1 96.81 97 VAL B O 1
ATOM 2863 N N . ASP B 1 98 ? 1.879 -15.898 -20.281 1 95.38 98 ASP B N 1
ATOM 2864 C CA . ASP B 1 98 ? 0.747 -16.797 -20.078 1 95.38 98 ASP B CA 1
ATOM 2865 C C . ASP B 1 98 ? 0.464 -17.609 -21.344 1 95.38 98 ASP B C 1
ATOM 2867 O O . ASP B 1 98 ? 0.635 -17.109 -22.453 1 95.38 98 ASP B O 1
ATOM 2871 N N . ASN B 1 99 ? 0.022 -18.859 -21.156 1 92.94 99 ASN B N 1
ATOM 2872 C CA . ASN B 1 99 ? -0.261 -19.656 -22.344 1 92.94 99 ASN B CA 1
ATOM 2873 C C . ASN B 1 99 ? -1.753 -19.938 -22.484 1 92.94 99 ASN B C 1
ATOM 2875 O O . ASN B 1 99 ? -2.16 -20.719 -23.344 1 92.94 99 ASN B O 1
ATOM 2879 N N . ASP B 1 100 ? -2.518 -19.391 -21.547 1 88.06 100 ASP B N 1
ATOM 2880 C CA . ASP B 1 100 ? -3.965 -19.531 -21.672 1 88.06 100 ASP B CA 1
ATOM 2881 C C . ASP B 1 100 ? -4.48 -18.859 -22.938 1 88.06 100 ASP B C 1
ATOM 2883 O O . ASP B 1 100 ? -4.25 -17.656 -23.141 1 88.06 100 ASP B O 1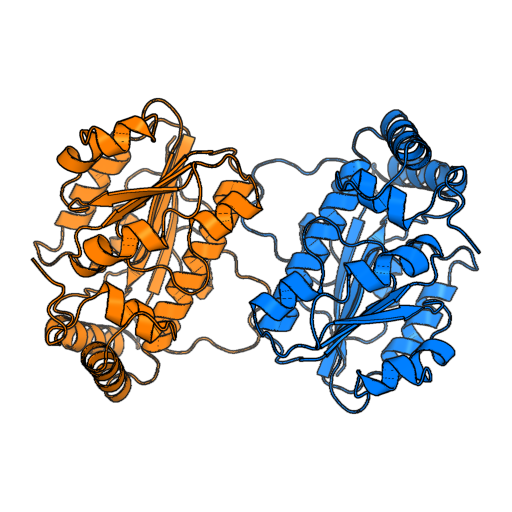
ATOM 2887 N N . PRO B 1 101 ? -5.215 -19.578 -23.719 1 85.56 101 PRO B N 1
ATOM 2888 C CA . PRO B 1 101 ? -5.711 -19.016 -24.984 1 85.56 101 PRO B CA 1
ATOM 2889 C C . PRO B 1 101 ? -6.566 -17.766 -24.781 1 85.56 101 PRO B C 1
ATOM 2891 O O . PRO B 1 101 ? -6.566 -16.875 -25.609 1 85.56 101 PRO B O 1
ATOM 2894 N N . VAL B 1 102 ? -7.238 -17.766 -23.719 1 82.44 102 VAL B N 1
ATOM 2895 C CA . VAL B 1 102 ? -8.078 -16.609 -23.422 1 82.44 102 VAL B CA 1
ATOM 2896 C C . VAL B 1 102 ? -7.203 -15.383 -23.188 1 82.44 102 VAL B C 1
ATOM 2898 O O . VAL B 1 102 ? -7.555 -14.281 -23.609 1 82.44 102 VAL B O 1
ATOM 2901 N N . VAL B 1 103 ? -6.156 -15.602 -22.469 1 85.75 103 VAL B N 1
ATOM 2902 C CA . VAL B 1 103 ? -5.234 -14.508 -22.188 1 85.75 103 VAL B CA 1
ATOM 2903 C C . VAL B 1 103 ? -4.578 -14.039 -23.484 1 85.75 103 VAL B C 1
ATOM 2905 O O . VAL B 1 103 ? -4.422 -12.836 -23.719 1 85.75 103 VAL B O 1
ATOM 2908 N N . LEU B 1 104 ? -4.262 -14.953 -24.328 1 82.56 104 LEU B N 1
ATOM 2909 C CA . LEU B 1 104 ? -3.668 -14.641 -25.625 1 82.56 104 LEU B CA 1
ATOM 2910 C C . LEU B 1 104 ? -4.605 -13.766 -26.453 1 82.56 104 LEU B C 1
ATOM 2912 O O . LEU B 1 104 ? -4.172 -12.781 -27.062 1 82.56 104 LEU B O 1
ATOM 2916 N N . ALA B 1 105 ? -5.832 -14.086 -26.453 1 80.38 105 ALA B N 1
ATOM 2917 C CA . ALA B 1 105 ? -6.82 -13.406 -27.281 1 80.38 105 ALA B CA 1
ATOM 2918 C C . ALA B 1 105 ? -7.113 -12.008 -26.766 1 80.38 105 ALA B C 1
ATOM 2920 O O . ALA B 1 105 ? -7.289 -11.07 -27.547 1 80.38 105 ALA B O 1
ATOM 2921 N N . HIS B 1 106 ? -7.051 -11.883 -25.438 1 77.19 106 HIS B N 1
ATOM 2922 C CA . HIS B 1 106 ? -7.508 -10.633 -24.828 1 77.19 106 HIS B CA 1
ATOM 2923 C C . HIS B 1 106 ? -6.371 -9.938 -24.078 1 77.19 106 HIS B C 1
ATOM 2925 O O . HIS B 1 106 ? -6.426 -8.727 -23.859 1 77.19 106 HIS B O 1
ATOM 2931 N N . GLY B 1 107 ? -5.535 -10.727 -23.719 1 70.06 107 GLY B N 1
ATOM 2932 C CA . GLY B 1 107 ? -4.559 -10.273 -22.734 1 70.06 107 GLY B CA 1
ATOM 2933 C C . GLY B 1 107 ? -3.602 -9.234 -23.297 1 70.06 107 GLY B C 1
ATOM 2934 O O . GLY B 1 107 ? -3.309 -8.234 -22.625 1 70.06 107 GLY B O 1
ATOM 2935 N N . ARG B 1 108 ? -3.277 -9.469 -24.578 1 76.62 108 ARG B N 1
ATOM 2936 C CA . ARG B 1 108 ? -2.336 -8.516 -25.156 1 76.62 108 ARG B CA 1
ATOM 2937 C C . ARG B 1 108 ? -2.922 -7.109 -25.188 1 76.62 108 ARG B C 1
ATOM 2939 O O . ARG B 1 108 ? -2.297 -6.164 -24.703 1 76.62 108 ARG B O 1
ATOM 2946 N N . ALA B 1 109 ? -4.09 -7 -25.656 1 79.12 109 ALA B N 1
ATOM 2947 C CA . ALA B 1 109 ? -4.73 -5.695 -25.781 1 79.12 109 ALA B CA 1
ATOM 2948 C C . ALA B 1 109 ? -5.023 -5.102 -24.406 1 79.12 109 ALA B C 1
ATOM 2950 O O . ALA B 1 109 ? -4.883 -3.895 -24.203 1 79.12 109 ALA B O 1
ATOM 2951 N N . LEU B 1 110 ? -5.25 -5.996 -23.484 1 79.81 110 LEU B N 1
ATOM 2952 C CA . LEU B 1 110 ? -5.668 -5.523 -22.172 1 79.81 110 LEU B CA 1
ATOM 2953 C C . LEU B 1 110 ? -4.461 -5.207 -21.297 1 79.81 110 LEU B C 1
ATOM 2955 O O . LEU B 1 110 ? -4.5 -4.277 -20.484 1 79.81 110 LEU B O 1
ATOM 2959 N N . LEU B 1 111 ? -3.414 -5.879 -21.516 1 80.44 111 LEU B N 1
ATOM 2960 C CA . LEU B 1 111 ? -2.26 -5.762 -20.641 1 80.44 111 LEU B CA 1
ATOM 2961 C C . LEU B 1 111 ? -1.265 -4.738 -21.172 1 80.44 111 LEU B C 1
ATOM 2963 O O . LEU B 1 111 ? -0.646 -4 -20.406 1 80.44 111 LEU B O 1
ATOM 2967 N N . GLU B 1 112 ? -1.171 -4.668 -22.469 1 86.38 112 GLU B N 1
ATOM 2968 C CA . GLU B 1 112 ? -0.17 -3.775 -23.047 1 86.38 112 GLU B CA 1
ATOM 2969 C C . GLU B 1 112 ? -0.698 -2.348 -23.156 1 86.38 112 GLU B C 1
ATOM 2971 O O . GLU B 1 112 ? -0.862 -1.822 -24.266 1 86.38 112 GLU B O 1
ATOM 2976 N N . GLU B 1 113 ? -0.778 -1.752 -22.031 1 86.5 113 GLU B N 1
ATOM 2977 C CA . GLU B 1 113 ? -1.399 -0.436 -21.906 1 86.5 113 GLU B CA 1
ATOM 2978 C C . GLU B 1 113 ? -0.396 0.675 -22.203 1 86.5 113 GLU B C 1
ATOM 2980 O O . GLU B 1 113 ? -0.774 1.841 -22.344 1 86.5 113 GLU B O 1
ATOM 2985 N N . ASN B 1 114 ? 0.84 0.362 -22.25 1 92.88 114 ASN B N 1
ATOM 2986 C CA . ASN B 1 114 ? 1.897 1.342 -22.484 1 92.88 114 ASN B CA 1
ATOM 2987 C C . ASN B 1 114 ? 3.158 0.688 -23.031 1 92.88 114 ASN B C 1
ATOM 2989 O O . ASN B 1 114 ? 3.201 -0.529 -23.219 1 92.88 114 ASN B O 1
ATOM 2993 N N . GLU B 1 115 ? 4.219 1.439 -23.312 1 94.75 115 GLU B N 1
ATOM 2994 C CA . GLU B 1 115 ? 5.398 0.966 -24.016 1 94.75 115 GLU B CA 1
ATOM 2995 C C . GLU B 1 115 ? 6.273 0.096 -23.125 1 94.75 115 GLU B C 1
ATOM 2997 O O . GLU B 1 115 ? 7.16 -0.613 -23.609 1 94.75 115 GLU B O 1
ATOM 3002 N N . ASN B 1 116 ? 5.98 0.082 -21.812 1 97.19 116 ASN B N 1
ATOM 3003 C CA . ASN B 1 116 ? 6.816 -0.654 -20.875 1 97.19 116 ASN B CA 1
ATOM 3004 C C . ASN B 1 116 ? 6.129 -1.926 -20.391 1 97.19 116 ASN B C 1
ATOM 3006 O O . ASN B 1 116 ? 6.629 -2.6 -19.484 1 97.19 116 ASN B O 1
ATOM 3010 N N . THR B 1 117 ? 4.992 -2.248 -20.922 1 96.56 117 THR B N 1
ATOM 3011 C CA . THR B 1 117 ? 4.242 -3.447 -20.562 1 96.56 117 THR B CA 1
ATOM 3012 C C . THR B 1 117 ? 4.062 -4.355 -21.781 1 96.56 117 THR B C 1
ATOM 3014 O O . THR B 1 117 ? 3.523 -3.93 -22.812 1 96.56 117 THR B O 1
ATOM 3017 N N . HIS B 1 118 ? 4.52 -5.566 -21.672 1 95.38 118 HIS B N 1
ATOM 3018 C CA . HIS B 1 118 ? 4.508 -6.5 -22.797 1 95.38 118 HIS B CA 1
ATOM 3019 C C . HIS B 1 118 ? 3.924 -7.848 -22.375 1 95.38 118 HIS B C 1
ATOM 3021 O O . HIS B 1 118 ? 3.959 -8.211 -21.203 1 95.38 118 HIS B O 1
ATOM 3027 N N . PHE B 1 119 ? 3.391 -8.539 -23.375 1 95 119 PHE B N 1
ATOM 3028 C CA . PHE B 1 119 ? 2.818 -9.867 -23.172 1 95 119 PHE B CA 1
ATOM 3029 C C . PHE B 1 119 ? 3.447 -10.875 -24.141 1 95 119 PHE B C 1
ATOM 3031 O O . PHE B 1 119 ? 3.635 -10.578 -25.312 1 95 119 PHE B O 1
ATOM 3038 N N . VAL B 1 120 ? 3.803 -12 -23.609 1 95.19 120 VAL B N 1
ATOM 3039 C CA . VAL B 1 120 ? 4.34 -13.102 -24.406 1 95.19 120 VAL B CA 1
ATOM 3040 C C . VAL B 1 120 ? 3.561 -14.383 -24.094 1 95.19 120 VAL B C 1
ATOM 3042 O O . VAL B 1 120 ? 3.303 -14.688 -22.922 1 95.19 120 VAL B O 1
ATOM 3045 N N . SER B 1 121 ? 3.18 -15.07 -25.141 1 93.88 121 SER B N 1
ATOM 3046 C CA . SER B 1 121 ? 2.504 -16.359 -24.969 1 93.88 121 SER B CA 1
ATOM 3047 C C . SER B 1 121 ? 3.506 -17.5 -24.891 1 93.88 121 SER B C 1
ATOM 3049 O O . SER B 1 121 ? 4.207 -17.781 -25.875 1 93.88 121 SER B O 1
ATOM 3051 N N . ASP B 1 122 ? 3.525 -18.125 -23.719 1 96 122 ASP B N 1
ATOM 3052 C CA . ASP B 1 122 ? 4.406 -19.281 -23.547 1 96 122 ASP B CA 1
ATOM 3053 C C . ASP B 1 122 ? 4.059 -20.047 -22.281 1 96 122 ASP B C 1
ATOM 3055 O O . ASP B 1 122 ? 3.217 -19.609 -21.5 1 96 122 ASP B O 1
ATOM 3059 N N . ASP B 1 123 ? 4.586 -21.25 -22.141 1 97 123 ASP B N 1
ATOM 3060 C CA . ASP B 1 123 ? 4.316 -22.141 -21 1 97 123 ASP B CA 1
ATOM 3061 C C . ASP B 1 123 ? 5.305 -21.875 -19.859 1 97 123 ASP B C 1
ATOM 3063 O O . ASP B 1 123 ? 6.484 -22.203 -19.969 1 97 123 ASP B O 1
ATOM 3067 N N . ILE B 1 124 ? 4.809 -21.422 -18.719 1 98.19 124 ILE B N 1
ATOM 3068 C CA . ILE B 1 124 ? 5.668 -20.984 -17.625 1 98.19 124 ILE B CA 1
ATOM 3069 C C . ILE B 1 124 ? 6.273 -22.203 -16.922 1 98.19 124 ILE B C 1
ATOM 3071 O O . ILE B 1 124 ? 7.195 -22.062 -16.125 1 98.19 124 ILE B O 1
ATOM 3075 N N . PHE B 1 125 ? 5.824 -23.406 -17.266 1 98.38 125 PHE B N 1
ATOM 3076 C CA . PHE B 1 125 ? 6.352 -24.625 -16.656 1 98.38 125 PHE B CA 1
ATOM 3077 C C . PHE B 1 125 ? 7.473 -25.203 -17.5 1 98.38 125 PHE B C 1
ATOM 3079 O O . PHE B 1 125 ? 7.953 -26.312 -17.234 1 98.38 125 PHE B O 1
ATOM 3086 N N . GLU B 1 126 ? 7.863 -24.5 -18.516 1 98.19 126 GLU B N 1
ATOM 3087 C CA . GLU B 1 126 ? 9.023 -24.797 -19.344 1 98.19 126 GLU B CA 1
ATOM 3088 C C . GLU B 1 126 ? 10.078 -23.703 -19.25 1 98.19 126 GLU B C 1
ATOM 3090 O O . GLU B 1 126 ? 10.25 -22.906 -20.188 1 98.19 126 GLU B O 1
ATOM 3095 N N . PRO B 1 127 ? 10.859 -23.688 -18.156 1 98.31 127 PRO B N 1
ATOM 3096 C CA . PRO B 1 127 ? 11.75 -22.562 -17.875 1 98.31 127 PRO B CA 1
ATOM 3097 C C . PRO B 1 127 ? 12.781 -22.328 -18.984 1 98.31 127 PRO B C 1
ATOM 3099 O O . PRO B 1 127 ? 13.109 -21.172 -19.297 1 98.31 127 PRO B O 1
ATOM 3102 N N . GLU B 1 128 ? 13.312 -23.344 -19.609 1 97.69 128 GLU B N 1
ATOM 3103 C CA . GLU B 1 128 ? 14.297 -23.172 -20.656 1 97.69 128 GLU B CA 1
ATOM 3104 C C . GLU B 1 128 ? 13.719 -22.406 -21.844 1 97.69 128 GLU B C 1
ATOM 3106 O O . GLU B 1 128 ? 14.367 -21.516 -22.406 1 97.69 128 GLU B O 1
ATOM 3111 N N . ARG B 1 129 ? 12.5 -22.75 -22.125 1 97.31 129 ARG B N 1
ATOM 3112 C CA . ARG B 1 129 ? 11.805 -22.062 -23.203 1 97.31 129 ARG B CA 1
ATOM 3113 C C . ARG B 1 129 ? 11.578 -20.594 -22.875 1 97.31 129 ARG B C 1
ATOM 3115 O O . ARG B 1 129 ? 11.758 -19.719 -23.734 1 97.31 129 ARG B O 1
ATOM 3122 N N . ILE B 1 130 ? 11.18 -20.344 -21.672 1 98.06 130 ILE B N 1
ATOM 3123 C CA . ILE B 1 130 ? 10.93 -18.984 -21.219 1 98.06 130 ILE B CA 1
ATOM 3124 C C . ILE B 1 130 ? 12.219 -18.172 -21.266 1 98.06 130 ILE B C 1
ATOM 3126 O O . ILE B 1 130 ? 12.25 -17.078 -21.797 1 98.06 130 ILE B O 1
ATOM 3130 N N . LEU B 1 131 ? 13.32 -18.719 -20.781 1 97.88 131 LEU B N 1
ATOM 3131 C CA . LEU B 1 131 ? 14.594 -18.031 -20.609 1 97.88 131 LEU B CA 1
ATOM 3132 C C . LEU B 1 131 ? 15.25 -17.766 -21.969 1 97.88 131 LEU B C 1
ATOM 3134 O O . LEU B 1 131 ? 16 -16.797 -22.109 1 97.88 131 LEU B O 1
ATOM 3138 N N . GLU B 1 132 ? 14.875 -18.562 -22.969 1 97.19 132 GLU B N 1
ATOM 3139 C CA . GLU B 1 132 ? 15.477 -18.422 -24.281 1 97.19 132 GLU B CA 1
ATOM 3140 C C . GLU B 1 132 ? 14.516 -17.75 -25.266 1 97.19 132 GLU B C 1
ATOM 3142 O O . GLU B 1 132 ? 14.852 -17.531 -26.422 1 97.19 132 GLU B O 1
ATOM 3147 N N . ASN B 1 133 ? 13.359 -17.391 -24.797 1 98.06 133 ASN B N 1
ATOM 3148 C CA . ASN B 1 133 ? 12.359 -16.797 -25.672 1 98.06 133 ASN B CA 1
ATOM 3149 C C . ASN B 1 133 ? 12.805 -15.422 -26.156 1 98.06 133 ASN B C 1
ATOM 3151 O O . ASN B 1 133 ? 13.016 -14.508 -25.359 1 98.06 133 ASN B O 1
ATOM 3155 N N . PRO B 1 134 ? 12.898 -15.211 -27.484 1 97.44 134 PRO B N 1
ATOM 3156 C CA . PRO B 1 134 ? 13.422 -13.945 -28 1 97.44 134 PRO B CA 1
ATOM 3157 C C . PRO B 1 134 ? 12.508 -12.758 -27.688 1 97.44 134 PRO B C 1
ATOM 3159 O O . PRO B 1 134 ? 12.984 -11.641 -27.5 1 97.44 134 PRO B O 1
ATOM 3162 N N . ASP B 1 135 ? 11.234 -13.016 -27.578 1 95.81 135 ASP B N 1
ATOM 3163 C CA . ASP B 1 135 ? 10.297 -11.938 -27.281 1 95.81 135 ASP B CA 1
ATOM 3164 C C . ASP B 1 135 ? 10.461 -11.461 -25.828 1 95.81 135 ASP B C 1
ATOM 3166 O O . ASP B 1 135 ? 10.273 -10.273 -25.547 1 95.81 135 ASP B O 1
ATOM 3170 N N . ILE B 1 136 ? 10.828 -12.359 -24.953 1 97.88 136 ILE B N 1
ATOM 3171 C CA . ILE B 1 136 ? 11.086 -11.992 -23.562 1 97.88 136 ILE B CA 1
ATOM 3172 C C . ILE B 1 136 ? 12.438 -11.281 -23.469 1 97.88 136 ILE B C 1
ATOM 3174 O O . ILE B 1 136 ? 12.547 -10.227 -22.828 1 97.88 136 ILE B O 1
ATOM 3178 N N . GLN B 1 137 ? 13.398 -11.766 -24.188 1 97.75 137 GLN B N 1
ATOM 3179 C CA . GLN B 1 137 ? 14.758 -11.242 -24.125 1 97.75 137 GLN B CA 1
ATOM 3180 C C . GLN B 1 137 ? 14.828 -9.844 -24.75 1 97.75 137 GLN B C 1
ATOM 3182 O O . GLN B 1 137 ? 15.773 -9.094 -24.484 1 97.75 137 GLN B O 1
ATOM 3187 N N . ARG B 1 138 ? 13.883 -9.531 -25.562 1 97.06 138 ARG B N 1
ATOM 3188 C CA . ARG B 1 138 ? 13.805 -8.203 -26.141 1 97.06 138 ARG B CA 1
ATOM 3189 C C . ARG B 1 138 ? 13.531 -7.148 -25.078 1 97.06 138 ARG B C 1
ATOM 3191 O O . ARG B 1 138 ? 13.953 -5.996 -25.219 1 97.06 138 ARG B O 1
ATOM 3198 N N . HIS B 1 139 ? 12.883 -7.617 -23.984 1 96.75 139 HIS B N 1
ATOM 3199 C CA . HIS B 1 139 ? 12.398 -6.637 -23.016 1 96.75 139 HIS B CA 1
ATOM 3200 C C . HIS B 1 139 ? 13.031 -6.855 -21.656 1 96.75 139 HIS B C 1
ATOM 3202 O O . HIS B 1 139 ? 13.023 -5.957 -20.797 1 96.75 139 HIS B O 1
ATOM 3208 N N . ILE B 1 140 ? 13.531 -8.008 -21.422 1 98.19 140 ILE B N 1
ATOM 3209 C CA . ILE B 1 140 ? 14.164 -8.344 -20.156 1 98.19 140 ILE B CA 1
ATOM 3210 C C . ILE B 1 140 ? 15.648 -8.609 -20.375 1 98.19 140 ILE B C 1
ATOM 3212 O O . ILE B 1 140 ? 16.031 -9.422 -21.219 1 98.19 140 ILE B O 1
ATOM 3216 N N . ASP B 1 141 ? 16.453 -7.848 -19.688 1 98.19 141 ASP B N 1
ATOM 3217 C CA . ASP B 1 141 ? 17.891 -8.047 -19.703 1 98.19 141 ASP B CA 1
ATOM 3218 C C . ASP B 1 141 ? 18.312 -9.008 -18.578 1 98.19 141 ASP B C 1
ATOM 3220 O O . ASP B 1 141 ? 18.422 -8.617 -17.422 1 98.19 141 ASP B O 1
ATOM 3224 N N . PHE B 1 142 ? 18.641 -10.25 -18.906 1 97.75 142 PHE B N 1
ATOM 3225 C CA . PHE B 1 142 ? 18.922 -11.305 -17.938 1 97.75 142 PHE B CA 1
ATOM 3226 C C . PHE B 1 142 ? 20.312 -11.133 -17.344 1 97.75 142 PHE B C 1
ATOM 3228 O O . PHE B 1 142 ? 20.734 -11.914 -16.484 1 97.75 142 PHE B O 1
ATOM 3235 N N . THR B 1 143 ? 21.016 -10.094 -17.703 1 97.62 143 THR B N 1
ATOM 3236 C CA . THR B 1 143 ? 22.297 -9.789 -17.094 1 97.62 143 THR B CA 1
ATOM 3237 C C . THR B 1 143 ? 22.141 -8.797 -15.945 1 97.62 143 THR B C 1
ATOM 3239 O O . THR B 1 143 ? 23.094 -8.508 -15.227 1 97.62 143 THR B O 1
ATOM 3242 N N . GLN B 1 144 ? 20.984 -8.227 -15.797 1 98.38 144 GLN B N 1
ATOM 3243 C CA . GLN B 1 144 ? 20.641 -7.309 -14.719 1 98.38 144 GLN B CA 1
ATOM 3244 C C . GLN B 1 144 ? 19.594 -7.91 -13.797 1 98.38 144 GLN B C 1
ATOM 3246 O O . GLN B 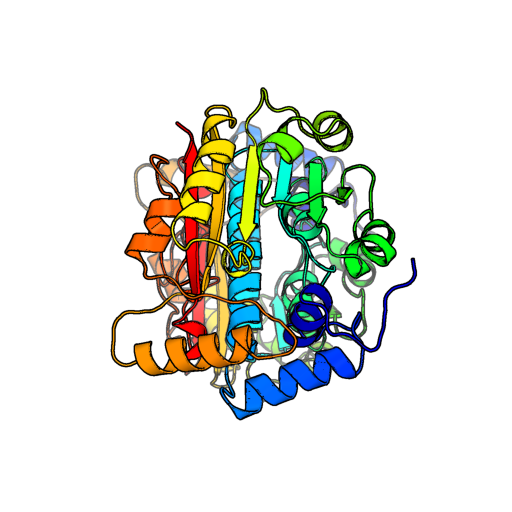1 144 ? 18.812 -8.773 -14.211 1 98.38 144 GLN B O 1
ATOM 3251 N N . PRO B 1 145 ? 19.516 -7.48 -12.562 1 98.69 145 PRO B N 1
ATOM 3252 C CA . PRO B 1 145 ? 18.562 -8.055 -11.609 1 98.69 145 PRO B CA 1
ATOM 3253 C C . PRO B 1 145 ? 17.125 -7.988 -12.094 1 98.69 145 PRO B C 1
ATOM 3255 O O . PRO B 1 145 ? 16.703 -6.984 -12.68 1 98.69 145 PRO B O 1
ATOM 3258 N N . ILE B 1 146 ? 16.406 -9.031 -11.805 1 98.81 146 ILE B N 1
ATOM 3259 C CA . ILE B 1 146 ? 15.031 -9.219 -12.242 1 98.81 146 ILE B CA 1
ATOM 3260 C C . ILE B 1 146 ? 14.141 -9.531 -11.031 1 98.81 146 ILE B C 1
ATOM 3262 O O . ILE B 1 146 ? 14.57 -10.227 -10.109 1 98.81 146 ILE B O 1
ATOM 3266 N N . ALA B 1 147 ? 12.953 -8.961 -11.023 1 98.88 147 ALA B N 1
ATOM 3267 C CA . ALA B 1 147 ? 11.906 -9.492 -10.164 1 98.88 147 ALA B CA 1
ATOM 3268 C C . ALA B 1 147 ? 11.094 -10.57 -10.883 1 98.88 147 ALA B C 1
ATOM 3270 O O . ALA B 1 147 ? 10.352 -10.273 -11.82 1 98.88 147 ALA B O 1
ATOM 3271 N N . LEU B 1 148 ? 11.281 -11.781 -10.539 1 98.94 148 LEU B N 1
ATOM 3272 C CA . LEU B 1 148 ? 10.547 -12.906 -11.109 1 98.94 148 LEU B CA 1
ATOM 3273 C C . LEU B 1 148 ? 9.352 -13.273 -10.234 1 98.94 148 LEU B C 1
ATOM 3275 O O . LEU B 1 148 ? 9.516 -13.555 -9.039 1 98.94 148 LEU B O 1
ATOM 3279 N N . LEU B 1 149 ? 8.172 -13.32 -10.812 1 98.88 149 LEU B N 1
ATOM 3280 C CA . LEU B 1 149 ? 6.949 -13.516 -10.039 1 98.88 149 LEU B CA 1
ATOM 3281 C C . LEU B 1 149 ? 6.246 -14.805 -10.453 1 98.88 149 LEU B C 1
ATOM 3283 O O . LEU B 1 149 ? 5.988 -15.023 -11.641 1 98.88 149 LEU B O 1
ATOM 3287 N N . GLN B 1 150 ? 6.031 -15.68 -9.578 1 98.69 150 GLN B N 1
ATOM 3288 C CA . GLN B 1 150 ? 5.16 -16.844 -9.672 1 98.69 150 GLN B CA 1
ATOM 3289 C C . GLN B 1 150 ? 4.066 -16.812 -8.609 1 98.69 150 GLN B C 1
ATOM 3291 O O . GLN B 1 150 ? 4.109 -17.562 -7.645 1 98.69 150 GLN B O 1
ATOM 3296 N N . LEU B 1 151 ? 3.07 -15.992 -8.797 1 98.38 151 LEU B N 1
ATOM 3297 C CA . LEU B 1 151 ? 2.049 -15.719 -7.797 1 98.38 151 LEU B CA 1
ATOM 3298 C C . LEU B 1 151 ? 0.755 -16.453 -8.117 1 98.38 151 LEU B C 1
ATOM 3300 O O . LEU B 1 151 ? -0.002 -16.031 -9 1 98.38 151 LEU B O 1
ATOM 3304 N N . GLY B 1 152 ? 0.528 -17.484 -7.395 1 97.38 152 GLY B N 1
ATOM 3305 C CA . GLY B 1 152 ? -0.657 -18.297 -7.633 1 97.38 152 GLY B CA 1
ATOM 3306 C C . GLY B 1 152 ? -0.592 -19.078 -8.93 1 97.38 152 GLY B C 1
ATOM 3307 O O . GLY B 1 152 ? -1.601 -19.234 -9.625 1 97.38 152 GLY B O 1
ATOM 3308 N N . THR B 1 153 ? 0.539 -19.516 -9.273 1 98 153 THR B N 1
ATOM 3309 C CA . THR B 1 153 ? 0.7 -20.125 -10.586 1 98 153 THR B CA 1
ATOM 3310 C C . THR B 1 153 ? 1.129 -21.594 -10.461 1 98 153 THR B C 1
ATOM 3312 O O . THR B 1 153 ? 0.603 -22.453 -11.156 1 98 153 THR B O 1
ATOM 3315 N N . LEU B 1 154 ? 2.029 -21.906 -9.547 1 98.44 154 LEU B N 1
ATOM 3316 C CA . LEU B 1 154 ? 2.68 -23.203 -9.484 1 98.44 154 LEU B CA 1
ATOM 3317 C C . LEU B 1 154 ? 1.702 -24.281 -9.023 1 98.44 154 LEU B C 1
ATOM 3319 O O . LEU B 1 154 ? 1.876 -25.453 -9.336 1 98.44 154 LEU B O 1
ATOM 3323 N N . HIS B 1 155 ? 0.657 -23.844 -8.32 1 97.44 155 HIS B N 1
ATOM 3324 C CA . HIS B 1 155 ? -0.301 -24.844 -7.863 1 97.44 155 HIS B CA 1
ATOM 3325 C C . HIS B 1 155 ? -1.202 -25.297 -9.008 1 97.44 155 HIS B C 1
ATOM 3327 O O . HIS B 1 155 ? -2.035 -26.188 -8.828 1 97.44 155 HIS B O 1
ATOM 3333 N N . HIS B 1 156 ? -0.97 -24.828 -10.203 1 95.94 156 HIS B N 1
ATOM 3334 C CA . HIS B 1 156 ? -1.709 -25.266 -11.375 1 95.94 156 HIS B CA 1
ATOM 3335 C C . HIS B 1 156 ? -0.89 -26.266 -12.195 1 95.94 156 HIS B C 1
ATOM 3337 O O . HIS B 1 156 ? -1.311 -26.672 -13.281 1 95.94 156 HIS B O 1
ATOM 3343 N N . TYR B 1 157 ? 0.251 -26.625 -11.766 1 96.5 157 TYR B N 1
ATOM 3344 C CA . TYR B 1 157 ? 1.023 -27.688 -12.406 1 96.5 157 TYR B CA 1
ATOM 3345 C C . TYR B 1 157 ? 0.431 -29.062 -12.094 1 96.5 157 TYR B C 1
ATOM 3347 O O . TYR B 1 157 ? 0.31 -29.438 -10.922 1 96.5 157 TYR B O 1
ATOM 3355 N N . ASN B 1 158 ? 0.065 -29.859 -13.047 1 91.75 158 ASN B N 1
ATOM 3356 C CA . ASN B 1 158 ? -0.567 -31.156 -12.867 1 91.75 158 ASN B CA 1
ATOM 3357 C C . ASN B 1 158 ? 0.438 -32.312 -13.031 1 91.75 158 ASN B C 1
ATOM 3359 O O . ASN B 1 158 ? 0.084 -33.469 -12.891 1 91.75 158 ASN B O 1
ATOM 3363 N N . GLY B 1 159 ? 1.605 -32.188 -12.984 1 93.88 159 GLY B N 1
ATOM 3364 C CA . GLY B 1 159 ? 2.613 -33.219 -13.094 1 93.88 159 GLY B CA 1
ATOM 3365 C C . GLY B 1 159 ? 3.115 -33.719 -11.758 1 93.88 159 GLY B C 1
ATOM 3366 O O . GLY B 1 159 ? 2.416 -33.594 -10.742 1 93.88 159 GLY B O 1
ATOM 3367 N N . PRO B 1 160 ? 4.23 -34.312 -11.766 1 96.75 160 PRO B N 1
ATOM 3368 C CA . PRO B 1 160 ? 4.797 -34.844 -10.516 1 96.75 160 PRO B CA 1
ATOM 3369 C C . PRO B 1 160 ? 4.934 -33.781 -9.438 1 96.75 160 PRO B C 1
ATOM 3371 O O . PRO B 1 160 ? 5.301 -32.625 -9.742 1 96.75 160 PRO B O 1
ATOM 3374 N N . HIS B 1 161 ? 4.656 -34.156 -8.211 1 95.56 161 HIS B N 1
ATOM 3375 C CA . HIS B 1 161 ? 4.59 -33.25 -7.07 1 95.56 161 HIS B CA 1
ATOM 3376 C C . HIS B 1 161 ? 5.906 -32.5 -6.887 1 95.56 161 HIS B C 1
ATOM 3378 O O . HIS B 1 161 ? 5.91 -31.344 -6.457 1 95.56 161 HIS B O 1
ATOM 3384 N N . GLU B 1 162 ? 7.031 -33.094 -7.285 1 96.38 162 GLU B N 1
ATOM 3385 C CA . GLU B 1 162 ? 8.352 -32.5 -7.043 1 96.38 162 GLU B CA 1
ATOM 3386 C C . GLU B 1 162 ? 8.758 -31.562 -8.156 1 96.38 162 GLU B C 1
ATOM 3388 O O . GLU B 1 162 ? 9.711 -30.797 -8.016 1 96.38 162 GLU B O 1
ATOM 3393 N N . ALA B 1 163 ? 8.023 -31.516 -9.227 1 97.69 163 ALA B N 1
ATOM 3394 C CA . ALA B 1 163 ? 8.445 -30.828 -10.453 1 97.69 163 ALA B CA 1
ATOM 3395 C C . ALA B 1 163 ? 8.477 -29.328 -10.25 1 97.69 163 ALA B C 1
ATOM 3397 O O . ALA B 1 163 ? 9.391 -28.641 -10.727 1 97.69 163 ALA B O 1
ATOM 3398 N N . PRO B 1 164 ? 7.527 -28.781 -9.516 1 98.44 164 PRO B N 1
ATOM 3399 C CA . PRO B 1 164 ? 7.562 -27.328 -9.367 1 98.44 164 PRO B CA 1
ATOM 3400 C C . PRO B 1 164 ? 8.859 -26.828 -8.742 1 98.44 164 PRO B C 1
ATOM 3402 O O . PRO B 1 164 ? 9.391 -25.781 -9.141 1 98.44 164 PRO B O 1
ATOM 3405 N N . ALA B 1 165 ? 9.414 -27.516 -7.789 1 98.62 165 ALA B N 1
ATOM 3406 C CA . ALA B 1 165 ? 10.688 -27.125 -7.199 1 98.62 165 ALA B CA 1
ATOM 3407 C C . ALA B 1 165 ? 11.812 -27.203 -8.227 1 98.62 165 ALA B C 1
ATOM 3409 O O . ALA B 1 165 ? 12.688 -26.328 -8.258 1 98.62 165 ALA B O 1
ATOM 3410 N N . GLN B 1 166 ? 11.766 -28.219 -9.062 1 98.44 166 GLN B N 1
ATOM 3411 C CA . GLN B 1 166 ? 12.766 -28.359 -10.109 1 98.44 166 GLN B CA 1
ATOM 3412 C C . GLN B 1 166 ? 12.633 -27.266 -11.156 1 98.44 166 GLN B C 1
ATOM 3414 O O . GLN B 1 166 ? 13.633 -26.734 -11.641 1 98.44 166 GLN B O 1
ATOM 3419 N N . ILE B 1 167 ? 11.438 -26.969 -11.469 1 98.69 167 ILE B N 1
ATOM 3420 C CA . ILE B 1 167 ? 11.148 -25.875 -12.398 1 98.69 167 ILE B CA 1
ATOM 3421 C C . ILE B 1 167 ? 11.711 -24.578 -11.844 1 98.69 167 ILE B C 1
ATOM 3423 O O . ILE B 1 167 ? 12.422 -23.844 -12.547 1 98.69 167 ILE B O 1
ATOM 3427 N N . MET B 1 168 ? 11.484 -24.297 -10.555 1 98.88 168 MET B N 1
ATOM 3428 C CA . MET B 1 168 ? 11.938 -23.062 -9.945 1 98.88 168 MET B CA 1
ATOM 3429 C C . MET B 1 168 ? 13.461 -23.031 -9.852 1 98.88 168 MET B C 1
ATOM 3431 O O . MET B 1 168 ? 14.07 -21.969 -9.969 1 98.88 168 MET B O 1
ATOM 3435 N N . LYS B 1 169 ? 14.055 -24.172 -9.703 1 98.75 169 LYS B N 1
ATOM 3436 C CA . LYS B 1 169 ? 15.508 -24.219 -9.68 1 98.75 169 LYS B CA 1
ATOM 3437 C C . LYS B 1 169 ? 16.094 -23.656 -10.977 1 98.75 169 LYS B C 1
ATOM 3439 O O . LYS B 1 169 ? 17.062 -22.891 -10.945 1 98.75 169 LYS B O 1
ATOM 3444 N N . LYS B 1 170 ? 15.531 -24.062 -12.039 1 98.69 170 LYS B N 1
ATOM 3445 C CA . LYS B 1 170 ? 16 -23.609 -13.344 1 98.69 170 LYS B CA 1
ATOM 3446 C C . LYS B 1 170 ? 15.844 -22.094 -13.492 1 98.69 170 LYS B C 1
ATOM 3448 O O . LYS B 1 170 ? 16.75 -21.422 -13.961 1 98.69 170 LYS B O 1
ATOM 3453 N N . TYR B 1 171 ? 14.68 -21.547 -13.07 1 98.81 171 TYR B N 1
ATOM 3454 C CA . TYR B 1 171 ? 14.469 -20.109 -13.109 1 98.81 171 TYR B CA 1
ATOM 3455 C C . TYR B 1 171 ? 15.484 -19.391 -12.227 1 98.81 171 TYR B C 1
ATOM 3457 O O . TYR B 1 171 ? 16.141 -18.438 -12.664 1 98.81 171 TYR B O 1
ATOM 3465 N N . ILE B 1 172 ? 15.641 -19.875 -10.969 1 98.81 172 ILE B N 1
ATOM 3466 C CA . ILE B 1 172 ? 16.469 -19.203 -9.977 1 98.81 172 ILE B CA 1
ATOM 3467 C C . ILE B 1 172 ? 17.938 -19.25 -10.406 1 98.81 172 ILE B C 1
ATOM 3469 O O . ILE B 1 172 ? 18.656 -18.266 -10.281 1 98.81 172 ILE B O 1
ATOM 3473 N N . ASP B 1 173 ? 18.344 -20.375 -10.977 1 98.38 173 ASP B N 1
ATOM 3474 C CA . ASP B 1 173 ? 19.719 -20.516 -11.438 1 98.38 173 ASP B CA 1
ATOM 3475 C C . ASP B 1 173 ? 20.047 -19.5 -12.531 1 98.38 173 ASP B C 1
ATOM 3477 O O . ASP B 1 173 ? 21.188 -19.047 -12.641 1 98.38 173 ASP B O 1
ATOM 3481 N N . ALA B 1 174 ? 19.125 -19.125 -13.289 1 98.31 174 ALA B N 1
ATOM 3482 C CA . ALA B 1 174 ? 19.344 -18.266 -14.438 1 98.31 174 ALA B CA 1
ATOM 3483 C C . ALA B 1 174 ? 19.344 -16.797 -14.023 1 98.31 174 ALA B C 1
ATOM 3485 O O . ALA B 1 174 ? 19.75 -15.922 -14.797 1 98.31 174 ALA B O 1
ATOM 3486 N N . LEU B 1 175 ? 18.891 -16.453 -12.812 1 98.5 175 LEU B N 1
ATOM 3487 C CA . LEU B 1 175 ? 18.781 -15.07 -12.359 1 98.5 175 LEU B CA 1
ATOM 3488 C C . LEU B 1 175 ? 20.125 -14.539 -11.906 1 98.5 175 LEU B C 1
ATOM 3490 O O . LEU B 1 175 ? 20.891 -15.242 -11.234 1 98.5 175 LEU B O 1
ATOM 3494 N N . PRO B 1 176 ? 20.453 -13.297 -12.312 1 98.25 176 PRO B N 1
ATOM 3495 C CA . PRO B 1 176 ? 21.656 -12.672 -11.742 1 98.25 176 PRO B CA 1
ATOM 3496 C C . PRO B 1 176 ? 21.484 -12.344 -10.258 1 98.25 176 PRO B C 1
ATOM 3498 O O . PRO B 1 176 ? 20.359 -12.219 -9.766 1 98.25 176 PRO B O 1
ATOM 3501 N N . SER B 1 177 ? 22.641 -12.211 -9.602 1 98.25 177 SER B N 1
ATOM 3502 C CA . SER B 1 177 ? 22.625 -11.742 -8.227 1 98.25 177 SER B CA 1
ATOM 3503 C C . SER B 1 177 ? 21.906 -10.406 -8.102 1 98.25 177 SER B C 1
ATOM 3505 O O . SER B 1 177 ? 22.047 -9.539 -8.961 1 98.25 177 SER B O 1
ATOM 3507 N N . GLY B 1 178 ? 21.172 -10.273 -7 1 98.19 178 GLY B N 1
ATOM 3508 C CA . GLY B 1 178 ? 20.406 -9.055 -6.785 1 98.19 178 GLY B CA 1
ATOM 3509 C C . GLY B 1 178 ? 18.953 -9.172 -7.215 1 98.19 178 GLY B C 1
ATOM 3510 O O . GLY B 1 178 ? 18.141 -8.297 -6.914 1 98.19 178 GLY B O 1
ATOM 3511 N N . SER B 1 179 ? 18.641 -10.266 -7.879 1 98.88 179 SER B N 1
ATOM 3512 C CA . SER B 1 179 ? 17.266 -10.523 -8.305 1 98.88 179 SER B CA 1
ATOM 3513 C C . SER B 1 179 ? 16.391 -10.93 -7.129 1 98.88 179 SER B C 1
ATOM 3515 O O . SER B 1 179 ? 16.891 -11.281 -6.062 1 98.88 179 SER B O 1
ATOM 3517 N N . TYR B 1 180 ? 15.125 -10.805 -7.328 1 98.88 180 TYR B N 1
ATOM 3518 C CA . TYR B 1 180 ? 14.141 -11.227 -6.344 1 98.88 180 TYR B CA 1
ATOM 3519 C C . TYR B 1 180 ? 13.109 -12.172 -6.969 1 98.88 180 TYR B C 1
ATOM 3521 O O . TYR B 1 180 ? 12.789 -12.047 -8.156 1 98.88 180 TYR B O 1
ATOM 3529 N N . VAL B 1 181 ? 12.633 -13.102 -6.168 1 98.94 181 VAL B N 1
ATOM 3530 C CA . VAL B 1 181 ? 11.586 -14.039 -6.566 1 98.94 181 VAL B CA 1
ATOM 3531 C C . VAL B 1 181 ? 10.422 -13.969 -5.578 1 98.94 181 VAL B C 1
ATOM 3533 O O . VAL B 1 181 ? 10.625 -14.055 -4.367 1 98.94 181 VAL B O 1
ATOM 3536 N N . ALA B 1 182 ? 9.266 -13.719 -6.047 1 98.94 182 ALA B N 1
ATOM 3537 C CA . ALA B 1 182 ? 8.047 -13.781 -5.242 1 98.94 182 ALA B CA 1
ATOM 3538 C C . ALA B 1 182 ? 7.176 -14.961 -5.656 1 98.94 182 ALA B C 1
ATOM 3540 O O . ALA B 1 182 ? 6.906 -15.156 -6.844 1 98.94 182 ALA B O 1
ATOM 3541 N N . ILE B 1 183 ? 6.73 -15.773 -4.699 1 98.94 183 ILE B N 1
ATOM 3542 C CA . ILE B 1 183 ? 5.891 -16.938 -4.949 1 98.94 183 ILE B CA 1
ATOM 3543 C C . ILE B 1 183 ? 4.727 -16.953 -3.963 1 98.94 183 ILE B C 1
ATOM 3545 O O . ILE B 1 183 ? 4.91 -16.688 -2.773 1 98.94 183 ILE B O 1
ATOM 3549 N N . SER B 1 184 ? 3.572 -17.125 -4.406 1 98.81 184 SER B N 1
ATOM 3550 C CA . SER B 1 184 ? 2.438 -17.531 -3.578 1 98.81 184 SER B CA 1
ATOM 3551 C C . SER B 1 184 ? 1.846 -18.859 -4.043 1 98.81 184 SER B C 1
ATOM 3553 O O . SER B 1 184 ? 1.921 -19.188 -5.227 1 98.81 184 SER B O 1
ATOM 3555 N N . HIS B 1 185 ? 1.272 -19.609 -3.18 1 98.75 185 HIS B N 1
ATOM 3556 C CA . HIS B 1 185 ? 0.812 -20.969 -3.416 1 98.75 185 HIS B CA 1
ATOM 3557 C C . HIS B 1 185 ? -0.27 -21.359 -2.418 1 98.75 185 HIS B C 1
ATOM 3559 O O . HIS B 1 185 ? -0.214 -20.984 -1.249 1 98.75 185 HIS B O 1
ATOM 3565 N N . PHE B 1 186 ? -1.297 -22.094 -2.893 1 97.75 186 PHE B N 1
ATOM 3566 C CA . PHE B 1 186 ? -2.209 -22.703 -1.934 1 97.75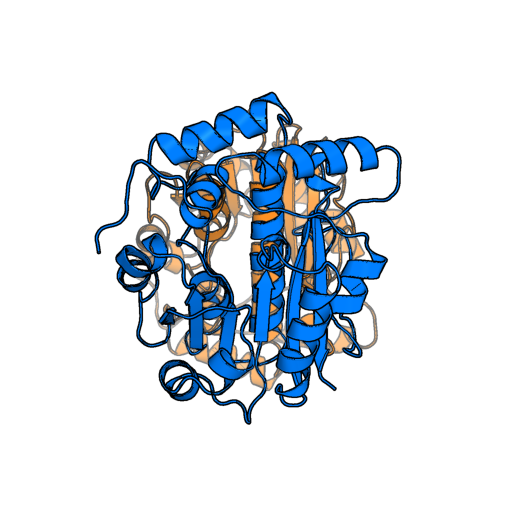 186 PHE B CA 1
ATOM 3567 C C . PHE B 1 186 ? -1.439 -23.516 -0.903 1 97.75 186 PHE B C 1
ATOM 3569 O O . PHE B 1 186 ? -0.474 -24.203 -1.243 1 97.75 186 PHE B O 1
ATOM 3576 N N . SER B 1 187 ? -1.897 -23.406 0.373 1 98.06 187 SER B N 1
ATOM 3577 C CA . SER B 1 187 ? -1.084 -24.016 1.414 1 98.06 187 SER B CA 1
ATOM 3578 C C . SER B 1 187 ? -1.944 -24.828 2.377 1 98.06 187 SER B C 1
ATOM 3580 O O . SER B 1 187 ? -3.061 -24.422 2.711 1 98.06 187 SER B O 1
ATOM 3582 N N . ASP B 1 188 ? -1.443 -25.938 2.67 1 96.88 188 ASP B N 1
ATOM 3583 C CA . ASP B 1 188 ? -1.942 -26.75 3.777 1 96.88 188 ASP B CA 1
ATOM 3584 C C . ASP B 1 188 ? -1.321 -26.312 5.102 1 96.88 188 ASP B C 1
ATOM 3586 O O . ASP B 1 188 ? -0.115 -26.453 5.309 1 96.88 188 ASP B O 1
ATOM 3590 N N . PRO B 1 189 ? -2.146 -25.797 5.996 1 95.06 189 PRO B N 1
ATOM 3591 C CA . PRO B 1 189 ? -1.597 -25.297 7.254 1 95.06 189 PRO B CA 1
ATOM 3592 C C . PRO B 1 189 ? -1.146 -26.406 8.195 1 95.06 189 PRO B C 1
ATOM 3594 O O . PRO B 1 189 ? -0.493 -26.141 9.211 1 95.06 189 PRO B O 1
ATOM 3597 N N . GLN B 1 190 ? -1.437 -27.625 7.891 1 95.81 190 GLN B N 1
ATOM 3598 C CA . GLN B 1 190 ? -1.061 -28.812 8.664 1 95.81 190 GLN B CA 1
ATOM 3599 C C . GLN B 1 190 ? -1.619 -28.734 10.078 1 95.81 190 GLN B C 1
ATOM 3601 O O . GLN B 1 190 ? -0.893 -28.953 11.055 1 95.81 190 GLN B O 1
ATOM 3606 N N . ASP B 1 191 ? -2.799 -28.281 10.219 1 95.44 191 ASP B N 1
ATOM 3607 C CA . ASP B 1 191 ? -3.576 -28.266 11.453 1 95.44 191 ASP B CA 1
ATOM 3608 C C . ASP B 1 191 ? -5.023 -28.672 11.203 1 95.44 191 ASP B C 1
ATOM 3610 O O . ASP B 1 191 ? -5.297 -29.531 10.359 1 95.44 191 ASP B O 1
ATOM 3614 N N . GLU B 1 192 ? -5.957 -28.203 12.008 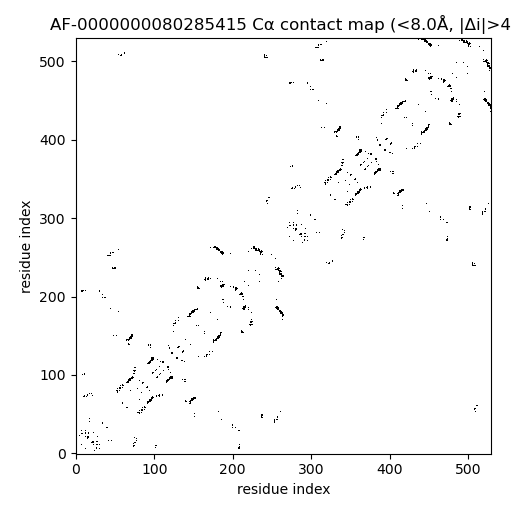1 93.06 192 GLU B N 1
ATOM 3615 C CA . GLU B 1 192 ? -7.355 -28.609 11.891 1 93.06 192 GLU B CA 1
ATOM 3616 C C . GLU B 1 192 ? -7.941 -28.203 10.547 1 93.06 192 GLU B C 1
ATOM 3618 O O . GLU B 1 192 ? -8.961 -28.75 10.117 1 93.06 192 GLU B O 1
ATOM 3623 N N . LEU B 1 193 ? -7.285 -27.328 9.883 1 91.75 193 LEU B N 1
ATOM 3624 C CA . LEU B 1 193 ? -7.801 -26.828 8.617 1 91.75 193 LEU B CA 1
ATOM 3625 C C . LEU B 1 193 ? -7.289 -27.656 7.445 1 91.75 193 LEU B C 1
ATOM 3627 O O . LEU B 1 193 ? -7.688 -27.438 6.297 1 91.75 193 LEU B O 1
ATOM 3631 N N . SER B 1 194 ? -6.512 -28.656 7.656 1 94.31 194 SER B N 1
ATOM 3632 C CA . SER B 1 194 ? -5.977 -29.516 6.613 1 94.31 194 SER B CA 1
ATOM 3633 C C . SER B 1 194 ? -7.094 -30.234 5.863 1 94.31 194 SER B C 1
ATOM 3635 O O . SER B 1 194 ? -6.996 -30.453 4.652 1 94.31 194 SER B O 1
ATOM 3637 N N . GLU B 1 195 ? -8.078 -30.547 6.566 1 91.12 195 GLU B N 1
ATOM 3638 C CA . GLU B 1 195 ? -9.203 -31.234 5.93 1 91.12 195 GLU B CA 1
ATOM 3639 C C . GLU B 1 195 ? -9.883 -30.328 4.906 1 91.12 195 GLU B C 1
ATOM 3641 O O . GLU B 1 195 ? -10.258 -30.781 3.824 1 91.12 195 GLU B O 1
ATOM 3646 N N . ILE B 1 196 ? -10 -29.125 5.277 1 87.38 196 ILE B N 1
ATOM 3647 C CA . ILE B 1 196 ? -10.625 -28.156 4.375 1 87.38 196 ILE B CA 1
ATOM 3648 C C . ILE B 1 196 ? -9.727 -27.938 3.156 1 87.38 196 ILE B C 1
ATOM 3650 O O . ILE B 1 196 ? -10.219 -27.875 2.025 1 87.38 196 ILE B O 1
ATOM 3654 N N . ALA B 1 197 ? -8.438 -27.859 3.322 1 91.38 197 ALA B N 1
ATOM 3655 C CA . ALA B 1 197 ? -7.484 -27.719 2.223 1 91.38 197 ALA B CA 1
ATOM 3656 C C . ALA B 1 197 ? -7.602 -28.891 1.248 1 91.38 197 ALA B C 1
ATOM 3658 O O . ALA B 1 197 ? -7.621 -28.688 0.031 1 91.38 197 ALA B O 1
ATOM 3659 N N . ARG B 1 198 ? -7.766 -30.0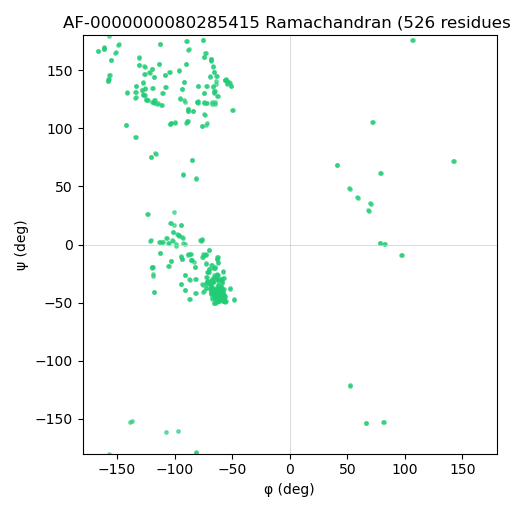31 1.778 1 91.44 198 ARG B N 1
ATOM 3660 C CA . ARG B 1 198 ? -7.895 -31.234 0.951 1 91.44 198 ARG B CA 1
ATOM 3661 C C . ARG B 1 198 ? -9.203 -31.219 0.176 1 91.44 198 ARG B C 1
ATOM 3663 O O . ARG B 1 198 ? -9.25 -31.641 -0.985 1 91.44 198 ARG B O 1
ATOM 3670 N N . LYS B 1 199 ? -10.219 -30.828 0.841 1 88.12 199 LYS B N 1
ATOM 3671 C CA . LYS B 1 199 ? -11.516 -30.75 0.175 1 88.12 199 LYS B CA 1
ATOM 3672 C C . LYS B 1 199 ? -11.484 -29.734 -0.967 1 88.12 199 LYS B C 1
ATOM 3674 O O . LYS B 1 199 ? -12.008 -30 -2.051 1 88.12 199 LYS B O 1
ATOM 3679 N N . MET B 1 200 ? -10.883 -28.609 -0.714 1 88.62 200 MET B N 1
ATOM 3680 C CA . MET B 1 200 ? -10.742 -27.609 -1.764 1 88.62 200 MET B CA 1
ATOM 3681 C C . MET B 1 200 ? -9.906 -28.141 -2.924 1 88.62 200 MET B C 1
ATOM 3683 O O . MET B 1 200 ? -10.273 -27.969 -4.09 1 88.62 200 MET B O 1
ATOM 3687 N N . GLU B 1 201 ? -8.836 -28.781 -2.615 1 91.31 201 GLU B N 1
ATOM 3688 C CA . GLU B 1 201 ? -7.988 -29.375 -3.645 1 91.31 201 GLU B CA 1
ATOM 3689 C C . GLU B 1 201 ? -8.766 -30.359 -4.504 1 91.31 201 GLU B C 1
ATOM 3691 O O . GLU B 1 201 ? -8.68 -30.344 -5.73 1 91.31 201 GLU B O 1
ATOM 3696 N N . ASP B 1 202 ? -9.492 -31.219 -3.795 1 90 202 ASP B N 1
ATOM 3697 C CA . ASP B 1 202 ? -10.305 -32.219 -4.496 1 90 202 ASP B CA 1
ATOM 3698 C C . ASP B 1 202 ? -11.297 -31.531 -5.438 1 90 202 ASP B C 1
ATOM 3700 O O . ASP B 1 202 ? -11.477 -31.969 -6.574 1 90 202 ASP B O 1
ATOM 3704 N N . PHE B 1 203 ? -11.844 -30.484 -4.945 1 84.44 203 PHE B N 1
ATOM 3705 C CA . PHE B 1 203 ? -12.797 -29.75 -5.758 1 84.44 203 PHE B CA 1
ATOM 3706 C C . PHE B 1 203 ? -12.109 -29.094 -6.953 1 84.44 203 PHE B C 1
ATOM 3708 O O . PHE B 1 203 ? -12.594 -29.188 -8.086 1 84.44 203 PHE B O 1
ATOM 3715 N N . PHE B 1 204 ? -10.977 -28.453 -6.766 1 88.31 204 PHE B N 1
ATOM 3716 C CA . PHE B 1 204 ? -10.258 -27.766 -7.84 1 88.31 204 PHE B CA 1
ATOM 3717 C C . PHE B 1 204 ? -9.828 -28.766 -8.914 1 88.31 204 PHE B C 1
ATOM 3719 O O . PHE B 1 204 ? -10 -28.516 -10.109 1 88.31 204 PHE B O 1
ATOM 3726 N N . LEU B 1 205 ? -9.391 -29.906 -8.508 1 88.5 205 LEU B N 1
ATOM 3727 C CA . LEU B 1 205 ? -8.852 -30.906 -9.422 1 88.5 205 LEU B CA 1
ATOM 3728 C C . LEU B 1 205 ? -9.969 -31.547 -10.242 1 88.5 205 LEU B C 1
ATOM 3730 O O . LEU B 1 205 ? -9.766 -31.906 -11.406 1 88.5 205 LEU B O 1
ATOM 3734 N N . HIS B 1 206 ? -11.133 -31.594 -9.711 1 86.69 206 HIS B N 1
ATOM 3735 C CA . HIS B 1 206 ? -12.195 -32.312 -10.375 1 86.69 206 HIS B CA 1
ATOM 3736 C C . HIS B 1 206 ? -13.266 -31.391 -10.922 1 86.69 206 HIS B C 1
ATOM 3738 O O . HIS B 1 206 ? -14.297 -31.828 -11.422 1 86.69 206 HIS B O 1
ATOM 3744 N N . SER B 1 207 ? -13.008 -30.141 -10.742 1 82 207 SER B N 1
ATOM 3745 C CA . SER B 1 207 ? -13.836 -29.141 -11.391 1 82 207 SER B CA 1
ATOM 3746 C C . SER B 1 207 ? -13.281 -28.781 -12.773 1 82 207 SER B C 1
ATOM 3748 O O . SER B 1 207 ? -12.227 -29.266 -13.172 1 82 207 SER B O 1
ATOM 3750 N N . PRO B 1 208 ? -14.047 -27.938 -13.477 1 81.12 208 PRO B N 1
ATOM 3751 C CA . PRO B 1 208 ? -13.539 -27.516 -14.789 1 81.12 208 PRO B CA 1
ATOM 3752 C C . PRO B 1 208 ? -12.234 -26.734 -14.688 1 81.12 208 PRO B C 1
ATOM 3754 O O . PRO B 1 208 ? -11.555 -26.531 -15.695 1 81.12 208 PRO B O 1
ATOM 3757 N N . MET B 1 209 ? -11.781 -26.312 -13.555 1 80.31 209 MET B N 1
ATOM 3758 C CA . MET B 1 209 ? -10.469 -25.703 -13.367 1 80.31 209 MET B CA 1
ATOM 3759 C C . MET B 1 209 ? -9.352 -26.688 -13.703 1 80.31 209 MET B C 1
ATOM 3761 O O . MET B 1 209 ? -8.383 -26.328 -14.375 1 80.31 209 MET B O 1
ATOM 3765 N N . GLY B 1 210 ? -9.484 -27.938 -13.148 1 87.44 210 GLY B N 1
ATOM 3766 C CA . GLY B 1 210 ? -8.633 -29.062 -13.5 1 87.44 210 GLY B CA 1
ATOM 3767 C C . GLY B 1 210 ? -7.277 -29.016 -12.828 1 87.44 210 GLY B C 1
ATOM 3768 O O . GLY B 1 210 ? -6.402 -29.828 -13.125 1 87.44 210 GLY B O 1
ATOM 3769 N N . SER B 1 211 ? -7.062 -27.984 -11.992 1 91.81 211 SER B N 1
ATOM 3770 C CA . SER B 1 211 ? -5.797 -27.844 -11.281 1 91.81 211 SER B CA 1
ATOM 3771 C C . SER B 1 211 ? -5.973 -27.031 -10.008 1 91.81 211 SER B C 1
ATOM 3773 O O . SER B 1 211 ? -6.98 -26.344 -9.836 1 91.81 211 SER B O 1
ATOM 3775 N N . GLY B 1 212 ? -5.016 -27.203 -9.078 1 93.94 212 GLY B N 1
ATOM 3776 C CA . GLY B 1 212 ? -5.047 -26.5 -7.809 1 93.94 212 GLY B CA 1
ATOM 3777 C C . GLY B 1 212 ? -4.578 -27.344 -6.645 1 93.94 212 GLY B C 1
ATOM 3778 O O . GLY B 1 212 ? -5.371 -27.719 -5.781 1 93.94 212 GLY B O 1
ATOM 3779 N N . THR B 1 213 ? -3.352 -27.562 -6.625 1 96.12 213 THR B N 1
ATOM 3780 C CA . THR B 1 213 ? -2.805 -28.406 -5.57 1 96.12 213 THR B CA 1
ATOM 3781 C C . THR B 1 213 ? -2.41 -27.562 -4.355 1 96.12 213 THR B C 1
ATOM 3783 O O . THR B 1 213 ? -2.199 -26.359 -4.473 1 96.12 213 THR B O 1
ATOM 3786 N N . PHE B 1 214 ? -2.385 -28.188 -3.24 1 96.56 214 PHE B N 1
ATOM 3787 C CA . PHE B 1 214 ? -1.938 -27.547 -2.01 1 96.56 214 PHE B CA 1
ATOM 3788 C C . PHE B 1 214 ? -0.585 -28.094 -1.573 1 96.56 214 PHE B C 1
ATOM 3790 O O . PHE B 1 214 ? -0.275 -29.266 -1.818 1 96.56 214 PHE B O 1
ATOM 3797 N N . ARG B 1 215 ? 0.219 -27.266 -0.989 1 98.06 215 ARG B N 1
ATOM 3798 C CA . ARG B 1 215 ? 1.521 -27.625 -0.441 1 98.06 215 ARG B CA 1
ATOM 3799 C C . ARG B 1 215 ? 1.639 -27.203 1.02 1 98.06 215 ARG B C 1
ATOM 3801 O O . ARG B 1 215 ? 0.983 -26.25 1.451 1 98.06 215 ARG B O 1
ATOM 3808 N N . THR B 1 216 ? 2.484 -27.938 1.78 1 97.81 216 THR B N 1
ATOM 3809 C CA . THR B 1 216 ? 2.822 -27.5 3.131 1 97.81 216 THR B CA 1
ATOM 3810 C C . THR B 1 216 ? 3.768 -26.297 3.088 1 97.81 216 THR B C 1
ATOM 3812 O O . THR B 1 216 ? 4.352 -26 2.045 1 97.81 216 THR B O 1
ATOM 3815 N N . LYS B 1 217 ? 3.889 -25.641 4.223 1 98.06 217 LYS B N 1
ATOM 3816 C CA . LYS B 1 217 ? 4.824 -24.531 4.312 1 98.06 217 LYS B CA 1
ATOM 3817 C C . LYS B 1 217 ? 6.234 -24.969 3.92 1 98.06 217 LYS B C 1
ATOM 3819 O O . LYS B 1 217 ? 6.918 -24.266 3.166 1 98.06 217 LYS B O 1
ATOM 3824 N N . ALA B 1 218 ? 6.652 -26.094 4.422 1 98.12 218 ALA B N 1
ATOM 3825 C CA . ALA B 1 218 ? 7.988 -26.609 4.121 1 98.12 218 ALA B CA 1
ATOM 3826 C C . ALA B 1 218 ? 8.164 -26.844 2.623 1 98.12 218 ALA B C 1
ATOM 3828 O O . ALA B 1 218 ? 9.219 -26.531 2.061 1 98.12 218 ALA B O 1
ATOM 3829 N N . GLU B 1 219 ? 7.152 -27.375 2.012 1 98.38 219 GLU B N 1
ATOM 3830 C CA . GLU B 1 219 ? 7.203 -27.625 0.577 1 98.38 219 GLU B CA 1
ATOM 3831 C C . GLU B 1 219 ? 7.23 -26.328 -0.222 1 98.38 219 GLU B C 1
ATOM 3833 O O . GLU B 1 219 ? 7.863 -26.25 -1.276 1 98.38 219 GLU B O 1
ATOM 3838 N N . ILE B 1 220 ? 6.492 -25.328 0.231 1 98.81 220 ILE B N 1
ATOM 3839 C CA . ILE B 1 220 ? 6.527 -24.031 -0.427 1 98.81 220 ILE B CA 1
ATOM 3840 C C . ILE B 1 220 ? 7.914 -23.406 -0.267 1 98.81 220 ILE B C 1
ATOM 3842 O O . ILE B 1 220 ? 8.445 -22.812 -1.205 1 98.81 220 ILE B O 1
ATOM 3846 N N . GLU B 1 221 ? 8.547 -23.547 0.916 1 98.81 221 GLU B N 1
ATOM 3847 C CA . GLU B 1 221 ? 9.898 -23.047 1.156 1 98.81 221 GLU B CA 1
ATOM 3848 C C . GLU B 1 221 ? 10.898 -23.672 0.195 1 98.81 221 GLU B C 1
ATOM 3850 O O . GLU B 1 221 ? 11.859 -23.031 -0.227 1 98.81 221 GLU B O 1
ATOM 3855 N N . GLU B 1 222 ? 10.641 -24.906 -0.198 1 98.69 222 GLU B N 1
ATOM 3856 C CA . GLU B 1 222 ? 11.516 -25.609 -1.131 1 98.69 222 GLU B CA 1
ATOM 3857 C C . GLU B 1 222 ? 11.531 -24.922 -2.496 1 98.69 222 GLU B C 1
ATOM 3859 O O . GLU B 1 222 ? 12.508 -25.031 -3.242 1 98.69 222 GLU B O 1
ATOM 3864 N N . LEU B 1 223 ? 10.484 -24.281 -2.822 1 98.88 223 LEU B N 1
ATOM 3865 C CA . LEU B 1 223 ? 10.375 -23.609 -4.121 1 98.88 223 LEU B CA 1
ATOM 3866 C C . LEU B 1 223 ? 11.375 -22.469 -4.234 1 98.88 223 LEU B C 1
ATOM 3868 O O . LEU B 1 223 ? 11.695 -22.031 -5.34 1 98.88 223 LEU B O 1
ATOM 3872 N N . PHE B 1 224 ? 11.859 -21.984 -3.104 1 98.88 224 PHE B N 1
ATOM 3873 C CA . PHE B 1 224 ? 12.734 -20.828 -3.088 1 98.88 224 PHE B CA 1
ATOM 3874 C C . PHE B 1 224 ? 14.203 -21.25 -3.107 1 98.88 224 PHE B C 1
ATOM 3876 O O . PHE B 1 224 ? 15.094 -20.422 -3.312 1 98.88 224 PHE B O 1
ATOM 3883 N N . HIS B 1 225 ? 14.469 -22.547 -2.867 1 98.44 225 HIS B N 1
ATOM 3884 C CA . HIS B 1 225 ? 15.828 -23.094 -2.857 1 98.44 225 HIS B CA 1
ATOM 3885 C C . HIS B 1 225 ? 16.734 -22.281 -1.935 1 98.44 225 HIS B C 1
ATOM 3887 O O . HIS B 1 225 ? 16.453 -22.156 -0.741 1 98.44 225 HIS B O 1
ATOM 3893 N N . ASP B 1 226 ? 17.812 -21.719 -2.404 1 97.69 226 ASP B N 1
ATOM 3894 C CA . ASP B 1 226 ? 18.812 -21.125 -1.523 1 97.69 226 ASP B CA 1
ATOM 3895 C C . ASP B 1 226 ? 18.703 -19.609 -1.517 1 97.69 226 ASP B C 1
ATOM 3897 O O . ASP B 1 226 ? 19.656 -18.906 -1.145 1 97.69 226 ASP B O 1
ATOM 3901 N N . LEU B 1 227 ? 17.609 -19.078 -1.938 1 98.81 227 LEU B N 1
ATOM 3902 C CA . LEU B 1 227 ? 17.422 -17.641 -1.885 1 98.81 227 LEU B CA 1
ATOM 3903 C C . LEU B 1 227 ? 17.438 -17.141 -0.444 1 98.81 227 LEU B C 1
ATOM 3905 O O . LEU B 1 227 ? 17.016 -17.859 0.469 1 98.81 227 LEU B O 1
ATOM 3909 N N . GLU B 1 228 ? 17.984 -15.93 -0.24 1 98.5 228 GLU B N 1
ATOM 3910 C CA . GLU B 1 228 ? 17.859 -15.25 1.044 1 98.5 228 GLU B CA 1
ATOM 3911 C C . GLU B 1 228 ? 16.453 -14.688 1.228 1 98.5 228 GLU B C 1
ATOM 3913 O O . GLU B 1 228 ? 16.062 -13.719 0.564 1 98.5 228 GLU B O 1
ATOM 3918 N N . MET B 1 229 ? 15.75 -15.273 2.16 1 98.62 229 MET B N 1
ATOM 3919 C CA . MET B 1 229 ? 14.344 -14.914 2.293 1 98.62 229 MET B CA 1
ATOM 3920 C C . MET B 1 229 ? 14.188 -13.539 2.941 1 98.62 229 MET B C 1
ATOM 3922 O O . MET B 1 229 ? 14.883 -13.227 3.91 1 98.62 229 MET B O 1
ATOM 3926 N N . VAL B 1 230 ? 13.414 -12.758 2.328 1 97.81 230 VAL B N 1
ATOM 3927 C CA . VAL B 1 230 ? 12.977 -11.523 2.979 1 97.81 230 VAL B CA 1
ATOM 3928 C C . VAL B 1 230 ? 12.102 -11.852 4.184 1 97.81 230 VAL B C 1
ATOM 3930 O O . VAL B 1 230 ? 11.203 -12.695 4.094 1 97.81 230 VAL B O 1
ATOM 3933 N N . GLU B 1 231 ? 12.445 -11.234 5.285 1 96.38 231 GLU B N 1
ATOM 3934 C CA . GLU B 1 231 ? 11.594 -11.453 6.449 1 96.38 231 GLU B CA 1
ATOM 3935 C C . GLU B 1 231 ? 10.133 -11.133 6.133 1 96.38 231 GLU B C 1
ATOM 3937 O O . GLU B 1 231 ? 9.844 -10.164 5.434 1 96.38 231 GLU B O 1
ATOM 3942 N N . PRO B 1 232 ? 9.203 -12.023 6.656 1 97.62 232 PRO B N 1
ATOM 3943 C CA . PRO B 1 232 ? 9.312 -13.117 7.625 1 97.62 232 PRO B CA 1
ATOM 3944 C C . PRO B 1 232 ? 9.516 -14.477 6.957 1 97.62 232 PRO B C 1
ATOM 3946 O O . PRO B 1 232 ? 9.367 -15.516 7.605 1 97.62 232 PRO B O 1
ATOM 3949 N N . GLY B 1 233 ? 9.906 -14.477 5.711 1 98.38 233 GLY B N 1
ATOM 3950 C CA . GLY B 1 233 ? 9.977 -15.727 4.965 1 98.38 233 GLY B CA 1
ATOM 3951 C C . GLY B 1 233 ? 8.633 -16.172 4.418 1 98.38 233 GLY B C 1
ATOM 3952 O O . GLY B 1 233 ? 7.793 -15.336 4.066 1 98.38 233 GLY B O 1
ATOM 3953 N N . VAL B 1 234 ? 8.477 -17.438 4.238 1 98.75 234 VAL B N 1
ATOM 3954 C CA . VAL B 1 234 ? 7.195 -17.969 3.791 1 98.75 234 VAL B CA 1
ATOM 3955 C C . VAL B 1 234 ? 6.184 -17.891 4.934 1 98.75 234 VAL B C 1
ATOM 3957 O O . VAL B 1 234 ? 6.43 -18.406 6.023 1 98.75 234 VAL B O 1
ATOM 3960 N N . THR B 1 235 ? 5.117 -17.219 4.715 1 98.62 235 THR B N 1
ATOM 3961 C CA . THR B 1 235 ? 4.047 -17.047 5.691 1 98.62 235 THR B CA 1
ATOM 3962 C C . THR B 1 235 ? 2.695 -16.922 4.992 1 98.62 235 THR B C 1
ATOM 3964 O O . THR B 1 235 ? 2.623 -16.922 3.762 1 98.62 235 THR B O 1
ATOM 3967 N N . LEU B 1 236 ? 1.594 -16.922 5.781 1 98.19 236 LEU B N 1
ATOM 3968 C CA . LEU B 1 236 ? 0.305 -16.609 5.168 1 98.19 236 LEU B CA 1
ATOM 3969 C C . LEU B 1 236 ? 0.377 -15.32 4.363 1 98.19 236 LEU B C 1
ATOM 3971 O O . LEU B 1 236 ? 0.983 -14.344 4.805 1 98.19 236 LEU B O 1
ATOM 3975 N N . CYS B 1 237 ? -0.213 -15.344 3.176 1 98.31 237 CYS B N 1
ATOM 3976 C CA . CYS B 1 237 ? -0.233 -14.133 2.357 1 98.31 237 CYS B CA 1
ATOM 3977 C C . CYS B 1 237 ? -0.771 -12.953 3.148 1 98.31 237 CYS B C 1
ATOM 3979 O O . CYS B 1 237 ? -0.241 -11.844 3.055 1 98.31 237 CYS B O 1
ATOM 3981 N N . ALA B 1 238 ? -1.773 -13.18 3.994 1 96.69 238 ALA B N 1
ATOM 3982 C CA . ALA B 1 238 ? -2.389 -12.133 4.801 1 96.69 238 ALA B CA 1
ATOM 3983 C C . ALA B 1 238 ? -1.392 -11.555 5.801 1 96.69 238 ALA B C 1
ATOM 3985 O O . ALA B 1 238 ? -1.534 -10.406 6.234 1 96.69 238 ALA B O 1
ATOM 3986 N N . ASP B 1 239 ? -0.322 -12.297 6.09 1 97.06 239 ASP B N 1
ATOM 3987 C CA . ASP B 1 239 ? 0.588 -11.922 7.164 1 97.06 239 ASP B CA 1
ATOM 3988 C C . ASP B 1 239 ? 1.871 -11.305 6.605 1 97.06 239 ASP B C 1
ATOM 3990 O O . ASP B 1 239 ? 2.656 -10.719 7.352 1 97.06 239 ASP B O 1
ATOM 3994 N N . TRP B 1 240 ? 2.09 -11.461 5.359 1 97.88 240 TRP B N 1
ATOM 3995 C CA . TRP B 1 240 ? 3.301 -10.883 4.777 1 97.88 240 TRP B CA 1
ATOM 3996 C C . TRP B 1 240 ? 3.158 -9.375 4.598 1 97.88 240 TRP B C 1
ATOM 3998 O O . TRP B 1 240 ? 2.492 -8.922 3.666 1 97.88 240 TRP B O 1
ATOM 4008 N N . TRP B 1 241 ? 3.779 -8.602 5.516 1 96.25 241 TRP B N 1
ATOM 4009 C CA . TRP B 1 241 ? 3.799 -7.141 5.527 1 96.25 241 TRP B CA 1
ATOM 4010 C C . TRP B 1 241 ? 2.43 -6.57 5.164 1 96.25 241 TRP B C 1
ATOM 4012 O O . TRP B 1 241 ? 2.279 -5.91 4.137 1 96.25 241 TRP B O 1
ATOM 4022 N N . PRO B 1 242 ? 1.401 -6.746 6.039 1 95.19 242 PRO B N 1
ATOM 4023 C CA . PRO B 1 242 ? 0.021 -6.32 5.793 1 95.19 242 PRO B CA 1
ATOM 4024 C C . PRO B 1 242 ? -0.136 -4.801 5.777 1 95.19 242 PRO B C 1
ATOM 4026 O O . PRO B 1 242 ? 0.716 -4.082 6.305 1 95.19 242 PRO B O 1
ATOM 4029 N N . ASP B 1 243 ? -1.229 -4.281 5.156 1 90.81 243 ASP B N 1
ATOM 4030 C CA . ASP B 1 243 ? -1.556 -2.865 5.047 1 90.81 243 ASP B CA 1
ATOM 4031 C C . ASP B 1 243 ? -2.229 -2.355 6.32 1 90.81 243 ASP B C 1
ATOM 4033 O O . ASP B 1 243 ? -3.322 -1.788 6.266 1 90.81 243 ASP B O 1
ATOM 4037 N N . GLY B 1 244 ? -1.552 -2.5 7.48 1 90.88 244 GLY B N 1
ATOM 4038 C CA . GLY B 1 244 ? -2.08 -2.098 8.773 1 90.88 244 GLY B CA 1
ATOM 4039 C C . GLY B 1 244 ? -2.514 -3.27 9.633 1 90.88 244 GLY B C 1
ATOM 4040 O O . GLY B 1 244 ? -2.428 -4.422 9.203 1 90.88 244 GLY B O 1
ATOM 4041 N N . PRO B 1 245 ? -2.898 -2.973 10.797 1 91.69 245 PRO B N 1
ATOM 4042 C CA . PRO B 1 245 ? -3.33 -4.055 11.688 1 91.69 245 PRO B CA 1
ATOM 4043 C C . PRO B 1 245 ? -4.598 -4.75 11.195 1 91.69 245 PRO B C 1
ATOM 4045 O O . PRO B 1 245 ? -5.441 -4.121 10.555 1 91.69 245 PRO B O 1
ATOM 4048 N N . ARG B 1 246 ? -4.645 -5.961 11.508 1 91 246 ARG B N 1
ATOM 4049 C CA . ARG B 1 246 ? -5.852 -6.719 11.18 1 91 246 ARG B CA 1
ATOM 4050 C C . ARG B 1 246 ? -6.957 -6.453 12.195 1 91 246 ARG B C 1
ATOM 4052 O O . ARG B 1 246 ? -6.77 -6.668 13.398 1 91 246 ARG B O 1
ATOM 4059 N N . ILE B 1 247 ? -8.086 -6.02 11.727 1 87.88 247 ILE B N 1
ATOM 4060 C CA . ILE B 1 247 ? -9.211 -5.742 12.617 1 87.88 247 ILE B CA 1
ATOM 4061 C C . ILE B 1 247 ? -10.078 -6.988 12.758 1 87.88 247 ILE B C 1
ATOM 4063 O O . ILE B 1 247 ? -10.523 -7.324 13.852 1 87.88 247 ILE B O 1
ATOM 4067 N N . LYS B 1 248 ? -10.281 -7.75 11.656 1 88.06 248 LYS B N 1
ATOM 4068 C CA . LYS B 1 248 ? -11.086 -8.969 11.648 1 88.06 248 LYS B CA 1
ATOM 4069 C C . LYS B 1 248 ? -10.203 -10.211 11.594 1 88.06 248 LYS B C 1
ATOM 4071 O O . LYS B 1 248 ? -9.18 -10.219 10.914 1 88.06 248 LYS B O 1
ATOM 4076 N N . ASP B 1 249 ? -10.648 -11.242 12.164 1 92.56 249 ASP B N 1
ATOM 4077 C CA . ASP B 1 249 ? -9.93 -12.516 12.125 1 92.56 249 ASP B CA 1
ATOM 4078 C C . ASP B 1 249 ? -9.898 -13.086 10.711 1 92.56 249 ASP B C 1
ATOM 4080 O O . ASP B 1 249 ? -10.82 -12.852 9.922 1 92.56 249 ASP B O 1
ATOM 4084 N N . LEU B 1 250 ? -8.898 -13.852 10.477 1 94.69 250 LEU B N 1
ATOM 4085 C CA . LEU B 1 250 ? -8.828 -14.547 9.195 1 94.69 250 LEU B CA 1
ATOM 4086 C C . LEU B 1 250 ? -9.844 -15.688 9.133 1 94.69 250 LEU B C 1
ATOM 4088 O O . LEU B 1 250 ? -10.031 -16.406 10.117 1 94.69 250 LEU B O 1
ATOM 4092 N N . ASN B 1 251 ? -10.477 -15.789 8.07 1 92.75 251 ASN B N 1
ATOM 4093 C CA . ASN B 1 251 ? -11.32 -16.953 7.863 1 92.75 251 ASN B CA 1
ATOM 4094 C C . ASN B 1 251 ? -10.5 -18.156 7.383 1 92.75 251 ASN B C 1
ATOM 4096 O O . ASN B 1 251 ? -9.273 -18.078 7.289 1 92.75 251 ASN B O 1
ATOM 4100 N N . THR B 1 252 ? -11.117 -19.266 7.125 1 90.44 252 THR B N 1
ATOM 4101 C CA . THR B 1 252 ? -10.445 -20.516 6.812 1 90.44 252 THR B CA 1
ATOM 4102 C C . THR B 1 252 ? -9.664 -20.406 5.504 1 90.44 252 THR B C 1
ATOM 4104 O O . THR B 1 252 ? -8.492 -20.766 5.441 1 90.44 252 THR B O 1
ATOM 4107 N N . ALA B 1 253 ? -10.273 -19.922 4.445 1 91.81 253 ALA B N 1
ATOM 4108 C CA . ALA B 1 253 ? -9.648 -19.828 3.131 1 91.81 253 ALA B CA 1
ATOM 4109 C C . ALA B 1 253 ? -8.406 -18.938 3.184 1 91.81 253 ALA B C 1
ATOM 4111 O O . ALA B 1 253 ? -7.387 -19.234 2.564 1 91.81 253 ALA B O 1
ATOM 4112 N N . GLN B 1 254 ? -8.492 -17.891 3.994 1 94.94 254 GLN B N 1
ATOM 4113 C CA . GLN B 1 254 ? -7.379 -16.953 4.125 1 94.94 254 GLN B CA 1
ATOM 4114 C C . GLN B 1 254 ? -6.18 -17.625 4.801 1 94.94 254 GLN B C 1
ATOM 4116 O O . GLN B 1 254 ? -5.047 -17.156 4.668 1 94.94 254 GLN B O 1
ATOM 4121 N N . ARG B 1 255 ? -6.422 -18.719 5.441 1 96.12 255 ARG B N 1
ATOM 4122 C CA . ARG B 1 255 ? -5.367 -19.422 6.168 1 96.12 255 ARG B CA 1
ATOM 4123 C C . ARG B 1 255 ? -4.777 -20.547 5.324 1 96.12 255 ARG B C 1
ATOM 4125 O O . ARG B 1 255 ? -3.963 -21.328 5.812 1 96.12 255 ARG B O 1
ATOM 4132 N N . THR B 1 256 ? -5.176 -20.609 4.043 1 96.25 256 THR B N 1
ATOM 4133 C CA . THR B 1 256 ? -4.73 -21.719 3.223 1 96.25 256 THR B CA 1
ATOM 4134 C C . THR B 1 256 ? -4.008 -21.219 1.974 1 96.25 256 THR B C 1
ATOM 4136 O O . THR B 1 256 ? -4.004 -21.906 0.942 1 96.25 256 THR B O 1
ATOM 4139 N N . ILE B 1 257 ? -3.453 -20.094 2.02 1 97.88 257 ILE B N 1
ATOM 4140 C CA . ILE B 1 257 ? -2.582 -19.578 0.967 1 97.88 257 ILE B CA 1
ATOM 4141 C C . ILE B 1 257 ? -1.409 -18.828 1.591 1 97.88 257 ILE B C 1
ATOM 4143 O O . ILE B 1 257 ? -1.592 -18.047 2.529 1 97.88 257 ILE B O 1
ATOM 4147 N N . SER B 1 258 ? -0.23 -19.172 1.119 1 98.75 258 SER B N 1
ATOM 4148 C CA . SER B 1 258 ? 1.007 -18.625 1.67 1 98.75 258 SER B CA 1
ATOM 4149 C C . SER B 1 258 ? 1.922 -18.109 0.566 1 98.75 258 SER B C 1
ATOM 4151 O O . SER B 1 258 ? 1.716 -18.406 -0.611 1 98.75 258 SER B O 1
ATOM 4153 N N . GLY B 1 259 ? 2.844 -17.281 0.918 1 98.69 259 GLY B N 1
ATOM 4154 C CA . GLY B 1 259 ? 3.812 -16.734 -0.021 1 98.69 259 GLY B CA 1
ATOM 4155 C C . GLY B 1 259 ? 5.039 -16.156 0.655 1 98.69 259 GLY B C 1
ATOM 4156 O O . GLY B 1 259 ? 5.121 -16.125 1.885 1 98.69 259 GLY B O 1
ATOM 4157 N N . GLY B 1 260 ? 5.98 -15.867 -0.096 1 98.81 260 GLY B N 1
ATOM 4158 C CA . GLY B 1 260 ? 7.223 -15.242 0.332 1 98.81 260 GLY B CA 1
ATOM 4159 C C . GLY B 1 260 ? 7.988 -14.594 -0.806 1 98.81 260 GLY B C 1
ATOM 4160 O O . GLY B 1 260 ? 7.617 -14.742 -1.973 1 98.81 260 GLY B O 1
ATOM 4161 N N . VAL B 1 261 ? 8.992 -13.812 -0.4 1 98.88 261 VAL B N 1
ATOM 4162 C CA . VAL B 1 261 ? 9.906 -13.164 -1.331 1 98.88 261 VAL B CA 1
ATOM 4163 C C . VAL B 1 261 ? 11.352 -13.508 -0.969 1 98.88 261 VAL B C 1
ATOM 4165 O O . VAL B 1 261 ? 11.727 -13.492 0.206 1 98.88 261 VAL B O 1
ATOM 4168 N N . GLY B 1 262 ? 12.078 -13.953 -1.935 1 98.81 262 GLY B N 1
ATOM 4169 C CA . GLY B 1 262 ? 13.477 -14.273 -1.732 1 98.81 262 GLY B CA 1
ATOM 4170 C C . GLY B 1 262 ? 14.406 -13.5 -2.646 1 98.81 262 GLY B C 1
ATOM 4171 O O . GLY B 1 262 ? 14.039 -13.172 -3.777 1 98.81 262 GLY B O 1
ATOM 4172 N N . ARG B 1 263 ? 15.578 -13.211 -2.205 1 98.69 263 ARG B N 1
ATOM 4173 C CA . ARG B 1 263 ? 16.594 -12.484 -2.953 1 98.69 263 ARG B CA 1
ATOM 4174 C C . ARG B 1 263 ? 17.734 -13.414 -3.379 1 98.69 263 ARG B C 1
ATOM 4176 O O . ARG B 1 263 ? 18.156 -14.266 -2.602 1 98.69 263 ARG B O 1
ATOM 4183 N N . LYS B 1 264 ? 18.109 -13.25 -4.594 1 98.5 264 LYS B N 1
ATOM 4184 C CA . LYS B 1 264 ? 19.281 -13.969 -5.102 1 98.5 264 LYS B CA 1
ATOM 4185 C C . LYS B 1 264 ? 20.578 -13.273 -4.691 1 98.5 264 LYS B C 1
ATOM 4187 O O . LYS B 1 264 ? 20.781 -12.102 -5.004 1 98.5 264 LYS B O 1
ATOM 4192 N N . LYS B 1 265 ? 21.406 -14 -4.012 1 94.75 265 LYS B N 1
ATOM 4193 C CA . LYS B 1 265 ? 22.688 -13.453 -3.578 1 94.75 265 LYS B CA 1
ATOM 4194 C C . LYS B 1 265 ? 23.719 -13.508 -4.703 1 94.75 265 LYS B C 1
ATOM 4196 O O . LYS B 1 265 ? 23.672 -14.398 -5.559 1 94.75 265 LYS B O 1
#

Radius of gyration: 24.88 Å; Cα contacts (8 Å, |Δi|>4): 1073; chains: 2; bounding box: 46×73×58 Å

Solvent-accessible surface area (backbone atoms only — not comparable to full-atom values): 28010 Å² total; per-residue (Å²): 133,79,73,59,76,88,52,52,42,63,41,26,30,51,26,42,50,63,69,38,79,74,54,51,70,54,18,47,49,51,52,53,53,47,29,72,78,34,74,49,49,46,41,38,49,51,35,52,50,51,34,51,50,48,53,41,43,25,42,44,72,66,68,73,49,48,35,34,42,34,36,51,56,46,52,86,45,88,74,38,71,58,59,53,30,28,73,75,38,69,79,34,29,30,38,33,28,32,61,49,63,58,31,60,74,45,25,44,74,64,56,41,76,48,97,43,31,44,68,43,78,42,57,78,86,38,43,70,57,55,77,64,29,65,77,50,53,72,72,43,62,66,82,43,40,36,38,38,35,36,59,68,34,65,29,54,62,84,64,66,87,65,46,59,37,57,44,35,47,54,49,57,68,62,51,30,56,69,12,35,41,36,40,29,34,43,23,32,69,77,53,91,56,30,62,56,43,48,52,50,25,54,46,28,45,72,37,78,64,55,34,39,47,65,35,39,65,70,59,54,50,48,44,54,65,87,39,52,56,41,84,89,30,73,37,41,26,69,66,56,57,38,74,45,82,78,82,70,79,78,54,72,36,44,57,30,30,27,26,34,39,26,32,36,111,134,78,72,61,76,87,51,52,42,61,41,27,29,51,26,44,50,62,70,40,78,76,54,51,70,53,19,48,49,51,51,52,52,48,30,72,77,34,72,48,49,47,40,39,51,50,34,51,50,51,34,49,51,49,53,42,41,24,42,45,72,67,66,72,50,46,34,34,43,34,37,50,55,45,51,86,46,89,74,38,72,59,60,53,30,28,72,76,39,69,79,35,29,32,40,33,27,33,60,50,61,58,31,60,75,46,25,46,75,64,56,41,78,49,98,42,33,44,69,46,78,43,57,78,86,38,43,69,58,56,76,65,30,65,78,50,54,73,70,44,62,66,85,43,39,37,38,39,34,36,58,68,33,67,29,53,64,83,64,66,88,66,45,58,37,56,44,35,46,55,49,57,69,61,51,30,57,68,12,35,40,38,39,28,33,43,23,31,68,77,54,90,57,31,62,56,42,49,51,50,26,53,47,27,45,72,36,77,65,55,33,37,48,66,35,40,66,70,60,55,51,49,46,54,64,87,38,51,57,40,85,88,31,72,37,41,26,67,65,56,59,39,72,46,82,79,83,69,80,79,55,72,36,46,58,29,29,27,25,34,40,26,32,34,112

InterPro domains:
  IPR006764 S-adenosyl-L-methionine dependent methyltransferase, SAV2177 type [PF04672] (3-264)
  IPR006764 S-adenosyl-L-methionine dependent methyltransferase, SAV2177 type [PIRSF017393] (2-265)
  IPR029063 S-adenosyl-L-methionine-dependent methyltransferase superfamily [G3DSA:3.40.50.150] (1-265)
  IPR029063 S-adenosyl-L-methionine-dependent methyltransferase superfamily [SSF53335] (7-247)

pLDDT: mean 92.96, std 7.45, range [41.34, 98.94]

Sequence (530 aa):
MGVDPTRASIARVYDAFLLGKDNYEIDREVLRKVQQAAPEAQDLATENRGFLIRSCRFLASQTGITQFLDLGSGLPTAENTHQVVQRINPEIKVVYVDNDPVVLAHGRALLEENENTHFVSDDIFEPERILENPDIQRHIDFTQPIALLQLGTLHHYNGPHEAPAQIMKKYIDALPSGSYVAISHFSDPQDELSEIARKMEDFFLHSPMGSGTFRTKAEIEELFHDLEMVEPGVTLCADWWPDGPRIKDLNTAQRTISGGVGRKKMGVDPTRASIARVYDAFLLGKDNYEIDREVLRKVQQAAPEAQDLATENRGFLIRSCRFLASQTGITQFLDLGSGLPTAENTHQVVQRINPEIKVVYVDNDPVVLAHGRALLEENENTHFVSDDIFEPERILENPDIQRHIDFTQPIALLQLGTLHHYNGPHEAPAQIMKKYIDALPSGSYVAISHFSDPQDELSEIARKMEDFFLHSPMGSGTFRTKAEIEELFHDLEMVEPGVTLCADWWPDGPRIKDLNTAQRTISGGVGRKK